Protein AF-A0A1V6EPK6-F1 (afdb_monomer_lite)

Structure (mmCIF, N/CA/C/O backbone):
data_AF-A0A1V6EPK6-F1
#
_entry.id   AF-A0A1V6EPK6-F1
#
loop_
_atom_site.group_PDB
_atom_site.id
_atom_site.type_symbol
_atom_site.label_atom_id
_atom_site.label_alt_id
_atom_site.label_comp_id
_atom_site.label_asym_id
_atom_site.label_entity_id
_atom_site.label_seq_id
_atom_site.pdbx_PDB_ins_code
_atom_site.Cartn_x
_atom_site.Cartn_y
_atom_site.Cartn_z
_atom_site.occupancy
_atom_site.B_iso_or_equiv
_atom_site.auth_seq_id
_atom_site.auth_comp_id
_atom_site.auth_asym_id
_atom_site.auth_atom_id
_atom_site.pdbx_PDB_model_num
ATOM 1 N N . MET A 1 1 ? 20.905 14.435 -0.246 1.00 41.44 1 MET A N 1
ATOM 2 C CA . MET A 1 1 ? 20.632 13.188 -0.998 1.00 41.44 1 MET A CA 1
ATOM 3 C C . MET A 1 1 ? 21.875 12.334 -1.264 1.00 41.44 1 MET A C 1
ATOM 5 O O . MET A 1 1 ? 21.742 11.126 -1.199 1.00 41.44 1 MET A O 1
ATOM 9 N N . LEU A 1 2 ? 23.079 12.894 -1.474 1.00 34.06 2 LEU A N 1
ATOM 10 C CA . LEU A 1 2 ? 24.316 12.102 -1.676 1.00 34.06 2 LEU A CA 1
ATOM 11 C C . LEU A 1 2 ? 24.739 11.212 -0.480 1.00 34.06 2 LEU A C 1
ATOM 13 O O . LEU A 1 2 ? 25.478 10.257 -0.677 1.00 34.06 2 LEU A O 1
ATOM 17 N N . PHE A 1 3 ? 24.244 11.469 0.737 1.00 42.31 3 PHE A N 1
ATOM 18 C CA . PHE A 1 3 ? 24.510 10.643 1.930 1.00 42.31 3 PHE A CA 1
ATOM 19 C C . PHE A 1 3 ? 23.628 9.381 2.045 1.00 42.31 3 PHE A C 1
ATOM 21 O O . PHE A 1 3 ? 23.760 8.640 3.014 1.00 42.31 3 PHE A O 1
ATOM 28 N N . LEU A 1 4 ? 22.720 9.135 1.090 1.00 53.50 4 LEU A N 1
ATOM 29 C CA . LEU A 1 4 ? 21.774 8.006 1.126 1.00 53.50 4 LEU A CA 1
ATOM 30 C C . LEU A 1 4 ? 22.208 6.815 0.254 1.00 53.50 4 LEU A C 1
ATOM 32 O O . LEU A 1 4 ? 21.667 5.719 0.398 1.00 53.50 4 LEU A O 1
ATOM 36 N N . THR A 1 5 ? 23.199 6.988 -0.624 1.00 58.72 5 THR A N 1
ATOM 37 C CA . THR A 1 5 ? 23.664 5.909 -1.502 1.00 58.72 5 THR A CA 1
ATOM 38 C C . THR A 1 5 ? 24.725 5.084 -0.783 1.00 58.72 5 THR A C 1
ATOM 40 O O . THR A 1 5 ? 25.890 5.470 -0.692 1.00 58.72 5 THR A O 1
ATOM 43 N N . ARG A 1 6 ? 24.325 3.930 -0.241 1.00 66.94 6 ARG A N 1
ATOM 44 C CA . ARG A 1 6 ? 25.267 2.977 0.361 1.00 66.94 6 ARG A CA 1
ATOM 45 C C . ARG A 1 6 ? 26.220 2.465 -0.718 1.00 66.94 6 ARG A C 1
ATOM 47 O O . ARG A 1 6 ? 25.767 2.031 -1.775 1.00 66.94 6 ARG A O 1
ATOM 54 N N . ARG A 1 7 ? 27.528 2.473 -0.445 1.00 73.94 7 ARG A N 1
ATOM 55 C CA . ARG A 1 7 ? 28.513 1.829 -1.324 1.00 73.94 7 ARG A CA 1
ATOM 56 C C . ARG A 1 7 ? 28.173 0.340 -1.415 1.00 73.94 7 ARG A C 1
ATOM 58 O O . ARG A 1 7 ? 28.125 -0.337 -0.390 1.00 73.94 7 ARG A O 1
ATOM 65 N N . GLN A 1 8 ? 27.916 -0.146 -2.623 1.00 75.94 8 GLN A N 1
ATOM 66 C CA . GLN A 1 8 ? 27.664 -1.560 -2.884 1.00 75.94 8 GLN A CA 1
ATOM 67 C C . GLN A 1 8 ? 28.931 -2.210 -3.434 1.00 75.94 8 GLN A C 1
ATOM 69 O O . GLN A 1 8 ? 29.672 -1.591 -4.194 1.00 75.94 8 GLN A O 1
ATOM 74 N N . ASP A 1 9 ? 29.177 -3.451 -3.026 1.00 89.50 9 ASP A N 1
ATOM 75 C CA . ASP A 1 9 ? 30.214 -4.299 -3.605 1.00 89.50 9 ASP A CA 1
ATOM 76 C C . ASP A 1 9 ? 29.632 -5.018 -4.838 1.00 89.50 9 ASP A C 1
ATOM 78 O O . ASP A 1 9 ? 28.696 -5.810 -4.669 1.00 89.50 9 ASP A O 1
ATOM 82 N N . PRO A 1 10 ? 30.150 -4.771 -6.059 1.00 91.69 10 PRO A N 1
ATOM 83 C CA . PRO A 1 10 ? 29.677 -5.424 -7.279 1.00 91.69 10 PRO A CA 1
ATOM 84 C C . PRO A 1 10 ? 29.661 -6.957 -7.197 1.00 91.69 10 PRO A C 1
ATOM 86 O O . PRO A 1 10 ? 28.789 -7.592 -7.795 1.00 91.69 10 PRO A O 1
ATOM 89 N N . ALA A 1 11 ? 30.558 -7.560 -6.405 1.00 94.56 11 ALA A N 1
ATOM 90 C CA . ALA A 1 11 ? 30.606 -9.008 -6.217 1.00 94.56 11 ALA A CA 1
ATOM 91 C C . ALA A 1 11 ? 29.299 -9.573 -5.631 1.00 94.56 11 ALA A C 1
ATOM 93 O O . ALA A 1 11 ? 28.925 -10.705 -5.932 1.00 94.56 11 ALA A O 1
ATOM 94 N N . ARG A 1 12 ? 28.555 -8.778 -4.848 1.00 93.94 12 ARG A N 1
ATOM 95 C CA . ARG A 1 12 ? 27.263 -9.196 -4.280 1.00 93.94 12 ARG A CA 1
ATOM 96 C C . ARG A 1 12 ? 26.178 -9.331 -5.342 1.00 93.94 12 ARG A C 1
ATOM 98 O O . ARG A 1 12 ? 25.413 -10.289 -5.303 1.00 93.94 12 ARG A O 1
ATOM 105 N N . LEU A 1 13 ? 26.105 -8.394 -6.290 1.00 93.12 13 LEU A N 1
ATOM 106 C CA . LEU A 1 13 ? 25.147 -8.490 -7.396 1.00 93.12 13 LEU A CA 1
ATOM 107 C C . LEU A 1 13 ? 25.543 -9.616 -8.358 1.00 93.12 13 LEU A C 1
ATOM 109 O O . LEU A 1 13 ? 24.674 -10.343 -8.834 1.00 93.12 13 LEU A O 1
ATOM 113 N N . ARG A 1 14 ? 26.849 -9.815 -8.576 1.00 96.31 14 ARG A N 1
ATOM 114 C CA . ARG A 1 14 ? 27.366 -10.941 -9.360 1.00 96.31 14 ARG A CA 1
ATOM 115 C C . ARG A 1 14 ? 26.931 -12.283 -8.772 1.00 96.31 14 ARG A C 1
ATOM 117 O O . ARG A 1 14 ? 26.320 -13.075 -9.480 1.00 96.31 14 ARG A O 1
ATOM 124 N N . ASP A 1 15 ? 27.128 -12.489 -7.470 1.00 96.25 15 ASP A N 1
ATOM 125 C CA . ASP A 1 15 ? 26.654 -13.694 -6.776 1.00 96.25 15 ASP A CA 1
ATOM 126 C C . ASP A 1 15 ? 25.138 -13.920 -6.946 1.00 96.25 15 ASP A C 1
ATOM 128 O O . ASP A 1 15 ? 24.698 -15.052 -7.161 1.00 96.25 15 ASP A O 1
ATOM 132 N N . VAL A 1 16 ? 24.324 -12.857 -6.894 1.00 95.50 16 VAL A N 1
ATOM 133 C CA . VAL A 1 16 ? 22.871 -12.954 -7.125 1.00 95.50 16 VAL A CA 1
ATOM 134 C C . VAL A 1 16 ? 22.562 -13.428 -8.545 1.00 95.50 16 VAL A C 1
ATOM 136 O O . VAL A 1 16 ? 21.734 -14.327 -8.698 1.00 95.50 16 VAL A O 1
ATOM 139 N N . ILE A 1 17 ? 23.225 -12.875 -9.566 1.00 96.31 17 ILE A N 1
ATOM 140 C CA . ILE A 1 17 ? 23.050 -13.287 -10.969 1.00 96.31 17 ILE A CA 1
ATOM 141 C C . ILE A 1 17 ? 23.427 -14.762 -11.144 1.00 96.31 17 ILE A C 1
ATOM 143 O O . ILE A 1 17 ? 22.629 -15.545 -11.662 1.00 96.31 17 ILE A O 1
ATOM 147 N N . ASP A 1 18 ? 24.580 -15.171 -10.618 1.00 96.38 18 ASP A N 1
ATOM 148 C CA . ASP A 1 18 ? 25.084 -16.540 -10.755 1.00 96.38 18 ASP A CA 1
ATOM 149 C C . ASP A 1 18 ? 24.219 -17.556 -9.981 1.00 96.38 18 ASP A C 1
ATOM 151 O O . ASP A 1 18 ? 24.060 -18.715 -10.384 1.00 96.38 18 ASP A O 1
ATOM 155 N N . ARG A 1 19 ? 23.629 -17.156 -8.845 1.00 97.50 19 ARG A N 1
ATOM 156 C CA . ARG A 1 19 ? 22.636 -17.974 -8.127 1.00 97.50 19 ARG A CA 1
ATOM 157 C C . ARG A 1 19 ? 21.319 -18.069 -8.879 1.00 97.50 19 ARG A C 1
ATOM 159 O O . ARG A 1 19 ? 20.786 -19.170 -8.974 1.00 97.50 19 ARG A O 1
ATOM 166 N N . ALA A 1 20 ? 20.806 -16.963 -9.407 1.00 97.19 20 ALA A N 1
ATOM 167 C CA . ALA A 1 20 ? 19.544 -16.932 -10.140 1.00 97.19 20 ALA A CA 1
ATOM 168 C C . ALA A 1 20 ? 19.608 -17.795 -11.412 1.00 97.19 20 ALA A C 1
ATOM 170 O O . ALA A 1 20 ? 18.713 -18.611 -11.654 1.00 97.19 20 ALA A O 1
ATOM 171 N N . ALA A 1 21 ? 20.712 -17.707 -12.159 1.00 95.88 21 ALA A N 1
ATOM 172 C CA . ALA A 1 21 ? 20.912 -18.444 -13.403 1.00 95.88 21 ALA A CA 1
ATOM 173 C C . ALA A 1 21 ? 20.804 -19.971 -13.232 1.00 95.88 21 ALA A C 1
ATOM 175 O O . ALA A 1 21 ? 20.264 -20.649 -14.105 1.00 95.88 21 ALA A O 1
ATOM 176 N N . ARG A 1 22 ? 21.223 -20.519 -12.079 1.00 97.00 22 ARG A N 1
ATOM 177 C CA . ARG A 1 22 ? 21.096 -21.958 -11.753 1.00 97.00 22 ARG A CA 1
ATOM 178 C C . ARG A 1 22 ? 19.653 -22.463 -11.732 1.00 97.00 22 ARG A C 1
ATOM 180 O O . ARG A 1 22 ? 19.431 -23.660 -11.878 1.00 97.00 22 ARG A O 1
ATOM 187 N N . TYR A 1 23 ? 18.693 -21.560 -11.562 1.00 96.69 23 TYR A N 1
ATOM 188 C CA . TYR A 1 23 ? 17.262 -21.855 -11.549 1.00 96.69 23 TYR A CA 1
ATOM 189 C C . TYR A 1 23 ? 16.546 -21.327 -12.800 1.00 96.69 23 TYR A C 1
ATOM 191 O O . TYR A 1 23 ? 15.321 -21.273 -12.827 1.00 96.69 23 TYR A O 1
ATOM 199 N N . GLY A 1 24 ? 17.292 -20.889 -13.824 1.00 95.62 24 GLY A N 1
ATOM 200 C CA . GLY A 1 24 ? 16.723 -20.230 -15.003 1.00 95.62 24 GLY A CA 1
ATOM 201 C C . GLY A 1 24 ? 16.110 -18.857 -14.704 1.00 95.62 24 GLY A C 1
ATOM 202 O O . GLY A 1 24 ? 15.385 -18.314 -15.537 1.00 95.62 24 GLY A O 1
ATOM 203 N N . LEU A 1 25 ? 16.389 -18.289 -13.526 1.00 95.62 25 LEU A N 1
ATOM 204 C CA . LEU A 1 25 ? 15.896 -16.980 -13.121 1.00 95.62 25 LEU A CA 1
ATOM 205 C C . LEU A 1 25 ? 16.811 -15.888 -13.665 1.00 95.62 25 LEU A C 1
ATOM 207 O O . LEU A 1 25 ? 18.038 -15.989 -13.639 1.00 95.62 25 LEU A O 1
ATOM 211 N N . LYS A 1 26 ? 16.183 -14.821 -14.142 1.00 96.06 26 LYS A N 1
ATOM 212 C CA . LYS A 1 26 ? 16.843 -13.662 -14.728 1.00 96.06 26 LYS A CA 1
ATOM 213 C C . LYS A 1 26 ? 16.776 -12.491 -13.759 1.00 96.06 26 LYS A C 1
ATOM 215 O O . LYS A 1 26 ? 15.759 -12.294 -13.100 1.00 96.06 26 LYS A O 1
ATOM 220 N N . VAL A 1 27 ? 17.854 -11.718 -13.679 1.00 96.81 27 VAL A N 1
ATOM 221 C CA . VAL A 1 27 ? 17.966 -10.605 -12.728 1.00 96.81 27 VAL A CA 1
ATOM 222 C C . VAL A 1 27 ? 17.726 -9.278 -13.433 1.00 96.81 27 VAL A C 1
ATOM 224 O O . VAL A 1 27 ? 18.277 -9.039 -14.508 1.00 96.81 27 VAL A O 1
ATOM 227 N N . TYR A 1 28 ? 16.933 -8.425 -12.790 1.00 96.44 28 TYR A N 1
ATOM 228 C CA . TYR A 1 28 ? 16.754 -7.018 -13.131 1.00 96.44 28 TYR A CA 1
ATOM 229 C C . TYR A 1 28 ? 17.250 -6.160 -11.963 1.00 96.44 28 TYR A C 1
ATOM 231 O O . TYR A 1 28 ? 17.168 -6.593 -10.811 1.00 96.44 28 TYR A O 1
ATOM 239 N N . ALA A 1 29 ? 17.744 -4.953 -12.237 1.00 94.94 29 ALA A N 1
ATOM 240 C CA . ALA A 1 29 ? 18.195 -4.023 -11.200 1.00 94.94 29 ALA A CA 1
ATOM 241 C C . ALA A 1 29 ? 17.756 -2.576 -11.488 1.00 94.94 29 ALA A C 1
ATOM 243 O O . ALA A 1 29 ? 17.666 -2.187 -12.652 1.00 94.94 29 ALA A O 1
ATOM 244 N N . PRO A 1 30 ? 17.488 -1.746 -10.466 1.00 94.38 30 PRO A N 1
ATOM 245 C CA . PRO A 1 30 ? 17.247 -0.327 -10.682 1.00 94.38 30 PRO A CA 1
ATOM 246 C C . PRO A 1 30 ? 18.537 0.404 -11.071 1.00 94.38 30 PRO A C 1
ATOM 248 O O . PRO A 1 30 ? 19.613 0.091 -10.561 1.00 94.38 30 PRO A O 1
ATOM 251 N N . VAL A 1 31 ? 18.415 1.434 -11.908 1.00 94.69 31 VAL A N 1
ATOM 252 C CA . VAL A 1 31 ? 19.479 2.430 -12.117 1.00 94.69 31 VAL A CA 1
ATOM 253 C C . VAL A 1 31 ? 19.066 3.721 -11.428 1.00 94.69 31 VAL A C 1
ATOM 255 O O . VAL A 1 31 ? 17.944 4.190 -11.600 1.00 94.69 31 VAL A O 1
ATOM 258 N N . ILE A 1 32 ? 19.981 4.297 -10.649 1.00 92.81 32 ILE A N 1
ATOM 259 C CA . ILE A 1 32 ? 19.758 5.557 -9.939 1.00 92.81 32 ILE A CA 1
ATOM 260 C C . ILE A 1 32 ? 20.629 6.631 -10.581 1.00 92.81 32 ILE A C 1
ATOM 262 O O . ILE A 1 32 ? 21.855 6.511 -10.581 1.00 92.81 32 ILE A O 1
ATOM 266 N N . TYR A 1 33 ? 20.013 7.680 -11.122 1.00 94.56 33 TYR A N 1
ATOM 267 C CA . TYR A 1 33 ? 20.737 8.789 -11.733 1.00 94.56 33 TYR A CA 1
ATOM 268 C C . TYR A 1 33 ? 19.884 10.059 -11.825 1.00 94.56 33 TYR A C 1
ATOM 270 O O . TYR A 1 33 ? 18.719 10.019 -12.215 1.00 94.56 33 TYR A O 1
ATOM 278 N N . ARG A 1 34 ? 20.490 11.216 -11.538 1.00 95.44 34 ARG A N 1
ATOM 279 C CA . ARG A 1 34 ? 19.873 12.524 -11.789 1.00 95.44 34 ARG A CA 1
ATOM 280 C C . ARG A 1 34 ? 20.407 13.100 -13.092 1.00 95.44 34 ARG A C 1
ATOM 282 O O . ARG A 1 34 ? 21.526 13.609 -13.127 1.00 95.44 34 ARG A O 1
ATOM 289 N N . TYR A 1 35 ? 19.588 13.078 -14.133 1.00 97.00 35 TYR A N 1
ATOM 290 C CA . TYR A 1 35 ? 19.932 13.644 -15.431 1.00 97.00 35 TYR A CA 1
ATOM 291 C C . TYR A 1 35 ? 19.653 15.150 -15.471 1.00 97.00 35 TYR A C 1
ATOM 293 O O . TYR A 1 35 ? 18.575 15.600 -15.091 1.00 97.00 35 TYR A O 1
ATOM 301 N N . MET A 1 36 ? 20.607 15.953 -15.939 1.00 97.44 36 MET A N 1
ATOM 302 C CA . MET A 1 36 ? 20.472 17.418 -15.997 1.00 97.44 36 MET A CA 1
ATOM 303 C C . MET A 1 36 ? 20.135 17.954 -17.391 1.00 97.44 36 MET A C 1
ATOM 305 O O . MET A 1 36 ? 19.820 19.137 -17.512 1.00 97.44 36 MET A O 1
ATOM 309 N N . GLY A 1 37 ? 20.183 17.113 -18.432 1.00 96.25 37 GLY A N 1
ATOM 310 C CA . GLY A 1 37 ? 20.032 17.548 -19.828 1.00 96.25 37 GLY A CA 1
ATOM 311 C C . GLY A 1 37 ? 21.224 18.344 -20.365 1.00 96.25 37 GLY A C 1
ATOM 312 O O . GLY A 1 37 ? 21.079 19.053 -21.355 1.00 96.25 37 GLY A O 1
ATOM 313 N N . THR A 1 38 ? 22.385 18.267 -19.705 1.00 97.94 38 THR A N 1
ATOM 314 C CA . THR A 1 38 ? 23.641 18.868 -20.179 1.00 97.94 38 THR A CA 1
ATOM 315 C C . THR A 1 38 ? 24.563 17.789 -20.755 1.00 97.94 38 THR A C 1
ATOM 317 O O . THR A 1 38 ? 24.445 16.627 -20.345 1.00 97.94 38 THR A O 1
ATOM 320 N N . PRO A 1 39 ? 25.508 18.141 -21.649 1.00 98.12 39 PRO A N 1
ATOM 321 C CA . PRO A 1 39 ? 26.485 17.188 -22.180 1.00 98.12 39 PRO A CA 1
ATOM 322 C C . PRO A 1 39 ? 27.259 16.437 -21.087 1.00 98.12 39 PRO A C 1
ATOM 324 O O . PRO A 1 39 ? 27.467 15.232 -21.189 1.00 98.12 39 PRO A O 1
ATOM 327 N N . GLU A 1 40 ? 27.623 17.117 -19.999 1.00 98.12 40 GLU A N 1
ATOM 328 C CA . GLU A 1 40 ? 28.378 16.529 -18.886 1.00 98.12 40 GLU A CA 1
ATOM 329 C C . GLU A 1 40 ? 27.541 15.510 -18.108 1.00 98.12 40 GLU A C 1
ATOM 331 O O . GLU A 1 40 ? 28.045 14.465 -17.698 1.00 98.12 40 GLU A O 1
ATOM 336 N N . SER A 1 41 ? 26.251 15.795 -17.900 1.00 97.69 41 SER A N 1
ATOM 337 C CA . SER A 1 41 ? 25.344 14.859 -17.234 1.00 97.69 41 SER A CA 1
ATOM 338 C C . SER A 1 41 ? 25.009 13.660 -18.118 1.00 97.69 41 SER A C 1
ATOM 340 O O . SER A 1 41 ? 24.802 12.565 -17.602 1.00 97.69 41 SER A O 1
ATOM 342 N N . GLU A 1 42 ? 24.961 13.838 -19.436 1.00 98.69 42 GLU A N 1
ATOM 343 C CA . GLU A 1 42 ? 24.814 12.716 -20.358 1.00 98.69 42 GLU A CA 1
ATOM 344 C C . GLU A 1 42 ? 26.048 11.817 -20.359 1.00 98.69 42 GLU A C 1
ATOM 346 O O . GLU A 1 42 ? 25.910 10.607 -20.187 1.00 98.69 42 GLU A O 1
ATOM 351 N N . GLU A 1 43 ? 27.247 12.391 -20.467 1.00 98.56 43 GLU A N 1
ATOM 352 C CA . GLU A 1 43 ? 28.480 11.604 -20.410 1.00 98.56 43 GLU A CA 1
ATOM 353 C C . GLU A 1 43 ? 28.631 10.904 -19.054 1.00 98.56 43 GLU A C 1
ATOM 355 O O . GLU A 1 43 ? 29.007 9.737 -18.995 1.00 98.56 43 GLU A O 1
ATOM 360 N N . GLY A 1 44 ? 28.243 11.559 -17.956 1.00 98.38 44 GLY A N 1
ATOM 361 C CA . GLY A 1 44 ? 28.207 10.930 -16.637 1.00 98.38 44 GLY A CA 1
ATOM 362 C C . GLY A 1 44 ? 27.283 9.707 -16.570 1.00 98.38 44 GLY A C 1
ATOM 363 O O . GLY A 1 44 ? 27.650 8.701 -15.960 1.00 98.38 44 GLY A O 1
ATOM 364 N N . LEU A 1 45 ? 26.110 9.760 -17.210 1.00 98.56 45 LEU A N 1
ATOM 365 C CA . LEU A 1 45 ? 25.200 8.614 -17.304 1.00 98.56 45 LEU A CA 1
ATOM 366 C C . LEU A 1 45 ? 25.790 7.492 -18.170 1.00 98.56 45 LEU A C 1
ATOM 368 O O . LEU A 1 45 ? 25.724 6.326 -17.782 1.00 98.56 45 LEU A O 1
ATOM 372 N N . ARG A 1 46 ? 26.411 7.830 -19.306 1.00 98.75 46 ARG A N 1
ATOM 373 C CA . ARG A 1 46 ? 27.095 6.848 -20.164 1.00 98.75 46 ARG A CA 1
ATOM 374 C C . ARG A 1 46 ? 28.213 6.135 -19.419 1.00 98.75 46 ARG A C 1
ATOM 376 O O . ARG A 1 46 ? 28.274 4.910 -19.437 1.00 98.75 46 ARG A O 1
ATOM 383 N N . LEU A 1 47 ? 29.067 6.885 -18.724 1.00 98.31 47 LEU A N 1
ATOM 384 C CA . LEU A 1 47 ? 30.153 6.330 -17.915 1.00 98.31 47 LEU A CA 1
ATOM 385 C C . LEU A 1 47 ? 29.627 5.395 -16.824 1.00 98.31 47 LEU A C 1
ATOM 387 O O . LEU A 1 47 ? 30.163 4.299 -16.667 1.00 98.31 47 LEU A O 1
ATOM 391 N N . LEU A 1 48 ? 28.557 5.788 -16.121 1.00 96.69 48 LEU A N 1
ATOM 392 C CA . LEU A 1 48 ? 27.899 4.926 -15.137 1.00 96.69 48 LEU A CA 1
ATOM 393 C C . LEU A 1 48 ? 27.431 3.614 -15.777 1.00 96.69 48 LEU A C 1
ATOM 395 O O . LEU A 1 48 ? 27.753 2.540 -15.276 1.00 96.69 48 LEU A O 1
ATOM 399 N N . MET A 1 49 ? 26.701 3.685 -16.892 1.00 98.19 49 MET A N 1
ATOM 400 C CA . MET A 1 49 ? 26.181 2.487 -17.554 1.00 98.19 49 MET A CA 1
ATOM 401 C C . MET A 1 49 ? 27.296 1.580 -18.072 1.00 98.19 49 MET A C 1
ATOM 403 O O . MET A 1 49 ? 27.221 0.370 -17.875 1.00 98.19 49 MET A O 1
ATOM 407 N N . ARG A 1 50 ? 28.358 2.136 -18.663 1.00 98.31 50 ARG A N 1
ATOM 408 C CA . ARG A 1 50 ? 29.527 1.362 -19.111 1.00 98.31 50 ARG A CA 1
ATOM 409 C C . ARG A 1 50 ? 30.210 0.636 -17.956 1.00 98.31 50 ARG A C 1
ATOM 411 O O . ARG A 1 50 ? 30.588 -0.523 -18.114 1.00 98.31 50 ARG A O 1
ATOM 418 N N . ASP A 1 51 ? 30.350 1.283 -16.799 1.00 95.56 51 ASP A N 1
ATOM 419 C CA . ASP A 1 51 ? 30.935 0.653 -15.611 1.00 95.56 51 ASP A CA 1
ATOM 420 C C . ASP A 1 51 ? 30.049 -0.481 -15.073 1.00 95.56 51 ASP A C 1
ATOM 422 O O . ASP A 1 51 ? 30.531 -1.586 -14.814 1.00 95.56 51 ASP A O 1
ATOM 426 N N . ILE A 1 52 ? 28.732 -0.264 -14.996 1.00 95.50 52 ILE A N 1
ATOM 427 C CA . ILE A 1 52 ? 27.781 -1.312 -14.608 1.00 95.50 52 ILE A CA 1
ATOM 428 C C . ILE A 1 52 ? 27.860 -2.489 -15.597 1.00 95.50 52 ILE A C 1
ATOM 430 O O . ILE A 1 52 ? 28.060 -3.629 -15.182 1.00 95.50 52 ILE A O 1
ATOM 434 N N . LEU A 1 53 ? 27.764 -2.236 -16.904 1.00 97.31 53 LEU A N 1
ATOM 435 C CA . LEU A 1 53 ? 27.740 -3.272 -17.944 1.00 97.31 53 LEU A CA 1
ATOM 436 C C . LEU A 1 53 ? 29.060 -4.037 -18.064 1.00 97.31 53 LEU A C 1
ATOM 438 O O . LEU A 1 53 ? 29.048 -5.215 -18.409 1.00 97.31 53 LEU A O 1
ATOM 442 N N . LYS A 1 54 ? 30.196 -3.420 -17.717 1.00 96.44 54 LYS A N 1
ATOM 443 C CA . LYS A 1 54 ? 31.480 -4.124 -17.602 1.00 96.44 54 LYS A CA 1
ATOM 444 C C . LYS A 1 54 ? 31.437 -5.222 -16.535 1.00 96.44 54 LYS A C 1
ATOM 446 O O . LYS A 1 54 ? 32.050 -6.271 -16.713 1.00 96.44 54 LYS A O 1
ATOM 451 N N . ASN A 1 55 ? 30.733 -4.980 -15.431 1.00 95.31 55 ASN A N 1
ATOM 452 C CA . ASN A 1 55 ? 30.578 -5.941 -14.338 1.00 95.31 55 ASN A CA 1
ATOM 453 C C . ASN A 1 55 ? 29.399 -6.906 -14.572 1.00 95.31 55 ASN A C 1
ATOM 455 O O . ASN A 1 55 ? 29.416 -8.046 -14.091 1.00 95.31 55 ASN A O 1
ATOM 459 N N . PHE A 1 56 ? 28.372 -6.460 -15.303 1.00 96.81 56 PHE A N 1
ATOM 460 C CA . PHE A 1 56 ? 27.110 -7.180 -15.488 1.00 96.81 56 PHE A CA 1
ATOM 461 C C . PHE A 1 56 ? 26.612 -7.209 -16.946 1.00 96.81 56 PHE A C 1
ATOM 463 O O . PHE A 1 56 ? 25.510 -6.735 -17.217 1.00 96.81 56 PHE A O 1
ATOM 470 N N . PRO A 1 57 ? 27.378 -7.781 -17.898 1.00 96.12 57 PRO A N 1
ATOM 471 C CA . PRO A 1 57 ? 26.985 -7.820 -19.316 1.00 96.12 57 PRO A CA 1
ATOM 472 C C . PRO A 1 57 ? 25.847 -8.818 -19.623 1.00 96.12 57 PRO A C 1
ATOM 474 O O . PRO A 1 57 ? 25.216 -8.767 -20.679 1.00 96.12 57 PRO A O 1
ATOM 477 N N . ASP A 1 58 ? 25.599 -9.747 -18.703 1.00 95.00 58 ASP A N 1
ATOM 478 C CA . ASP A 1 58 ? 24.654 -10.866 -18.780 1.00 95.00 58 ASP A CA 1
ATOM 479 C C . ASP A 1 58 ? 23.375 -10.652 -17.950 1.00 95.00 58 ASP A C 1
ATOM 481 O O . ASP A 1 58 ? 22.495 -11.517 -17.931 1.00 95.00 58 ASP A O 1
ATOM 485 N N . ILE A 1 59 ? 23.246 -9.509 -17.267 1.00 97.19 59 ILE A N 1
ATOM 486 C CA . ILE A 1 59 ? 22.008 -9.139 -16.573 1.00 97.19 59 ILE A CA 1
ATOM 487 C C . ILE A 1 59 ? 20.853 -9.039 -17.573 1.00 97.19 59 ILE A C 1
ATOM 489 O O . ILE A 1 59 ? 21.044 -8.693 -18.738 1.00 97.19 59 ILE A O 1
ATOM 493 N N . ARG A 1 60 ? 19.627 -9.336 -17.135 1.00 97.50 60 ARG A N 1
ATOM 494 C CA . ARG A 1 60 ? 18.487 -9.328 -18.053 1.00 97.50 60 ARG A CA 1
ATOM 495 C C . ARG A 1 60 ? 17.945 -7.936 -18.314 1.00 97.50 60 ARG A C 1
ATOM 497 O O . ARG A 1 60 ? 17.456 -7.705 -19.413 1.00 97.50 60 ARG A O 1
ATOM 504 N N . GLY A 1 61 ? 17.996 -7.027 -17.352 1.00 97.69 61 GLY A N 1
ATOM 505 C CA . GLY A 1 61 ? 17.437 -5.708 -17.587 1.00 97.69 61 GLY A CA 1
ATOM 506 C C . GLY A 1 61 ? 17.608 -4.719 -16.456 1.00 97.69 61 GLY A C 1
ATOM 507 O O . GLY A 1 61 ? 18.046 -5.057 -15.355 1.00 97.69 61 GLY A O 1
ATOM 508 N N . TYR A 1 62 ? 17.211 -3.488 -16.750 1.00 98.06 62 TYR A N 1
ATOM 509 C CA . TYR A 1 62 ? 17.270 -2.371 -15.824 1.00 98.06 62 TYR A CA 1
ATOM 510 C C . TYR A 1 62 ? 15.924 -1.670 -15.709 1.00 98.06 62 TYR A C 1
ATOM 512 O O . TYR A 1 62 ? 15.241 -1.460 -16.709 1.00 98.06 62 TYR A O 1
ATOM 520 N N . ILE A 1 63 ? 15.560 -1.283 -14.486 1.00 98.19 63 ILE A N 1
ATOM 521 C CA . ILE A 1 63 ? 14.342 -0.520 -14.192 1.00 98.19 63 ILE A CA 1
ATOM 522 C C . ILE A 1 63 ? 14.721 0.938 -13.942 1.00 98.19 63 ILE A C 1
ATOM 524 O O . ILE A 1 63 ? 15.564 1.234 -13.093 1.00 98.19 63 ILE A O 1
ATOM 528 N N . LEU A 1 64 ? 14.083 1.851 -14.672 1.00 97.75 64 LEU A N 1
ATOM 529 C CA . LEU A 1 64 ? 14.312 3.291 -14.567 1.00 97.75 64 LEU A CA 1
ATOM 530 C C . LEU A 1 64 ? 13.102 3.933 -13.886 1.00 97.75 64 LEU A C 1
ATOM 532 O O . LEU A 1 64 ? 12.254 4.544 -14.537 1.00 97.75 64 LEU A O 1
ATOM 536 N N . LEU A 1 65 ? 13.001 3.718 -12.571 1.00 95.50 65 LEU A N 1
ATOM 537 C CA . LEU A 1 65 ? 11.948 4.289 -11.733 1.00 95.50 65 LEU A CA 1
ATOM 538 C C . LEU A 1 65 ? 12.180 5.787 -11.549 1.00 95.50 65 LEU A C 1
ATOM 540 O O . LEU A 1 65 ? 13.228 6.198 -11.068 1.00 95.50 65 LEU A O 1
ATOM 544 N N . THR A 1 66 ? 11.157 6.573 -11.849 1.00 93.06 66 THR A N 1
ATOM 545 C CA . THR A 1 66 ? 11.094 8.032 -11.723 1.00 93.06 66 THR A CA 1
ATOM 546 C C . THR A 1 66 ? 11.638 8.601 -10.391 1.00 93.06 66 THR A C 1
ATOM 548 O O . THR A 1 66 ? 12.324 9.618 -10.402 1.00 93.06 66 THR A O 1
ATOM 551 N N . GLU A 1 67 ? 11.448 7.917 -9.258 1.00 86.94 67 GLU A N 1
ATOM 552 C CA . GLU A 1 67 ? 11.963 8.321 -7.931 1.00 86.94 67 GLU A CA 1
ATOM 553 C C . GLU A 1 67 ? 13.481 8.120 -7.750 1.00 86.94 67 GLU A C 1
ATOM 555 O O . GLU A 1 67 ? 14.104 8.757 -6.901 1.00 86.94 67 GLU A O 1
ATOM 560 N N . GLY A 1 68 ? 14.090 7.238 -8.548 1.00 89.31 68 GLY A N 1
ATOM 561 C CA . GLY A 1 68 ? 15.533 6.968 -8.574 1.00 89.31 68 GLY A CA 1
ATOM 562 C C . GLY A 1 68 ? 16.241 7.508 -9.823 1.00 89.31 68 GLY A C 1
ATOM 563 O O . GLY A 1 68 ? 17.445 7.751 -9.798 1.00 89.31 68 GLY A O 1
ATOM 564 N N . PHE A 1 69 ? 15.499 7.726 -10.908 1.00 95.31 69 PHE A N 1
ATOM 565 C CA . PHE A 1 69 ? 15.986 8.096 -12.230 1.00 95.31 69 PHE A CA 1
ATOM 566 C C . PHE A 1 69 ? 15.130 9.230 -12.813 1.00 95.31 69 PHE A C 1
ATOM 568 O O . PHE A 1 69 ? 14.069 8.989 -13.394 1.00 95.31 69 PHE A O 1
ATOM 575 N N . TRP A 1 70 ? 15.579 10.479 -12.656 1.00 94.94 70 TRP A N 1
ATOM 576 C CA . TRP A 1 70 ? 14.778 11.668 -12.983 1.00 94.94 70 TRP A CA 1
ATOM 577 C C . TRP A 1 70 ? 15.557 12.754 -13.724 1.00 94.94 70 TRP A C 1
ATOM 579 O O . TRP A 1 70 ? 16.783 12.852 -13.629 1.00 94.94 70 TRP A O 1
ATOM 589 N N . TYR A 1 71 ? 14.819 13.617 -14.430 1.00 95.19 71 TYR A N 1
ATOM 590 C CA . TYR A 1 71 ? 15.350 14.834 -15.040 1.00 95.19 71 TYR A CA 1
ATOM 591 C C . TYR A 1 71 ? 15.234 16.029 -14.084 1.00 95.19 71 TYR A C 1
ATOM 593 O O . TYR A 1 71 ? 14.161 16.295 -13.547 1.00 95.19 71 TYR A O 1
ATOM 601 N N . LYS A 1 72 ? 16.338 16.762 -13.881 1.00 93.56 72 LYS A N 1
ATOM 602 C CA . LYS A 1 72 ? 16.478 17.930 -12.991 1.00 93.56 72 LYS A CA 1
ATOM 603 C C . LYS A 1 72 ? 15.957 17.662 -11.576 1.00 93.56 72 LYS A C 1
ATOM 605 O O . LYS A 1 72 ? 16.694 17.180 -10.715 1.00 93.56 72 LYS A O 1
ATOM 610 N N . GLN A 1 73 ? 14.697 17.990 -11.338 1.00 87.25 73 GLN A N 1
ATOM 611 C CA . GLN A 1 73 ? 14.005 17.803 -10.079 1.00 87.25 73 GLN A CA 1
ATOM 612 C C . GLN A 1 73 ? 12.873 16.810 -10.302 1.00 87.25 73 GLN A C 1
ATOM 614 O O . GLN A 1 73 ? 12.094 16.959 -11.237 1.00 87.25 73 GLN A O 1
ATOM 619 N N . TRP A 1 74 ? 12.796 15.808 -9.435 1.00 81.75 74 TRP A N 1
ATOM 620 C CA . TRP A 1 74 ? 11.656 14.911 -9.394 1.00 81.75 74 TRP A CA 1
ATOM 621 C C . TRP A 1 74 ? 10.444 15.613 -8.766 1.00 81.75 74 TRP A C 1
ATOM 623 O O . TRP A 1 74 ? 10.582 16.354 -7.788 1.00 81.75 74 TRP A O 1
ATOM 633 N N . GLY A 1 75 ? 9.264 15.365 -9.326 1.00 77.31 75 GLY A N 1
ATOM 634 C CA . GLY A 1 75 ? 7.980 15.775 -8.773 1.00 77.31 75 GLY A CA 1
ATOM 635 C C . GLY A 1 75 ? 6.839 15.037 -9.471 1.00 77.31 75 GLY A C 1
ATOM 636 O O . GLY A 1 75 ? 6.990 14.608 -10.608 1.00 77.31 75 GLY A O 1
ATOM 637 N N . GLY A 1 76 ? 5.688 14.900 -8.808 1.00 79.00 76 GLY A N 1
ATOM 638 C CA . GLY A 1 76 ? 4.512 14.243 -9.404 1.00 79.00 76 GLY A CA 1
ATOM 639 C C . GLY A 1 76 ? 3.793 15.075 -10.479 1.00 79.00 76 GLY A C 1
ATOM 640 O O . GLY A 1 76 ? 2.884 14.589 -11.144 1.00 79.00 76 GLY A O 1
ATOM 641 N N . TYR A 1 77 ? 4.187 16.343 -10.660 1.00 83.50 77 TYR A N 1
ATOM 642 C CA . TYR A 1 77 ? 3.635 17.291 -11.645 1.00 83.50 77 TYR A CA 1
ATOM 643 C C . TYR A 1 77 ? 2.107 17.469 -11.618 1.00 83.50 77 TYR A C 1
ATOM 645 O O . TYR A 1 77 ? 1.514 17.932 -12.593 1.00 83.50 77 TYR A O 1
ATOM 653 N N . HIS A 1 78 ? 1.454 17.173 -10.491 1.00 81.69 78 HIS A N 1
ATOM 654 C CA . HIS A 1 78 ? 0.021 17.406 -10.329 1.00 81.69 78 HIS A CA 1
ATOM 655 C C . HIS A 1 78 ? -0.304 18.899 -10.479 1.00 81.69 78 HIS A C 1
ATOM 657 O O . HIS A 1 78 ? 0.064 19.716 -9.638 1.00 81.69 78 HIS A O 1
ATOM 663 N N . GLY A 1 79 ? -1.006 19.252 -11.559 1.00 82.62 79 GLY A N 1
ATOM 664 C CA . GLY A 1 79 ? -1.406 20.634 -11.846 1.00 82.62 79 GLY A CA 1
ATOM 665 C C . GLY A 1 79 ? -0.324 21.490 -12.513 1.00 82.62 79 GLY A C 1
ATOM 666 O O . GLY A 1 79 ? -0.527 22.693 -12.663 1.00 82.62 79 GLY A O 1
ATOM 667 N N . ALA A 1 80 ? 0.801 20.900 -12.931 1.00 88.69 80 ALA A N 1
ATOM 668 C CA . ALA A 1 80 ? 1.782 21.591 -13.763 1.00 88.69 80 ALA A CA 1
ATOM 669 C C . ALA A 1 80 ? 1.220 21.879 -15.169 1.00 88.69 80 ALA A C 1
ATOM 671 O O . ALA A 1 80 ? 0.330 21.176 -15.652 1.00 88.69 80 ALA A O 1
ATOM 672 N N . SER A 1 81 ? 1.750 22.904 -15.846 1.00 92.12 81 SER A N 1
ATOM 673 C CA . SER A 1 81 ? 1.357 23.192 -17.228 1.00 92.12 81 SER A CA 1
ATOM 674 C C . SER A 1 81 ? 1.821 22.083 -18.173 1.00 92.12 81 SER A C 1
ATOM 676 O O . SER A 1 81 ? 2.856 21.446 -17.964 1.00 92.12 81 SER A O 1
ATOM 678 N N . ARG A 1 82 ? 1.071 21.891 -19.261 1.00 93.44 82 ARG A N 1
ATOM 679 C CA . ARG A 1 82 ? 1.389 20.908 -20.303 1.00 93.44 82 ARG A CA 1
ATOM 680 C C . ARG A 1 82 ? 2.823 21.052 -20.823 1.00 93.44 82 ARG A C 1
ATOM 682 O O . ARG A 1 82 ? 3.527 20.058 -20.927 1.00 93.44 82 ARG A O 1
ATOM 689 N N . GLU A 1 83 ? 3.264 22.280 -21.080 1.00 95.12 83 GLU A N 1
ATOM 690 C CA . GLU A 1 83 ? 4.605 22.592 -21.594 1.00 95.12 83 GLU A CA 1
ATOM 691 C C . GLU A 1 83 ? 5.725 22.096 -20.667 1.00 95.12 83 GLU A C 1
ATOM 693 O O . GLU A 1 83 ? 6.702 21.515 -21.139 1.00 95.12 83 GLU A O 1
ATOM 698 N N . ILE A 1 84 ? 5.564 22.277 -19.350 1.00 93.62 84 ILE A N 1
ATOM 699 C CA . ILE A 1 84 ? 6.535 21.824 -18.344 1.00 93.62 84 ILE A CA 1
ATOM 700 C C . ILE A 1 84 ? 6.631 20.297 -18.348 1.00 93.62 84 ILE A C 1
ATOM 702 O O . ILE A 1 84 ? 7.731 19.745 -18.334 1.00 93.62 84 ILE A O 1
ATOM 706 N N . VAL A 1 85 ? 5.486 19.610 -18.376 1.00 94.31 85 VAL A N 1
ATOM 707 C CA . VAL A 1 85 ? 5.451 18.141 -18.342 1.00 94.31 85 VAL A CA 1
ATOM 708 C C . VAL A 1 85 ? 5.988 17.551 -19.646 1.00 94.31 85 VAL A C 1
ATOM 710 O O . VAL A 1 85 ? 6.749 16.587 -19.611 1.00 94.31 85 VAL A O 1
ATOM 713 N N . GLU A 1 86 ? 5.669 18.151 -20.796 1.00 96.19 86 GLU A N 1
ATOM 714 C CA . GLU A 1 86 ? 6.196 17.714 -22.090 1.00 96.19 86 GLU A CA 1
ATOM 715 C C . GLU A 1 86 ? 7.714 17.924 -22.203 1.00 96.19 86 GLU A C 1
ATOM 717 O O . GLU A 1 86 ? 8.404 17.067 -22.760 1.00 96.19 86 GLU A O 1
ATOM 722 N N . ASP A 1 87 ? 8.252 19.027 -21.666 1.00 95.69 87 ASP A N 1
ATOM 723 C CA . ASP A 1 87 ? 9.701 19.243 -21.573 1.00 95.69 87 ASP A CA 1
ATOM 724 C C . ASP A 1 87 ? 10.375 18.196 -20.694 1.00 95.69 87 ASP A C 1
ATOM 726 O O . ASP A 1 87 ? 11.370 17.583 -21.098 1.00 95.69 87 ASP A O 1
ATOM 730 N N . TRP A 1 88 ? 9.794 17.931 -19.526 1.00 95.88 88 TRP A N 1
ATOM 731 C CA . TRP A 1 88 ? 10.309 16.911 -18.630 1.00 95.88 88 TRP A CA 1
ATOM 732 C C . TRP A 1 88 ? 10.307 15.529 -19.288 1.00 95.88 88 TRP A C 1
ATOM 734 O O . TRP A 1 88 ? 11.332 14.849 -19.286 1.00 95.88 88 TRP A O 1
ATOM 744 N N . ALA A 1 89 ? 9.198 15.145 -19.925 1.00 96.56 89 ALA A N 1
ATOM 745 C CA . ALA A 1 89 ? 9.046 13.864 -20.607 1.00 96.56 89 ALA A CA 1
ATOM 746 C C . ALA A 1 89 ? 10.073 13.669 -21.732 1.00 96.56 89 ALA A C 1
ATOM 748 O O . ALA A 1 89 ? 10.648 12.584 -21.841 1.00 96.56 89 ALA A O 1
ATOM 749 N N . ARG A 1 90 ? 10.356 14.706 -22.538 1.00 97.88 90 ARG A N 1
ATOM 750 C CA . ARG A 1 90 ? 11.392 14.646 -23.590 1.00 97.88 90 ARG A CA 1
ATOM 751 C C . ARG A 1 90 ? 12.777 14.401 -23.004 1.00 97.88 90 ARG A C 1
ATOM 753 O O . ARG A 1 90 ? 13.488 13.506 -23.452 1.00 97.88 90 ARG A O 1
ATOM 760 N N . ASN A 1 91 ? 13.158 15.175 -21.991 1.00 97.81 91 ASN A N 1
ATOM 761 C CA . ASN A 1 91 ? 14.494 15.092 -21.404 1.00 97.81 91 ASN A CA 1
ATOM 762 C C . ASN A 1 91 ? 14.697 13.815 -20.576 1.00 97.81 91 ASN A C 1
ATOM 764 O O . ASN A 1 91 ? 15.771 13.217 -20.616 1.00 97.81 91 ASN A O 1
ATOM 768 N N . TRP A 1 92 ? 13.672 13.359 -19.856 1.00 97.75 92 TRP A N 1
ATOM 769 C CA . TRP A 1 92 ? 13.712 12.071 -19.168 1.00 97.75 92 TRP A CA 1
ATOM 770 C C . TRP A 1 92 ? 13.819 10.914 -20.166 1.00 97.75 92 TRP A C 1
ATOM 772 O O . TRP A 1 92 ? 14.683 10.054 -20.013 1.00 97.75 92 TRP A O 1
ATOM 782 N N . SER A 1 93 ? 13.036 10.938 -21.249 1.00 98.19 93 SER A N 1
ATOM 783 C CA . SER A 1 93 ? 13.114 9.909 -22.296 1.00 98.19 93 SER A CA 1
ATOM 784 C C . SER A 1 93 ? 14.446 9.935 -23.049 1.00 98.19 93 SER A C 1
ATOM 786 O O . SER A 1 93 ? 14.939 8.880 -23.445 1.00 98.19 93 SER A O 1
ATOM 788 N N . ARG A 1 94 ? 15.095 11.103 -23.179 1.00 98.50 94 ARG A N 1
ATOM 789 C CA . ARG A 1 94 ? 16.480 11.186 -23.666 1.00 98.50 94 ARG A CA 1
ATOM 790 C C . ARG A 1 94 ? 17.434 10.402 -22.765 1.00 98.50 94 ARG A C 1
ATOM 792 O O . ARG A 1 94 ? 18.248 9.645 -23.283 1.00 98.50 94 ARG A O 1
ATOM 799 N N . ALA A 1 95 ? 17.316 10.535 -21.445 1.00 98.56 95 ALA A N 1
ATOM 800 C CA . ALA A 1 95 ? 18.121 9.757 -20.503 1.00 98.56 95 ALA A CA 1
ATOM 801 C C . ALA A 1 95 ? 17.828 8.248 -20.597 1.00 98.56 95 ALA A C 1
ATOM 803 O O . ALA A 1 95 ? 18.758 7.444 -20.558 1.00 98.56 95 ALA A O 1
ATOM 804 N N . VAL A 1 96 ? 16.563 7.854 -20.790 1.00 98.75 96 VAL A N 1
ATOM 805 C CA . VAL A 1 96 ? 16.186 6.452 -21.065 1.00 98.75 96 VAL A CA 1
ATOM 806 C C . VAL A 1 96 ? 16.870 5.943 -22.339 1.00 98.75 96 VAL A C 1
ATOM 808 O O . VAL A 1 96 ? 17.420 4.844 -22.334 1.00 98.75 96 VAL A O 1
ATOM 811 N N . ALA A 1 97 ? 16.891 6.746 -23.408 1.00 98.75 97 ALA A N 1
ATOM 812 C CA . ALA A 1 97 ? 17.566 6.394 -24.657 1.00 98.75 97 ALA A CA 1
ATOM 813 C C . ALA A 1 97 ? 19.075 6.192 -24.463 1.00 98.75 97 ALA A C 1
ATOM 815 O O . ALA A 1 97 ? 19.615 5.220 -24.972 1.00 98.75 97 ALA A O 1
ATOM 816 N N . VAL A 1 98 ? 19.743 7.028 -23.661 1.00 98.75 98 VAL A N 1
ATOM 817 C CA . VAL A 1 98 ? 21.165 6.833 -23.317 1.00 98.75 98 VAL A CA 1
ATOM 818 C C . VAL A 1 98 ? 21.392 5.476 -22.645 1.00 98.75 98 VAL A C 1
ATOM 820 O O . VAL A 1 98 ? 22.334 4.770 -22.992 1.00 98.75 98 VAL A O 1
ATOM 823 N N . VAL A 1 99 ? 20.523 5.080 -21.709 1.00 98.75 99 VAL A N 1
ATOM 824 C CA . VAL A 1 99 ? 20.618 3.762 -21.061 1.00 98.75 99 VAL A CA 1
ATOM 825 C C . VAL A 1 99 ? 20.423 2.633 -22.076 1.00 98.75 99 VAL A C 1
ATOM 827 O O . VAL A 1 99 ? 21.212 1.690 -22.075 1.00 98.75 99 VAL A O 1
ATOM 830 N N . ALA A 1 100 ? 19.411 2.729 -22.944 1.00 98.69 100 ALA A N 1
ATOM 831 C CA . ALA A 1 100 ? 19.140 1.733 -23.983 1.00 98.69 100 ALA A CA 1
ATOM 832 C C . ALA A 1 100 ? 20.305 1.592 -24.974 1.00 98.69 100 ALA A C 1
ATOM 834 O O . ALA A 1 100 ? 20.754 0.477 -25.225 1.00 98.69 100 ALA A O 1
ATOM 835 N N . GLU A 1 101 ? 20.856 2.711 -25.453 1.00 98.62 101 GLU A N 1
ATOM 836 C CA . GLU A 1 101 ? 22.025 2.749 -26.337 1.00 98.62 101 GLU A CA 1
ATOM 837 C C . GLU A 1 101 ? 23.218 1.990 -25.731 1.00 98.62 101 GLU A C 1
ATOM 839 O O . GLU A 1 101 ? 23.781 1.106 -26.377 1.00 98.62 101 GLU A O 1
ATOM 844 N N . GLU A 1 102 ? 23.592 2.293 -24.481 1.00 98.62 102 GLU A N 1
ATOM 845 C CA . GLU A 1 102 ? 24.738 1.646 -23.829 1.00 98.62 102 GLU A CA 1
ATOM 846 C C . GLU A 1 102 ? 24.461 0.159 -23.532 1.00 98.62 102 GLU A C 1
ATOM 848 O O . GLU A 1 102 ? 25.338 -0.680 -23.739 1.00 98.62 102 GLU A O 1
ATOM 853 N N . CYS A 1 103 ? 23.239 -0.197 -23.109 1.00 98.56 103 CYS A N 1
ATOM 854 C CA . CYS A 1 103 ? 22.851 -1.594 -22.886 1.00 98.56 103 CYS A CA 1
ATOM 855 C C . CYS A 1 103 ? 22.932 -2.417 -24.176 1.00 98.56 103 CYS A C 1
ATOM 857 O O . CYS A 1 103 ? 23.577 -3.465 -24.201 1.00 98.56 103 CYS A O 1
ATOM 859 N N . HIS A 1 104 ? 22.307 -1.942 -25.254 1.00 98.38 104 HIS A N 1
ATOM 860 C CA . HIS A 1 104 ? 22.188 -2.692 -26.503 1.00 98.38 104 HIS A CA 1
ATOM 861 C C . HIS A 1 104 ? 23.495 -2.741 -27.300 1.00 98.38 104 HIS A C 1
ATOM 863 O O . HIS A 1 104 ? 23.702 -3.694 -28.052 1.00 98.38 104 HIS A O 1
ATOM 869 N N . ALA A 1 105 ? 24.409 -1.786 -27.088 1.00 98.00 105 ALA A N 1
ATOM 870 C CA . ALA A 1 105 ? 25.772 -1.864 -27.611 1.00 98.00 105 ALA A CA 1
ATOM 871 C C . ALA A 1 105 ? 26.561 -3.054 -27.032 1.00 98.00 105 ALA A C 1
ATOM 873 O O . ALA A 1 105 ? 27.410 -3.620 -27.720 1.00 98.00 105 ALA A O 1
ATOM 874 N N . VAL A 1 106 ? 26.281 -3.445 -25.783 1.00 98.00 106 VAL A N 1
ATOM 875 C CA . VAL A 1 106 ? 26.906 -4.606 -25.126 1.00 98.00 106 VAL A CA 1
ATOM 876 C C . VAL A 1 106 ? 26.120 -5.884 -25.406 1.00 98.00 106 VAL A C 1
ATOM 878 O O . VAL A 1 106 ? 26.701 -6.912 -25.750 1.00 98.00 106 VAL A O 1
ATOM 881 N N . ASN A 1 107 ? 24.800 -5.833 -25.240 1.00 97.62 107 ASN A N 1
ATOM 882 C CA . ASN A 1 107 ? 23.922 -6.979 -25.401 1.00 97.62 107 ASN A CA 1
ATOM 883 C C . ASN A 1 107 ? 22.500 -6.514 -25.783 1.00 97.62 107 ASN A C 1
ATOM 885 O O . ASN A 1 107 ? 21.770 -6.006 -24.928 1.00 97.62 107 ASN A O 1
ATOM 889 N N . PRO A 1 108 ? 22.055 -6.736 -27.036 1.00 96.56 108 PRO A N 1
ATOM 890 C CA . PRO A 1 108 ? 20.740 -6.293 -27.511 1.00 96.56 108 PRO A CA 1
ATOM 891 C C . PRO A 1 108 ? 19.559 -7.026 -26.851 1.00 96.56 108 PRO A C 1
ATOM 893 O O . PRO A 1 108 ? 18.408 -6.705 -27.124 1.00 96.56 108 PRO A O 1
ATOM 896 N N . ALA A 1 109 ? 19.812 -8.034 -26.008 1.00 97.12 109 ALA A N 1
ATOM 897 C CA . ALA A 1 109 ? 18.780 -8.746 -25.259 1.00 97.12 109 ALA A CA 1
ATOM 898 C C . ALA A 1 109 ? 18.533 -8.186 -23.845 1.00 97.12 109 ALA A C 1
ATOM 900 O O . ALA A 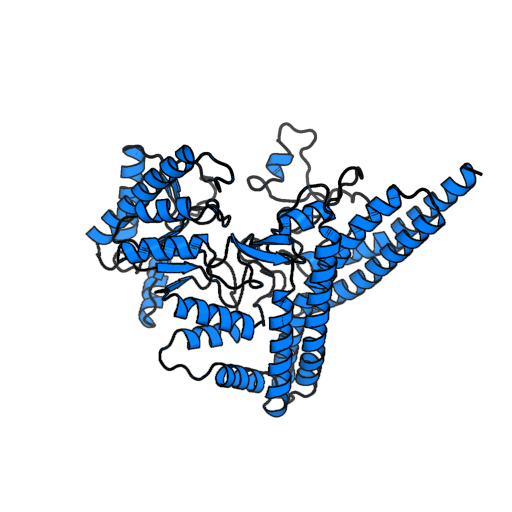1 109 ? 17.682 -8.740 -23.135 1.00 97.12 109 ALA A O 1
ATOM 901 N N . ILE A 1 110 ? 19.282 -7.161 -23.418 1.00 98.50 110 ILE A N 1
ATOM 902 C CA . ILE A 1 110 ? 19.039 -6.452 -22.156 1.00 98.50 110 ILE A CA 1
ATOM 903 C C . ILE A 1 110 ? 17.749 -5.643 -22.297 1.00 98.50 110 ILE A C 1
ATOM 905 O O . ILE A 1 110 ? 17.595 -4.872 -23.229 1.00 98.50 110 ILE A O 1
ATOM 909 N N . GLU A 1 111 ? 16.813 -5.810 -21.372 1.00 98.62 111 GLU A N 1
ATOM 910 C CA . GLU A 1 111 ? 15.548 -5.078 -21.363 1.00 98.62 111 GLU A CA 1
ATOM 911 C C . GLU A 1 111 ? 15.677 -3.786 -20.547 1.00 98.62 111 GLU A C 1
ATOM 913 O O . GLU A 1 111 ? 16.073 -3.814 -19.381 1.00 98.62 111 GLU A O 1
ATOM 918 N N . VAL A 1 112 ? 15.297 -2.649 -21.132 1.00 98.69 112 VAL A N 1
ATOM 919 C CA . VAL A 1 112 ? 15.231 -1.359 -20.427 1.00 98.69 112 VAL A CA 1
ATOM 920 C C . VAL A 1 112 ? 13.778 -1.026 -20.122 1.00 98.69 112 VAL A C 1
ATOM 922 O O . VAL A 1 112 ? 12.967 -0.887 -21.039 1.00 98.69 112 VAL A O 1
ATOM 925 N N . LEU A 1 113 ? 13.463 -0.911 -18.830 1.00 98.69 113 LEU A N 1
ATOM 926 C CA . LEU A 1 113 ? 12.111 -0.756 -18.298 1.00 98.69 113 LEU A CA 1
ATOM 927 C C . LEU A 1 113 ? 11.903 0.658 -17.722 1.00 98.69 113 LEU A C 1
ATOM 929 O O . LEU A 1 113 ? 12.055 0.853 -16.509 1.00 98.69 113 LEU A O 1
ATOM 933 N N . PRO A 1 114 ? 11.603 1.675 -18.554 1.00 98.44 114 PRO A N 1
ATOM 934 C CA . PRO A 1 114 ? 11.248 3.001 -18.064 1.00 98.44 114 PRO A CA 1
ATOM 935 C C . PRO A 1 114 ? 9.916 2.968 -17.310 1.00 98.44 114 PRO A C 1
ATOM 937 O O . PRO A 1 114 ? 8.908 2.498 -17.840 1.00 98.44 114 PRO A O 1
ATOM 940 N N . TRP A 1 115 ? 9.919 3.492 -16.082 1.00 97.25 115 TRP A N 1
ATOM 941 C CA . TRP A 1 115 ? 8.750 3.537 -15.207 1.00 97.25 115 TRP A CA 1
ATOM 942 C C . TRP A 1 115 ? 8.508 4.968 -14.724 1.00 97.25 115 TRP A C 1
ATOM 944 O O . TRP A 1 115 ? 9.147 5.464 -13.794 1.00 97.25 115 TRP A O 1
ATOM 954 N N . GLU A 1 116 ? 7.558 5.634 -15.374 1.00 93.00 116 GLU A N 1
ATOM 955 C CA . GLU A 1 116 ? 7.155 7.034 -15.158 1.00 93.00 116 GLU A CA 1
ATOM 956 C C . GLU A 1 116 ? 6.331 7.268 -13.876 1.00 93.00 116 GLU A C 1
ATOM 958 O O . GLU A 1 116 ? 5.467 8.148 -13.833 1.00 93.00 116 GLU A O 1
ATOM 963 N N . TYR A 1 117 ? 6.568 6.448 -12.851 1.00 90.44 117 TYR A N 1
ATOM 964 C CA . TYR A 1 117 ? 5.748 6.367 -11.651 1.00 90.44 117 TYR A CA 1
ATOM 965 C C . TYR A 1 117 ? 5.443 7.742 -11.046 1.00 90.44 117 TYR A C 1
ATOM 967 O O . TYR A 1 117 ? 6.316 8.610 -10.968 1.00 90.44 117 TYR A O 1
ATOM 975 N N . ASN A 1 118 ? 4.206 7.901 -10.571 1.00 84.50 118 ASN A N 1
ATOM 976 C CA . ASN A 1 118 ? 3.713 9.068 -9.838 1.00 84.50 118 ASN A CA 1
ATOM 977 C C . ASN A 1 118 ? 3.660 10.387 -10.636 1.00 84.50 118 ASN A C 1
ATOM 979 O O . ASN A 1 118 ? 3.286 11.421 -10.090 1.00 84.50 118 ASN A O 1
ATOM 983 N N . ILE A 1 119 ? 3.964 10.369 -11.939 1.00 89.00 119 ILE A N 1
ATOM 984 C CA . ILE A 1 119 ? 3.626 11.481 -12.834 1.00 89.00 119 ILE A CA 1
ATOM 985 C C . ILE A 1 119 ? 2.111 11.493 -13.025 1.00 89.00 119 ILE A C 1
ATOM 987 O O . ILE A 1 119 ? 1.536 10.464 -13.381 1.00 89.00 119 ILE A O 1
ATOM 991 N N . ASP A 1 120 ? 1.489 12.648 -12.793 1.00 89.38 120 ASP A N 1
ATOM 992 C CA . ASP A 1 120 ? 0.047 12.896 -12.754 1.00 89.38 120 ASP A CA 1
ATOM 993 C C . ASP A 1 120 ? -0.849 11.812 -13.387 1.00 89.38 120 ASP A C 1
ATOM 995 O O . ASP A 1 120 ? -1.123 11.791 -14.588 1.00 89.38 120 ASP A O 1
ATOM 999 N N . PHE A 1 121 ? -1.307 10.896 -12.538 1.00 91.00 121 PHE A N 1
ATOM 1000 C CA . PHE A 1 121 ? -2.041 9.692 -12.920 1.00 91.00 121 PHE A CA 1
ATOM 1001 C C . PHE A 1 121 ? -3.562 9.886 -12.952 1.00 91.00 121 PHE A C 1
ATOM 1003 O O . PHE A 1 121 ? -4.292 8.921 -13.133 1.00 91.00 121 PHE A O 1
ATOM 1010 N N . ARG A 1 122 ? -4.069 11.112 -12.774 1.00 93.19 122 ARG A N 1
ATOM 1011 C CA . ARG A 1 122 ? -5.518 11.376 -12.791 1.00 93.19 122 ARG A CA 1
ATOM 1012 C C . ARG A 1 122 ? -6.151 10.966 -14.135 1.00 93.19 122 ARG A C 1
ATOM 1014 O O . ARG A 1 122 ? -5.527 11.233 -15.166 1.00 93.19 122 ARG A O 1
ATOM 1021 N N . PRO A 1 123 ? -7.382 10.411 -14.153 1.00 93.94 123 PRO A N 1
ATOM 1022 C CA . PRO A 1 123 ? -8.011 9.861 -15.363 1.00 93.94 123 PRO A CA 1
ATOM 1023 C C . PRO A 1 123 ? -7.978 10.794 -16.581 1.00 93.94 123 PRO A C 1
ATOM 1025 O O . PRO A 1 123 ? -7.694 10.370 -17.700 1.00 93.94 123 PRO A O 1
ATOM 1028 N N . GLN A 1 124 ? -8.196 12.094 -16.365 1.00 93.44 124 GLN A N 1
ATOM 1029 C CA . GLN A 1 124 ? -8.221 13.108 -17.422 1.00 93.44 124 GLN A CA 1
ATOM 1030 C C . GLN A 1 124 ? -6.870 13.347 -18.123 1.00 93.44 124 GLN A C 1
ATOM 1032 O O . GLN A 1 124 ? -6.828 14.038 -19.137 1.00 93.44 124 GLN A O 1
ATOM 1037 N N . ASN A 1 125 ? -5.761 12.798 -17.615 1.00 94.38 125 ASN A N 1
ATOM 1038 C CA . ASN A 1 125 ? -4.419 13.000 -18.171 1.00 94.38 125 ASN A CA 1
ATOM 1039 C C . ASN A 1 125 ? -3.980 11.922 -19.171 1.00 94.38 125 ASN A C 1
ATOM 1041 O O . ASN A 1 125 ? -2.793 11.832 -19.496 1.00 94.38 125 ASN A O 1
ATOM 1045 N N . ALA A 1 126 ? -4.914 11.124 -19.691 1.00 95.81 126 ALA A N 1
ATOM 1046 C CA . ALA A 1 126 ? -4.637 10.069 -20.667 1.00 95.81 126 ALA A CA 1
ATOM 1047 C C . ALA A 1 126 ? -3.761 10.546 -21.847 1.00 95.81 126 ALA A C 1
ATOM 1049 O O . ALA A 1 126 ? -2.791 9.877 -22.208 1.00 95.81 126 ALA A O 1
ATOM 1050 N N . ASP A 1 127 ? -4.026 11.736 -22.395 1.00 95.88 127 ASP A N 1
ATOM 1051 C CA . ASP A 1 127 ? -3.254 12.301 -23.512 1.00 95.88 127 ASP A CA 1
ATOM 1052 C C . ASP A 1 127 ? -1.794 12.600 -23.155 1.00 95.88 127 ASP A C 1
ATOM 1054 O O . ASP A 1 127 ? -0.887 12.342 -23.950 1.00 95.88 127 ASP A O 1
ATOM 1058 N N . MET A 1 128 ? -1.546 13.121 -21.951 1.00 95.69 128 MET A N 1
ATOM 1059 C CA . MET A 1 128 ? -0.184 13.357 -21.471 1.00 95.69 128 MET A CA 1
ATOM 1060 C C . MET A 1 128 ? 0.554 12.030 -21.283 1.00 95.69 128 MET A C 1
ATOM 1062 O O . MET A 1 128 ? 1.719 11.892 -21.649 1.00 95.69 128 MET A O 1
ATOM 1066 N N . LYS A 1 129 ? -0.136 11.013 -20.769 1.00 95.88 129 LYS A N 1
ATOM 1067 C CA . LYS A 1 129 ? 0.446 9.689 -20.533 1.00 95.88 129 LYS A CA 1
ATOM 1068 C C . LYS A 1 129 ? 0.766 8.984 -21.861 1.00 95.88 129 LYS A C 1
ATOM 1070 O O . LYS A 1 129 ? 1.842 8.399 -21.979 1.00 95.88 129 LYS A O 1
ATOM 1075 N N . ARG A 1 130 ? -0.052 9.162 -22.911 1.00 97.50 130 ARG A N 1
ATOM 1076 C CA . ARG A 1 130 ? 0.307 8.798 -24.303 1.00 97.50 130 ARG A CA 1
ATOM 1077 C C . ARG A 1 130 ? 1.557 9.532 -24.779 1.00 97.50 130 ARG A C 1
ATOM 1079 O O . ARG A 1 130 ? 2.440 8.918 -25.373 1.00 97.50 130 ARG A O 1
ATOM 1086 N N . TYR A 1 131 ? 1.658 10.835 -24.510 1.00 97.88 131 TYR A N 1
ATOM 1087 C CA . TYR A 1 131 ? 2.822 11.623 -24.917 1.00 97.88 131 TYR A CA 1
ATOM 1088 C C . TYR A 1 131 ? 4.131 11.069 -24.339 1.00 97.88 131 TYR A C 1
ATOM 1090 O O . TYR A 1 131 ? 5.100 10.963 -25.087 1.00 97.88 131 TYR A O 1
ATOM 1098 N N . PHE A 1 132 ? 4.151 10.633 -23.074 1.00 97.19 132 PHE A N 1
ATOM 1099 C CA . PHE A 1 132 ? 5.307 9.934 -22.496 1.00 97.19 132 PHE A CA 1
ATOM 1100 C C . PHE A 1 132 ? 5.726 8.730 -23.334 1.00 97.19 132 PHE A C 1
ATOM 1102 O O . PHE A 1 132 ? 6.892 8.625 -23.708 1.00 97.19 132 PHE A O 1
ATOM 1109 N N . ILE A 1 133 ? 4.772 7.866 -23.692 1.00 98.31 133 ILE A N 1
ATOM 1110 C CA . ILE A 1 133 ? 5.066 6.693 -24.514 1.00 98.31 133 ILE A CA 1
ATOM 1111 C C . ILE A 1 133 ? 5.629 7.106 -25.866 1.00 98.31 133 ILE A C 1
ATOM 1113 O O . ILE A 1 133 ? 6.604 6.504 -26.278 1.00 98.31 133 ILE A O 1
ATOM 1117 N N . ARG A 1 134 ? 5.124 8.159 -26.519 1.00 98.38 134 ARG A N 1
ATOM 1118 C CA . ARG A 1 134 ? 5.680 8.659 -27.796 1.00 98.38 134 ARG A CA 1
ATOM 1119 C C . ARG A 1 134 ? 7.148 9.071 -27.709 1.00 98.38 134 ARG A C 1
ATOM 1121 O O . ARG A 1 134 ? 7.856 8.944 -28.704 1.00 98.38 134 ARG A O 1
ATOM 1128 N N . GLN A 1 135 ? 7.590 9.566 -26.553 1.00 98.38 135 GLN A N 1
ATOM 1129 C CA . GLN A 1 135 ? 8.971 10.014 -26.359 1.00 98.38 135 GLN A CA 1
ATOM 1130 C C . GLN A 1 135 ? 9.940 8.862 -26.054 1.00 98.38 135 GLN A C 1
ATOM 1132 O O . GLN A 1 135 ? 11.142 9.020 -26.259 1.00 98.38 135 GLN A O 1
ATOM 1137 N N . LEU A 1 136 ? 9.449 7.713 -25.574 1.00 98.50 136 LEU A N 1
ATOM 1138 C CA . LEU A 1 136 ? 10.304 6.581 -25.214 1.00 98.50 136 LEU A CA 1
ATOM 1139 C C . LEU A 1 136 ? 11.011 5.978 -26.439 1.00 98.50 136 LEU A C 1
ATOM 1141 O O . LEU A 1 136 ? 10.397 5.873 -27.509 1.00 98.50 136 LEU A O 1
ATOM 1145 N N . PRO A 1 137 ? 12.263 5.508 -26.297 1.00 97.75 137 PRO A N 1
ATOM 1146 C CA . PRO A 1 137 ? 12.963 4.815 -27.375 1.00 97.75 137 PRO A CA 1
ATOM 1147 C C . PRO A 1 137 ? 12.236 3.510 -27.740 1.00 97.75 137 PRO A C 1
ATOM 1149 O O . PRO A 1 137 ? 11.686 2.827 -26.872 1.00 97.75 137 PRO A O 1
ATOM 1152 N N . ALA A 1 138 ? 12.184 3.188 -29.037 1.00 95.81 138 ALA A N 1
ATOM 1153 C CA . ALA A 1 138 ? 11.344 2.109 -29.576 1.00 95.81 138 ALA A CA 1
ATOM 1154 C C . ALA A 1 138 ? 11.752 0.701 -29.101 1.00 95.81 138 ALA A C 1
ATOM 1156 O O . ALA A 1 138 ? 10.938 -0.217 -29.115 1.00 95.81 138 ALA A O 1
ATOM 1157 N N . ASP A 1 139 ? 13.001 0.541 -28.677 1.00 94.56 139 ASP A N 1
ATOM 1158 C CA . ASP A 1 139 ? 13.603 -0.690 -28.166 1.00 94.56 139 ASP A CA 1
ATOM 1159 C C . ASP A 1 139 ? 13.532 -0.815 -26.630 1.00 94.56 139 ASP A C 1
ATOM 1161 O O . ASP A 1 139 ? 14.057 -1.771 -26.064 1.00 94.56 139 ASP A O 1
ATOM 1165 N N . SER A 1 140 ? 12.849 0.109 -25.944 1.00 98.06 140 SER A N 1
ATOM 1166 C CA . SER A 1 140 ? 12.502 -0.029 -24.522 1.00 98.06 140 SER A CA 1
ATOM 1167 C C . SER A 1 140 ? 11.151 -0.721 -24.310 1.00 98.06 140 SER A C 1
ATOM 1169 O O . SER A 1 140 ? 10.339 -0.847 -25.228 1.00 98.06 140 SER A O 1
ATOM 1171 N N . ILE A 1 141 ? 10.890 -1.167 -23.079 1.00 98.69 141 ILE A N 1
ATOM 1172 C CA . ILE A 1 141 ? 9.622 -1.791 -22.680 1.00 98.69 141 ILE A CA 1
ATOM 1173 C C . ILE A 1 141 ? 9.029 -0.961 -21.534 1.00 98.69 141 ILE A C 1
ATOM 1175 O O . ILE A 1 141 ? 9.500 -1.088 -20.404 1.00 98.69 141 ILE A O 1
ATOM 1179 N N . PRO A 1 142 ? 8.026 -0.095 -21.771 1.00 98.31 142 PRO A N 1
ATOM 1180 C CA . PRO A 1 142 ? 7.410 0.680 -20.701 1.00 98.31 142 PRO A CA 1
ATOM 1181 C C . PRO A 1 142 ? 6.883 -0.231 -19.589 1.00 98.31 142 PRO A C 1
ATOM 1183 O O . PRO A 1 142 ? 6.157 -1.192 -19.856 1.00 98.31 142 PRO A O 1
ATOM 1186 N N . LEU A 1 143 ? 7.248 0.095 -18.347 1.00 98.12 143 LEU A N 1
ATOM 1187 C CA . LEU A 1 143 ? 6.715 -0.524 -17.139 1.00 98.12 143 LEU A CA 1
ATOM 1188 C C . LEU A 1 143 ? 5.621 0.389 -16.581 1.00 98.12 143 LEU A C 1
ATOM 1190 O O . LEU A 1 143 ? 5.905 1.420 -15.978 1.00 98.12 143 LEU A O 1
ATOM 1194 N N . LEU A 1 144 ? 4.364 0.030 -16.834 1.00 96.56 144 LEU A N 1
ATOM 1195 C CA . LEU A 1 144 ? 3.206 0.870 -16.533 1.00 96.56 144 LEU A CA 1
ATOM 1196 C C . LEU A 1 144 ? 2.599 0.538 -15.173 1.00 96.56 144 LEU A C 1
ATOM 1198 O O . LEU A 1 144 ? 2.477 -0.631 -14.807 1.00 96.56 144 LEU A O 1
ATOM 1202 N N . THR A 1 145 ? 2.137 1.546 -14.444 1.00 94.62 145 THR A N 1
ATOM 1203 C CA . THR A 1 145 ? 1.435 1.329 -13.173 1.00 94.62 145 THR A CA 1
ATOM 1204 C C . THR A 1 145 ? -0.002 0.883 -13.437 1.00 94.62 145 THR A C 1
ATOM 1206 O O . THR A 1 145 ? -0.752 1.623 -14.060 1.00 94.62 145 THR A O 1
ATOM 1209 N N . TRP A 1 146 ? -0.400 -0.313 -12.995 1.00 94.94 146 TRP A N 1
ATOM 1210 C CA . TRP A 1 146 ? -1.656 -0.936 -13.440 1.00 94.94 146 TRP A CA 1
ATOM 1211 C C . TRP A 1 146 ? -2.913 -0.120 -13.093 1.00 94.94 146 TRP A C 1
ATOM 1213 O O . TRP A 1 146 ? -3.750 0.102 -13.964 1.00 94.94 146 TRP A O 1
ATOM 1223 N N . GLU A 1 147 ? -3.045 0.358 -11.851 1.00 92.00 147 GLU A N 1
ATOM 1224 C CA . GLU A 1 147 ? -4.337 0.855 -11.333 1.00 92.00 147 GLU A CA 1
ATOM 1225 C C . GLU A 1 147 ? -4.308 2.267 -10.755 1.00 92.00 147 GLU A C 1
ATOM 1227 O O . GLU A 1 147 ? -5.372 2.808 -10.457 1.00 92.00 147 GLU A O 1
ATOM 1232 N N . ASN A 1 148 ? -3.134 2.884 -10.583 1.00 91.06 148 ASN A N 1
ATOM 1233 C CA . ASN A 1 148 ? -3.075 4.245 -10.048 1.00 91.06 148 ASN A CA 1
ATOM 1234 C C . ASN A 1 148 ? -3.855 5.177 -10.975 1.00 91.06 148 ASN A C 1
ATOM 1236 O O . ASN A 1 148 ? -3.584 5.244 -12.175 1.00 91.06 148 ASN A O 1
ATOM 1240 N N . GLY A 1 149 ? -4.833 5.881 -10.405 1.00 92.69 149 GLY A N 1
ATOM 1241 C CA . GLY A 1 149 ? -5.739 6.725 -11.168 1.00 92.69 149 GLY A CA 1
ATOM 1242 C C . GLY A 1 149 ? -6.958 6.037 -11.759 1.00 92.69 149 GLY A C 1
ATOM 1243 O O . GLY A 1 149 ? -7.702 6.717 -12.451 1.00 92.69 149 GLY A O 1
ATOM 1244 N N . LYS A 1 150 ? -7.204 4.747 -11.498 1.00 95.75 150 LYS A N 1
ATOM 1245 C CA . LYS A 1 150 ? -8.424 4.071 -11.955 1.00 95.75 150 LYS A CA 1
ATOM 1246 C C . LYS A 1 150 ? -9.659 4.785 -11.413 1.00 95.75 150 LYS A C 1
ATOM 1248 O O . LYS A 1 150 ? -9.788 4.905 -10.190 1.00 95.75 150 LYS A O 1
ATOM 1253 N N . SER A 1 151 ? -10.551 5.231 -12.298 1.00 96.12 151 SER A N 1
ATOM 1254 C CA . SER A 1 151 ? -11.805 5.863 -11.875 1.00 96.12 151 SER A CA 1
ATOM 1255 C C . SER A 1 151 ? -12.736 4.867 -11.192 1.00 96.12 151 SER A C 1
ATOM 1257 O O . SER A 1 151 ? -12.800 3.692 -11.560 1.00 96.12 151 SER A O 1
ATOM 1259 N N . PHE A 1 152 ? -13.503 5.360 -10.228 1.00 95.44 152 PHE A N 1
ATOM 1260 C CA . PHE A 1 152 ? -14.589 4.632 -9.585 1.00 95.44 152 PHE A CA 1
ATOM 1261 C C . PHE A 1 152 ? -15.712 5.595 -9.185 1.00 95.44 152 PHE A C 1
ATOM 1263 O O . PHE A 1 152 ? -15.524 6.812 -9.132 1.00 95.44 152 PHE A O 1
ATOM 1270 N N . GLU A 1 153 ? -16.871 5.036 -8.848 1.00 95.25 153 GLU A N 1
ATOM 1271 C CA . GLU A 1 153 ? -18.000 5.780 -8.294 1.00 95.25 153 GLU A CA 1
ATOM 1272 C C . GLU A 1 153 ? -18.338 5.271 -6.889 1.00 95.25 153 GLU A C 1
ATOM 1274 O O . GLU A 1 153 ? -18.383 4.063 -6.648 1.00 95.25 153 GLU A O 1
ATOM 1279 N N . LEU A 1 154 ? -18.587 6.196 -5.959 1.00 94.00 154 LEU A N 1
ATOM 1280 C CA . LEU A 1 154 ? -18.974 5.905 -4.581 1.00 94.00 154 LEU A CA 1
ATOM 1281 C C . LEU A 1 154 ? -20.152 6.798 -4.173 1.00 94.00 154 LEU A C 1
ATOM 1283 O O . LEU A 1 154 ? -19.999 8.010 -4.072 1.00 94.00 154 LEU A O 1
ATOM 1287 N N . ASP A 1 155 ? -21.330 6.207 -3.945 1.00 94.62 155 ASP A N 1
ATOM 1288 C CA . ASP A 1 155 ? -22.581 6.937 -3.648 1.00 94.62 155 ASP A CA 1
ATOM 1289 C C . ASP A 1 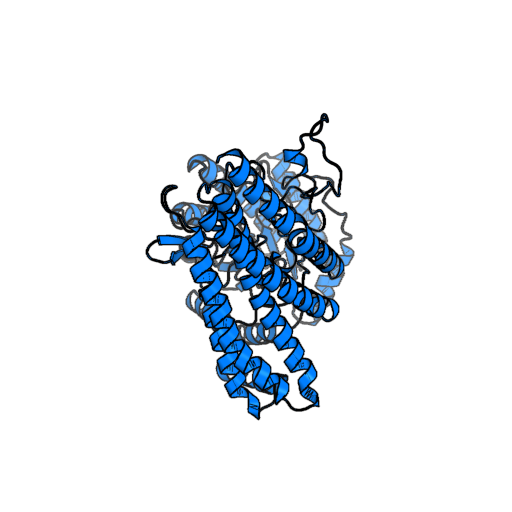155 ? -22.869 8.086 -4.649 1.00 94.62 155 ASP A C 1
ATOM 1291 O O . ASP A 1 155 ? -23.241 9.192 -4.260 1.00 94.62 155 ASP A O 1
ATOM 1295 N N . GLY A 1 156 ? -22.678 7.843 -5.953 1.00 94.56 156 GLY A N 1
ATOM 1296 C CA . GLY A 1 156 ? -22.881 8.850 -7.006 1.00 94.56 156 GLY A CA 1
ATOM 1297 C C . GLY A 1 156 ? -21.741 9.865 -7.154 1.00 94.56 156 GLY A C 1
ATOM 1298 O O . GLY A 1 156 ? -21.778 10.705 -8.052 1.00 94.56 156 GLY A O 1
ATOM 1299 N N . MET A 1 157 ? -20.718 9.803 -6.297 1.00 95.88 157 MET A N 1
ATOM 1300 C CA . MET A 1 157 ? -19.554 10.684 -6.351 1.00 95.88 157 MET A CA 1
ATOM 1301 C C . MET A 1 157 ? -18.418 10.023 -7.127 1.00 95.88 157 MET A C 1
ATOM 1303 O O . MET A 1 157 ? -18.081 8.864 -6.890 1.00 95.88 157 MET A O 1
ATOM 1307 N N . GLN A 1 158 ? -17.798 10.779 -8.028 1.00 96.19 158 GLN A N 1
ATOM 1308 C CA . GLN A 1 158 ? -16.677 10.296 -8.830 1.00 96.19 158 GLN A CA 1
ATOM 1309 C C . GLN A 1 158 ? -15.372 10.369 -8.033 1.00 96.19 158 GLN A C 1
ATOM 1311 O O . GLN A 1 158 ? -15.112 11.341 -7.317 1.00 96.19 158 GLN A O 1
ATOM 1316 N N . GLY A 1 159 ? -14.530 9.352 -8.176 1.00 95.00 159 GLY A N 1
ATOM 1317 C CA . GLY A 1 159 ? -13.213 9.292 -7.558 1.00 95.00 159 GLY A CA 1
ATOM 1318 C C . GLY A 1 159 ? -12.210 8.538 -8.413 1.00 95.00 159 GLY A C 1
ATOM 1319 O O . GLY A 1 159 ? -12.548 7.992 -9.461 1.00 95.00 159 GLY A O 1
ATOM 1320 N N . TYR A 1 160 ? -10.957 8.531 -7.970 1.00 94.88 160 TYR A N 1
ATOM 1321 C CA . TYR A 1 160 ? -9.897 7.753 -8.599 1.00 94.88 160 TYR A CA 1
ATOM 1322 C C . TYR A 1 160 ? -8.925 7.199 -7.561 1.00 94.88 160 TYR A C 1
ATOM 1324 O O . TYR A 1 160 ? -8.654 7.851 -6.549 1.00 94.88 160 TYR A O 1
ATOM 1332 N N . LEU A 1 161 ? -8.391 6.001 -7.810 1.00 93.25 161 LEU A N 1
ATOM 1333 C CA . LEU A 1 161 ? -7.441 5.355 -6.902 1.00 93.25 161 LEU A CA 1
ATOM 1334 C C . LEU A 1 161 ? -6.196 6.217 -6.663 1.00 93.25 161 LEU A C 1
ATOM 1336 O O . LEU A 1 161 ? -5.594 6.715 -7.621 1.00 93.25 161 LEU A O 1
ATOM 1340 N N . ARG A 1 162 ? -5.787 6.351 -5.393 1.00 90.00 162 ARG A N 1
ATOM 1341 C CA . ARG A 1 162 ? -4.583 7.102 -5.011 1.00 90.00 162 ARG A CA 1
ATOM 1342 C C . ARG A 1 162 ? -3.308 6.323 -5.291 1.00 90.00 162 ARG A C 1
ATOM 1344 O O . ARG A 1 162 ? -2.520 6.770 -6.118 1.00 90.00 162 ARG A O 1
ATOM 1351 N N . ASP A 1 163 ? -3.097 5.199 -4.615 1.00 86.31 163 ASP A N 1
ATOM 1352 C CA . ASP A 1 163 ? -1.848 4.458 -4.755 1.00 86.31 163 ASP A CA 1
ATOM 1353 C C . ASP A 1 163 ? -2.043 2.971 -4.469 1.00 86.31 163 ASP A C 1
ATOM 1355 O O . ASP A 1 163 ? -2.475 2.611 -3.376 1.00 86.31 163 ASP A O 1
ATOM 1359 N N . TYR A 1 164 ? -1.743 2.125 -5.458 1.00 84.19 164 TYR A N 1
ATOM 1360 C CA . TYR A 1 164 ? -1.658 0.668 -5.341 1.00 84.19 164 TYR A CA 1
ATOM 1361 C C . TYR A 1 164 ? -2.719 0.066 -4.404 1.00 84.19 164 TYR A C 1
ATOM 1363 O O . TYR A 1 164 ? -2.445 -0.312 -3.263 1.00 84.19 164 TYR A O 1
ATOM 1371 N N . SER A 1 165 ? -3.967 0.049 -4.866 1.00 89.75 165 SER A N 1
ATOM 1372 C CA . SER A 1 165 ? -5.103 -0.376 -4.052 1.00 89.75 165 SER A CA 1
ATOM 1373 C C . SER A 1 165 ? -5.867 -1.497 -4.726 1.00 89.75 165 SER A C 1
ATOM 1375 O O . SER A 1 165 ? -6.253 -1.391 -5.881 1.00 89.75 165 SER A O 1
ATOM 1377 N N . LEU A 1 166 ? -6.098 -2.578 -3.982 1.00 92.94 166 LEU A N 1
ATOM 1378 C CA . LEU A 1 166 ? -6.724 -3.796 -4.483 1.00 92.94 166 LEU A CA 1
ATOM 1379 C C . LEU A 1 166 ? -8.237 -3.687 -4.676 1.00 92.94 166 LEU A C 1
ATOM 1381 O O . LEU A 1 166 ? -8.835 -4.484 -5.398 1.00 92.94 166 LEU A O 1
ATOM 1385 N N . ASN A 1 167 ? -8.866 -2.711 -4.031 1.00 92.88 167 ASN A N 1
ATOM 1386 C CA . ASN A 1 167 ? -10.312 -2.523 -4.058 1.00 92.88 167 ASN A CA 1
ATOM 1387 C C . ASN A 1 167 ? -10.889 -2.218 -5.456 1.00 92.88 167 ASN A C 1
ATOM 1389 O O . ASN A 1 167 ? -12.059 -2.524 -5.679 1.00 92.88 167 ASN A O 1
ATOM 1393 N N . GLN A 1 168 ? -10.100 -1.686 -6.398 1.00 93.12 168 GLN A N 1
ATOM 1394 C CA . GLN A 1 168 ? -10.487 -1.546 -7.810 1.00 93.12 168 GLN A CA 1
ATOM 1395 C C . GLN A 1 168 ? -9.557 -2.367 -8.702 1.00 93.12 168 GLN A C 1
ATOM 1397 O O . GLN A 1 168 ? -8.388 -2.552 -8.382 1.00 93.12 168 GLN A O 1
ATOM 1402 N N . ILE A 1 169 ? -10.080 -2.851 -9.830 1.00 93.56 169 ILE A N 1
ATOM 1403 C CA . ILE A 1 169 ? -9.303 -3.611 -10.813 1.00 93.56 169 ILE A CA 1
ATOM 1404 C C . ILE A 1 169 ? -9.011 -2.729 -12.022 1.00 93.56 169 ILE A C 1
ATOM 1406 O O . ILE A 1 169 ? -9.908 -2.096 -12.587 1.00 93.56 169 ILE A O 1
ATOM 1410 N N . GLY A 1 170 ? -7.737 -2.683 -12.403 1.00 93.06 170 GLY A N 1
ATOM 1411 C CA . GLY A 1 170 ? -7.265 -1.952 -13.574 1.00 93.06 170 GLY A CA 1
ATOM 1412 C C . GLY A 1 170 ? -7.630 -2.572 -14.936 1.00 93.06 170 GLY A C 1
ATOM 1413 O O . GLY A 1 170 ? -8.378 -3.547 -15.014 1.00 93.06 170 GLY A O 1
ATOM 1414 N N . PRO A 1 171 ? -7.070 -2.020 -16.027 1.00 96.00 171 PRO A N 1
ATOM 1415 C CA . PRO A 1 171 ? -6.140 -0.895 -16.018 1.00 96.00 171 PRO A CA 1
ATOM 1416 C C . PRO A 1 171 ? -6.844 0.427 -15.687 1.00 96.00 171 PRO A C 1
ATOM 1418 O O . PRO A 1 171 ? -8.041 0.599 -15.950 1.00 96.00 171 PRO A O 1
ATOM 1421 N N . ALA A 1 172 ? -6.092 1.364 -15.110 1.00 96.69 172 ALA A N 1
ATOM 1422 C CA . ALA A 1 172 ? -6.477 2.770 -15.090 1.00 96.69 172 ALA A CA 1
ATOM 1423 C C . ALA A 1 172 ? -6.580 3.318 -16.520 1.00 96.69 172 ALA A C 1
ATOM 1425 O O . ALA A 1 172 ? -5.889 2.857 -17.427 1.00 96.69 172 ALA A O 1
ATOM 1426 N N . GLU A 1 173 ? -7.406 4.337 -16.716 1.00 97.12 173 GLU A N 1
ATOM 1427 C CA . GLU A 1 173 ? -7.663 4.974 -18.011 1.00 97.12 173 GLU A CA 1
ATOM 1428 C C . GLU A 1 173 ? -6.367 5.522 -18.625 1.00 97.12 173 GLU A C 1
ATOM 1430 O O . GLU A 1 173 ? -6.101 5.373 -19.818 1.00 97.12 173 GLU A O 1
ATOM 1435 N N . VAL A 1 174 ? -5.510 6.105 -17.783 1.00 96.44 174 VAL A N 1
ATOM 1436 C CA . VAL A 1 174 ? -4.173 6.564 -18.174 1.00 96.44 174 VAL A CA 1
ATOM 1437 C C . VAL A 1 174 ? -3.265 5.417 -18.621 1.00 96.44 174 VAL A C 1
ATOM 1439 O O . VAL A 1 174 ? -2.499 5.578 -19.570 1.00 96.44 174 VAL A O 1
ATOM 1442 N N . THR A 1 175 ? -3.375 4.258 -17.976 1.00 96.94 175 THR A N 1
ATOM 1443 C CA . THR A 1 175 ? -2.574 3.065 -18.265 1.00 96.94 175 THR A CA 1
ATOM 1444 C C . THR A 1 175 ? -3.030 2.414 -19.560 1.00 96.94 175 THR A C 1
ATOM 1446 O O . THR A 1 175 ? -2.201 2.106 -20.411 1.00 96.94 175 THR A O 1
ATOM 1449 N N . GLU A 1 176 ? -4.339 2.283 -19.768 1.00 97.44 176 GLU A N 1
ATOM 1450 C CA . GLU A 1 176 ? -4.909 1.827 -21.038 1.00 97.44 176 GLU A CA 1
ATOM 1451 C C . GLU A 1 176 ? -4.455 2.725 -22.198 1.00 97.44 176 GLU A C 1
ATOM 1453 O O . GLU A 1 176 ? -3.971 2.237 -23.222 1.00 97.44 176 GLU A O 1
ATOM 1458 N N . ALA A 1 177 ? -4.475 4.045 -21.998 1.00 97.62 177 ALA A N 1
ATOM 1459 C CA . ALA A 1 177 ? -4.001 4.995 -22.994 1.00 97.62 177 ALA A CA 1
ATOM 1460 C C . ALA A 1 177 ? -2.513 4.803 -23.347 1.00 97.62 177 ALA A C 1
ATOM 1462 O O . ALA A 1 177 ? -2.134 4.865 -24.520 1.00 97.62 177 ALA A O 1
ATOM 1463 N N . GLN A 1 178 ? -1.667 4.527 -22.353 1.00 97.88 178 GLN A N 1
ATOM 1464 C CA . GLN A 1 178 ? -0.257 4.197 -22.573 1.00 97.88 178 GLN A CA 1
ATOM 1465 C C . GLN A 1 178 ? -0.081 2.878 -23.329 1.00 97.88 178 GLN A C 1
ATOM 1467 O O . GLN A 1 178 ? 0.734 2.807 -24.251 1.00 97.88 178 GLN A O 1
ATOM 1472 N N . MET A 1 179 ? -0.854 1.849 -22.972 1.00 97.75 179 MET A N 1
ATOM 1473 C CA . MET A 1 179 ? -0.819 0.540 -23.628 1.00 97.75 179 MET A CA 1
ATOM 1474 C C . MET A 1 179 ? -1.178 0.639 -25.108 1.00 97.75 179 MET A C 1
ATOM 1476 O O . MET A 1 179 ? -0.491 0.062 -25.950 1.00 97.75 179 MET A O 1
ATOM 1480 N N . ASP A 1 180 ? -2.223 1.391 -25.436 1.00 98.00 180 ASP A N 1
ATOM 1481 C CA . ASP A 1 180 ? -2.643 1.622 -26.816 1.00 98.00 180 ASP A CA 1
ATOM 1482 C C . ASP A 1 180 ? -1.547 2.284 -27.653 1.00 98.00 180 ASP A C 1
ATOM 1484 O O . ASP A 1 180 ? -1.255 1.836 -28.760 1.00 98.00 180 ASP A O 1
ATOM 1488 N N . GLU A 1 181 ? -0.920 3.338 -27.124 1.00 98.38 181 GLU A N 1
ATOM 1489 C CA . GLU A 1 181 ? 0.172 4.028 -27.814 1.00 98.38 181 GLU A CA 1
ATOM 1490 C C . GLU A 1 181 ? 1.392 3.107 -27.981 1.00 98.38 181 GLU A C 1
ATOM 1492 O O . GLU A 1 181 ? 1.978 3.040 -29.059 1.00 98.38 181 GLU A O 1
ATOM 1497 N N . ALA A 1 182 ? 1.746 2.332 -26.951 1.00 98.06 182 ALA A N 1
ATOM 1498 C CA . ALA A 1 182 ? 2.849 1.375 -27.018 1.00 98.06 182 ALA A CA 1
ATOM 1499 C C . ALA A 1 182 ? 2.606 0.317 -28.109 1.00 98.06 182 ALA A C 1
ATOM 1501 O O . ALA A 1 182 ? 3.498 0.031 -28.909 1.00 98.06 182 ALA A O 1
ATOM 1502 N N . ARG A 1 183 ? 1.378 -0.207 -28.210 1.00 96.50 183 ARG A N 1
ATOM 1503 C CA . ARG A 1 183 ? 0.985 -1.176 -29.245 1.00 96.50 183 ARG A CA 1
ATOM 1504 C C . ARG A 1 183 ? 1.025 -0.589 -30.650 1.00 96.50 183 ARG A C 1
ATOM 1506 O O . ARG A 1 183 ? 1.511 -1.258 -31.557 1.00 96.50 183 ARG A O 1
ATOM 1513 N N . GLN A 1 184 ? 0.566 0.651 -30.842 1.00 97.56 184 GLN A N 1
ATOM 1514 C CA . GLN A 1 184 ? 0.672 1.344 -32.137 1.00 97.56 184 GLN A CA 1
ATOM 1515 C C . GLN A 1 184 ? 2.12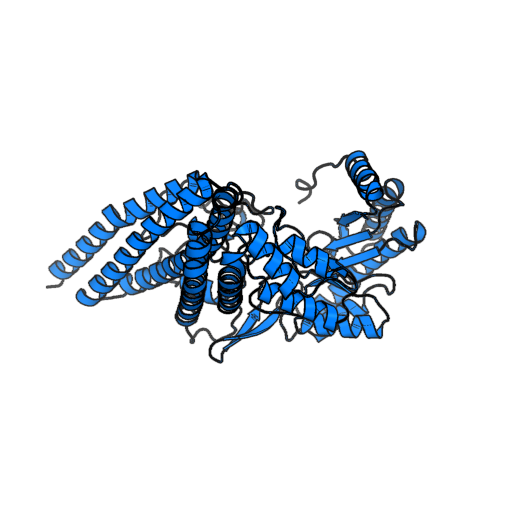8 1.470 -32.600 1.00 97.56 184 GLN A C 1
ATOM 1517 O O . GLN A 1 184 ? 2.408 1.435 -33.796 1.00 97.56 184 GLN A O 1
ATOM 1522 N N . ARG A 1 185 ? 3.060 1.559 -31.646 1.00 97.56 185 ARG A N 1
ATOM 1523 C CA . ARG A 1 185 ? 4.506 1.602 -31.885 1.00 97.56 185 ARG A CA 1
ATOM 1524 C C . ARG A 1 185 ? 5.168 0.218 -31.933 1.00 97.56 185 ARG A C 1
ATOM 1526 O O . ARG A 1 185 ? 6.386 0.144 -32.051 1.00 97.56 185 ARG A O 1
ATOM 1533 N N . GLY A 1 186 ? 4.399 -0.870 -31.836 1.00 97.31 186 GLY A N 1
ATOM 1534 C CA . GLY A 1 186 ? 4.915 -2.244 -31.841 1.00 97.31 186 GLY A CA 1
ATOM 1535 C C . GLY A 1 186 ? 5.732 -2.618 -30.599 1.00 97.31 186 GLY A C 1
ATOM 1536 O O . GLY A 1 186 ? 6.500 -3.578 -30.638 1.00 97.31 186 GLY A O 1
ATOM 1537 N N . MET A 1 187 ? 5.595 -1.866 -29.507 1.00 97.94 187 MET A N 1
ATOM 1538 C CA . MET A 1 187 ? 6.333 -2.094 -28.268 1.00 97.94 187 MET A CA 1
ATOM 1539 C C . MET A 1 187 ? 5.655 -3.172 -27.420 1.00 97.94 187 MET A C 1
ATOM 1541 O O . MET A 1 187 ? 4.429 -3.303 -27.402 1.00 97.94 187 MET A O 1
ATOM 1545 N N . LYS A 1 188 ? 6.462 -3.908 -26.652 1.00 97.94 188 LYS A N 1
ATOM 1546 C CA . LYS A 1 188 ? 5.945 -4.687 -25.521 1.00 97.94 188 LYS A CA 1
ATOM 1547 C C . LYS A 1 188 ? 5.524 -3.743 -24.399 1.00 97.94 188 LYS A C 1
ATOM 1549 O O . LYS A 1 188 ? 6.047 -2.639 -24.284 1.00 97.94 188 LYS A O 1
ATOM 1554 N N . VAL A 1 189 ? 4.650 -4.219 -23.524 1.00 97.38 189 VAL A N 1
ATOM 1555 C CA . VAL A 1 189 ? 4.269 -3.525 -22.296 1.00 97.38 189 VAL A CA 1
ATOM 1556 C C . VAL A 1 189 ? 4.448 -4.454 -21.114 1.00 97.38 189 VAL A C 1
ATOM 1558 O O . VAL A 1 189 ? 3.872 -5.544 -21.095 1.00 97.38 189 VAL A O 1
ATOM 1561 N N . TYR A 1 190 ? 5.189 -3.997 -20.108 1.00 98.00 190 TYR A N 1
ATOM 1562 C CA . TYR A 1 190 ? 5.154 -4.596 -18.780 1.00 98.00 190 TYR A CA 1
ATOM 1563 C C . TYR A 1 190 ? 4.307 -3.738 -17.843 1.00 98.00 190 TYR A C 1
ATOM 1565 O O . TYR A 1 190 ? 4.132 -2.541 -18.069 1.00 98.00 190 TYR A O 1
ATOM 1573 N N . SER A 1 191 ? 3.778 -4.332 -16.776 1.00 96.12 191 SER A N 1
ATOM 1574 C CA . SER A 1 191 ? 3.016 -3.579 -15.782 1.00 96.12 191 SER A CA 1
ATOM 1575 C C . SER A 1 191 ? 3.421 -3.898 -14.350 1.00 96.12 191 SER A C 1
ATOM 1577 O O . SER A 1 191 ? 3.552 -5.057 -13.967 1.00 96.12 191 SER A O 1
ATOM 1579 N N . LYS A 1 192 ? 3.589 -2.861 -13.529 1.00 94.25 192 LYS A N 1
ATOM 1580 C CA . LYS A 1 192 ? 3.591 -3.003 -12.077 1.00 94.25 192 LYS A CA 1
ATOM 1581 C C . LYS A 1 192 ? 2.145 -3.137 -11.626 1.00 94.25 192 LYS A C 1
ATOM 1583 O O . LYS A 1 192 ? 1.415 -2.147 -11.595 1.00 94.25 192 LYS A O 1
ATOM 1588 N N . ALA A 1 193 ? 1.750 -4.362 -11.295 1.00 89.81 193 ALA A N 1
ATOM 1589 C CA . ALA A 1 193 ? 0.362 -4.700 -10.989 1.00 89.81 193 ALA A CA 1
ATOM 1590 C C . ALA A 1 193 ? 0.118 -5.068 -9.523 1.00 89.81 193 ALA A C 1
ATOM 1592 O O . ALA A 1 193 ? -1.041 -5.169 -9.129 1.00 89.81 193 ALA A O 1
ATOM 1593 N N . ASP A 1 194 ? 1.188 -5.229 -8.734 1.00 86.94 194 ASP A N 1
ATOM 1594 C CA . ASP A 1 194 ? 1.174 -5.936 -7.452 1.00 86.94 194 ASP A CA 1
ATOM 1595 C C . ASP A 1 194 ? 0.550 -7.343 -7.542 1.00 86.94 194 ASP A C 1
ATOM 1597 O O . ASP A 1 194 ? -0.383 -7.628 -8.292 1.00 86.94 194 ASP A O 1
ATOM 1601 N N . ALA A 1 195 ? 1.033 -8.249 -6.715 1.00 84.38 195 ALA A N 1
ATOM 1602 C CA . ALA A 1 195 ? 0.364 -9.500 -6.426 1.00 84.38 195 ALA A CA 1
ATOM 1603 C C . ALA A 1 195 ? 0.494 -9.773 -4.943 1.00 84.38 195 ALA A C 1
ATOM 1605 O O . ALA A 1 195 ? 1.481 -9.362 -4.342 1.00 84.38 195 ALA A O 1
ATOM 1606 N N . PHE A 1 196 ? -0.492 -10.478 -4.374 1.00 84.12 196 PHE A N 1
ATOM 1607 C CA . PHE A 1 196 ? -0.532 -11.004 -2.999 1.00 84.12 196 PHE A CA 1
ATOM 1608 C C . PHE A 1 196 ? -0.351 -9.992 -1.850 1.00 84.12 196 PHE A C 1
ATOM 1610 O O . PHE A 1 196 ? -0.718 -10.315 -0.727 1.00 84.12 196 PHE A O 1
ATOM 1617 N N . ALA A 1 197 ? 0.163 -8.793 -2.089 1.00 87.00 197 ALA A N 1
ATOM 1618 C CA . ALA A 1 197 ? 0.355 -7.691 -1.163 1.00 87.00 197 ALA A CA 1
ATOM 1619 C C . ALA A 1 197 ? 0.244 -6.377 -1.940 1.00 87.00 197 ALA A C 1
ATOM 1621 O O . ALA A 1 197 ? 0.454 -6.346 -3.149 1.00 87.00 197 ALA A O 1
ATOM 1622 N N . SER A 1 198 ? -0.087 -5.294 -1.252 1.00 88.12 198 SER A N 1
ATOM 1623 C CA . SER A 1 198 ? -0.116 -3.958 -1.836 1.00 88.12 198 SER A CA 1
ATOM 1624 C C . SER A 1 198 ? 0.098 -2.919 -0.740 1.00 88.12 198 SER A C 1
ATOM 1626 O O . SER A 1 198 ? 0.158 -3.275 0.436 1.00 88.12 198 SER A O 1
ATOM 1628 N N . TRP A 1 199 ? 0.217 -1.644 -1.102 1.00 88.56 199 TRP A N 1
ATOM 1629 C CA . TRP A 1 199 ? 0.316 -0.573 -0.108 1.00 88.56 199 TRP A CA 1
ATOM 1630 C C . TRP A 1 199 ? -0.997 -0.363 0.659 1.00 88.56 199 TRP A C 1
ATOM 1632 O O . TRP A 1 199 ? -0.975 0.062 1.818 1.00 88.56 199 TRP A O 1
ATOM 1642 N N . GLN A 1 200 ? -2.133 -0.721 0.053 1.00 91.38 200 GLN A N 1
ATOM 1643 C CA . GLN A 1 200 ? -3.389 -0.895 0.773 1.00 91.38 200 GLN A CA 1
ATOM 1644 C C . GLN A 1 200 ? -3.260 -2.104 1.715 1.00 91.38 200 GLN A C 1
ATOM 1646 O O . GLN A 1 200 ? -3.240 -3.249 1.265 1.00 91.38 200 GLN A O 1
ATOM 1651 N N . TYR A 1 201 ? -3.159 -1.838 3.021 1.00 93.94 201 TYR A N 1
ATOM 1652 C CA . TYR A 1 201 ? -2.821 -2.826 4.059 1.00 93.94 201 TYR A CA 1
ATOM 1653 C C . TYR A 1 201 ? -1.403 -3.418 3.955 1.00 93.94 201 TYR A C 1
ATOM 1655 O O . TYR A 1 201 ? -1.186 -4.600 4.227 1.00 93.94 201 TYR A O 1
ATOM 1663 N N . GLY A 1 202 ? -0.411 -2.586 3.629 1.00 92.06 202 GLY A N 1
ATOM 1664 C CA . GLY A 1 202 ? 0.995 -2.976 3.462 1.00 92.06 202 GLY A CA 1
ATOM 1665 C C . GLY A 1 202 ? 1.723 -3.464 4.721 1.00 92.06 202 GLY A C 1
ATOM 1666 O O . GLY A 1 202 ? 2.833 -3.976 4.611 1.00 92.06 202 GLY A O 1
ATOM 1667 N N . THR A 1 203 ? 1.119 -3.347 5.908 1.00 93.75 203 THR A N 1
ATOM 1668 C CA . THR A 1 203 ? 1.645 -3.902 7.175 1.00 93.75 203 THR A CA 1
ATOM 1669 C C . THR A 1 203 ? 1.108 -5.296 7.505 1.00 93.75 203 THR A C 1
ATOM 1671 O O . THR A 1 203 ? 1.354 -5.827 8.593 1.00 93.75 203 THR A O 1
ATOM 1674 N N . ILE A 1 204 ? 0.353 -5.895 6.583 1.00 93.75 204 ILE A N 1
ATOM 1675 C CA . ILE A 1 204 ? -0.128 -7.273 6.654 1.00 93.75 204 ILE A CA 1
ATOM 1676 C C . ILE A 1 204 ? 0.743 -8.138 5.725 1.00 93.75 204 ILE A C 1
ATOM 1678 O O . ILE A 1 204 ? 1.050 -7.715 4.610 1.00 93.75 204 ILE A O 1
ATOM 1682 N N . PRO A 1 205 ? 1.147 -9.362 6.128 1.00 91.69 205 PRO A N 1
ATOM 1683 C CA . PRO A 1 205 ? 2.090 -10.187 5.363 1.00 91.69 205 PRO A CA 1
ATOM 1684 C C . PRO A 1 205 ? 1.657 -10.484 3.925 1.00 91.69 205 PRO A C 1
ATOM 1686 O O . PRO A 1 205 ? 2.509 -10.648 3.049 1.00 91.69 205 PRO A O 1
ATOM 1689 N N . TYR A 1 206 ? 0.349 -10.629 3.712 1.00 93.81 206 TYR A N 1
ATOM 1690 C CA . TYR A 1 206 ? -0.285 -10.830 2.417 1.00 93.81 206 TYR A CA 1
ATOM 1691 C C . TYR A 1 206 ? -1.795 -10.542 2.533 1.00 93.81 206 TYR A C 1
ATOM 1693 O O . TYR A 1 206 ? -2.352 -10.556 3.630 1.00 93.81 206 TYR A O 1
ATOM 1701 N N . LEU A 1 207 ? -2.467 -10.309 1.407 1.00 94.62 207 LEU A N 1
ATOM 1702 C CA . LEU A 1 207 ? -3.880 -9.949 1.331 1.00 94.62 207 LEU A CA 1
ATOM 1703 C C . LEU A 1 207 ? -4.733 -11.153 0.867 1.00 94.62 207 LEU A C 1
ATOM 1705 O O . LEU A 1 207 ? -4.672 -11.506 -0.317 1.00 94.62 207 LEU A O 1
ATOM 1709 N N . PRO A 1 208 ? -5.530 -11.794 1.751 1.00 95.75 208 PRO A N 1
ATOM 1710 C CA . PRO A 1 208 ? -6.264 -13.037 1.487 1.00 95.75 208 PRO A CA 1
ATOM 1711 C C . PRO A 1 208 ? -7.579 -12.800 0.717 1.00 95.75 208 PRO A C 1
ATOM 1713 O O . PRO A 1 208 ? -8.657 -13.206 1.155 1.00 95.75 208 PRO A O 1
ATOM 1716 N N . PHE A 1 209 ? -7.491 -12.151 -0.446 1.00 97.56 209 PHE A N 1
ATOM 1717 C CA . PHE A 1 209 ? -8.633 -11.782 -1.295 1.00 97.56 209 PHE A CA 1
ATOM 1718 C C . PHE A 1 209 ? -8.575 -12.490 -2.661 1.00 97.56 209 PHE A C 1
ATOM 1720 O O . PHE A 1 209 ? -8.428 -11.835 -3.695 1.00 97.56 209 PHE A O 1
ATOM 1727 N N . PRO A 1 210 ? -8.613 -13.836 -2.696 1.00 97.31 210 PRO A N 1
ATOM 1728 C CA . PRO A 1 210 ? -8.222 -14.603 -3.875 1.00 97.31 210 PRO A CA 1
ATOM 1729 C C . PRO A 1 210 ? -9.053 -14.302 -5.120 1.00 97.31 210 PRO A C 1
ATOM 1731 O O . PRO A 1 210 ? -8.481 -14.213 -6.201 1.00 97.31 210 PRO A O 1
ATOM 1734 N N . TYR A 1 211 ? -10.363 -14.092 -4.987 1.00 98.00 211 TYR A N 1
ATOM 1735 C CA . TYR A 1 211 ? -11.217 -13.806 -6.143 1.00 98.00 211 TYR A CA 1
ATOM 1736 C C . TYR A 1 211 ? -10.954 -12.407 -6.712 1.00 98.00 211 TYR A C 1
ATOM 1738 O O . TYR A 1 211 ? -10.938 -12.232 -7.924 1.00 98.00 211 TYR A O 1
ATOM 1746 N N . GLN A 1 212 ? -10.657 -11.423 -5.855 1.00 97.38 212 GLN A N 1
ATOM 1747 C CA . GLN A 1 212 ? -10.287 -10.079 -6.309 1.00 97.38 212 GLN A CA 1
ATOM 1748 C C . GLN A 1 212 ? -8.937 -10.079 -7.041 1.00 97.38 212 GLN A C 1
ATOM 1750 O O . GLN A 1 212 ? -8.780 -9.427 -8.071 1.00 97.38 212 GLN A O 1
ATOM 1755 N N . TRP A 1 213 ? -7.967 -10.846 -6.536 1.00 95.75 213 TRP A N 1
ATOM 1756 C CA . TRP A 1 213 ? -6.686 -11.046 -7.212 1.00 95.75 213 TRP A CA 1
ATOM 1757 C C . TRP A 1 213 ? -6.837 -11.768 -8.553 1.00 95.75 213 TRP A C 1
ATOM 1759 O O . TRP A 1 213 ? -6.203 -11.371 -9.527 1.00 95.75 213 TRP A O 1
ATOM 1769 N N . GLN A 1 214 ? -7.687 -12.794 -8.616 1.00 95.56 214 GLN A N 1
ATOM 1770 C CA . GLN A 1 214 ? -7.940 -13.537 -9.847 1.00 95.56 214 GLN A CA 1
ATOM 1771 C C . GLN A 1 214 ? -8.508 -12.637 -10.945 1.00 95.56 214 GLN A C 1
ATOM 1773 O O . GLN A 1 214 ? -7.982 -12.640 -12.055 1.00 95.56 214 GLN A O 1
ATOM 1778 N N . GLU A 1 215 ? -9.504 -11.807 -10.630 1.00 95.81 215 GLU A N 1
ATOM 1779 C CA . GLU A 1 215 ? -10.068 -10.870 -11.608 1.00 95.81 215 GLU A CA 1
ATOM 1780 C C . GLU A 1 215 ? -9.016 -9.860 -12.113 1.00 95.81 215 GLU A C 1
ATOM 1782 O O . GLU A 1 215 ? -9.007 -9.512 -13.295 1.00 95.81 215 GLU A O 1
ATOM 1787 N N . ARG A 1 216 ? -8.060 -9.436 -11.267 1.00 95.19 216 ARG A N 1
ATOM 1788 C CA . ARG A 1 216 ? -6.901 -8.645 -11.723 1.00 95.19 216 ARG A CA 1
ATOM 1789 C C . ARG A 1 216 ? -6.026 -9.426 -12.701 1.00 95.19 216 ARG A C 1
ATOM 1791 O O . ARG A 1 216 ? -5.595 -8.863 -13.706 1.00 95.19 216 ARG A O 1
ATOM 1798 N N . TYR A 1 217 ? -5.726 -10.690 -12.413 1.00 93.62 217 TYR A N 1
ATOM 1799 C CA . TYR A 1 217 ? -4.879 -11.517 -13.277 1.00 93.62 217 TYR A CA 1
ATOM 1800 C C . TYR A 1 217 ? -5.529 -11.766 -14.640 1.00 93.62 217 TYR A C 1
ATOM 1802 O O . TYR A 1 217 ? -4.865 -11.616 -15.665 1.00 93.62 217 TYR A O 1
ATOM 1810 N N . GLU A 1 218 ? -6.834 -12.025 -14.661 1.00 94.25 218 GLU A N 1
ATOM 1811 C CA . GLU A 1 218 ? -7.625 -12.131 -15.890 1.00 94.25 218 GLU A CA 1
ATOM 1812 C C . GLU A 1 218 ? -7.648 -10.807 -16.664 1.00 94.25 218 GLU A C 1
ATOM 1814 O O . GLU A 1 218 ? -7.526 -10.797 -17.890 1.00 94.25 218 GLU A O 1
ATOM 1819 N N . ALA A 1 219 ? -7.744 -9.667 -15.969 1.00 95.88 219 ALA A N 1
ATOM 1820 C CA . ALA A 1 219 ? -7.669 -8.358 -16.606 1.00 95.88 219 ALA A CA 1
ATOM 1821 C C . ALA A 1 219 ? -6.290 -8.108 -17.247 1.00 95.88 219 ALA A C 1
ATOM 1823 O O . ALA A 1 219 ? -6.233 -7.613 -18.374 1.00 95.88 219 ALA A O 1
ATOM 1824 N N . LEU A 1 220 ? -5.189 -8.478 -16.586 1.00 95.31 220 LEU A N 1
ATOM 1825 C CA . LEU A 1 220 ? -3.834 -8.373 -17.148 1.00 95.31 220 LEU A CA 1
ATOM 1826 C C . LEU A 1 220 ? -3.684 -9.206 -18.430 1.00 95.31 220 LEU A C 1
ATOM 1828 O O . LEU A 1 220 ? -3.163 -8.708 -19.432 1.00 95.31 220 LEU A O 1
ATOM 1832 N N . GLU A 1 221 ? -4.177 -10.448 -18.415 1.00 93.31 221 GLU A N 1
ATOM 1833 C CA . GLU A 1 221 ? -4.151 -11.348 -19.573 1.00 93.31 221 GLU A CA 1
ATOM 1834 C C . GLU A 1 221 ? -5.016 -10.815 -20.720 1.00 93.31 221 GLU A C 1
ATOM 1836 O O . GLU A 1 221 ? -4.550 -10.715 -21.856 1.00 93.31 221 GLU A O 1
ATOM 1841 N N . LYS A 1 222 ? -6.247 -10.377 -20.424 1.00 95.06 222 LYS A N 1
ATOM 1842 C CA . LYS A 1 222 ? -7.169 -9.791 -21.408 1.00 95.06 222 LYS A CA 1
ATOM 1843 C C . LYS A 1 222 ? -6.568 -8.576 -22.114 1.00 95.06 222 LYS A C 1
ATOM 1845 O O . LYS A 1 222 ? -6.795 -8.386 -23.308 1.00 95.06 222 LYS A O 1
ATOM 1850 N N . HIS A 1 223 ? -5.798 -7.757 -21.398 1.00 96.00 223 HIS A N 1
ATOM 1851 C CA . HIS A 1 223 ? -5.098 -6.613 -21.980 1.00 96.00 223 HIS A CA 1
ATOM 1852 C C . HIS A 1 223 ? -3.705 -6.980 -22.521 1.00 96.00 223 HIS A C 1
ATOM 1854 O O . HIS A 1 223 ? -2.928 -6.090 -22.859 1.00 96.00 223 HIS A O 1
ATOM 1860 N N . GLY A 1 224 ? -3.359 -8.260 -22.653 1.00 93.75 224 GLY A N 1
ATOM 1861 C CA . GLY A 1 224 ? -2.135 -8.700 -23.324 1.00 93.75 224 GLY A CA 1
ATOM 1862 C C . GLY A 1 224 ? -0.852 -8.111 -22.732 1.00 93.75 224 GLY A C 1
ATOM 1863 O O . GLY A 1 224 ? 0.074 -7.799 -23.483 1.00 93.75 224 GLY A O 1
ATOM 1864 N N . VAL A 1 225 ? -0.805 -7.908 -21.411 1.00 96.12 225 VAL A N 1
ATOM 1865 C CA . VAL A 1 225 ? 0.408 -7.458 -20.714 1.00 96.12 225 VAL A CA 1
ATOM 1866 C C . VAL A 1 225 ? 1.502 -8.516 -20.884 1.00 96.12 225 VAL A C 1
ATOM 1868 O O . VAL A 1 225 ? 1.285 -9.695 -20.620 1.00 96.12 225 VAL A O 1
ATOM 1871 N N . ASN A 1 226 ? 2.690 -8.110 -21.340 1.00 96.12 226 ASN A N 1
ATOM 1872 C CA . ASN A 1 226 ? 3.765 -9.041 -21.705 1.00 96.12 226 ASN A CA 1
ATOM 1873 C C . ASN A 1 226 ? 4.620 -9.500 -20.517 1.00 96.12 226 ASN A C 1
ATOM 1875 O O . ASN A 1 226 ? 5.398 -10.441 -20.657 1.00 96.12 226 ASN A O 1
ATOM 1879 N N . GLY A 1 227 ? 4.519 -8.820 -19.380 1.00 95.31 227 GLY A N 1
ATOM 1880 C CA . GLY A 1 227 ? 5.283 -9.114 -18.176 1.00 95.31 227 GLY A CA 1
ATOM 1881 C C . GLY A 1 227 ? 4.853 -8.218 -17.026 1.00 95.31 227 GLY A C 1
ATOM 1882 O O . GLY A 1 227 ? 4.287 -7.144 -17.230 1.00 95.31 227 GLY A O 1
ATOM 1883 N N . THR A 1 228 ? 5.095 -8.665 -15.804 1.00 94.75 228 THR A N 1
ATOM 1884 C CA . THR A 1 228 ? 4.586 -8.003 -14.605 1.00 94.75 228 THR A CA 1
ATOM 1885 C C . THR A 1 228 ? 5.679 -7.816 -13.568 1.00 94.75 228 THR A C 1
ATOM 1887 O O . THR A 1 228 ? 6.463 -8.722 -13.290 1.00 94.75 228 THR A O 1
ATOM 1890 N N . LEU A 1 229 ? 5.710 -6.630 -12.964 1.00 93.56 229 LEU A N 1
ATOM 1891 C CA . LEU A 1 229 ? 6.389 -6.409 -11.696 1.00 93.56 229 LEU A CA 1
ATOM 1892 C C . LEU A 1 229 ? 5.374 -6.697 -10.581 1.00 93.56 229 LEU A C 1
ATOM 1894 O O . LEU A 1 229 ? 4.493 -5.885 -10.296 1.00 93.56 229 LEU A O 1
ATOM 1898 N N . GLU A 1 230 ? 5.487 -7.894 -10.004 1.00 89.19 230 GLU A N 1
ATOM 1899 C CA . GLU A 1 230 ? 4.565 -8.438 -8.990 1.00 89.19 230 GLU A CA 1
ATOM 1900 C C . GLU A 1 230 ? 4.708 -7.762 -7.623 1.00 89.19 230 GLU A C 1
ATOM 1902 O O . GLU A 1 230 ? 3.790 -7.779 -6.816 1.00 89.19 230 GLU A O 1
ATOM 1907 N N . SER A 1 231 ? 5.876 -7.195 -7.335 1.00 86.06 231 SER A N 1
ATOM 1908 C CA . SER A 1 231 ? 6.123 -6.407 -6.134 1.00 86.06 231 SER A CA 1
ATOM 1909 C C . SER A 1 231 ? 7.369 -5.551 -6.326 1.00 86.06 231 SER A C 1
ATOM 1911 O O . SER A 1 231 ? 8.342 -5.991 -6.940 1.00 86.06 231 SER A O 1
ATOM 1913 N N . TRP A 1 232 ? 7.336 -4.334 -5.788 1.00 86.06 232 TRP A N 1
ATOM 1914 C CA . TRP A 1 232 ? 8.514 -3.474 -5.668 1.00 86.06 232 TRP A CA 1
ATOM 1915 C C . TRP A 1 232 ? 9.116 -3.546 -4.263 1.00 86.06 232 TRP A C 1
ATOM 1917 O O . TRP A 1 232 ? 10.318 -3.739 -4.090 1.00 86.06 232 TRP A O 1
ATOM 1927 N N . SER A 1 233 ? 8.251 -3.417 -3.259 1.00 79.50 233 SER A N 1
ATOM 1928 C CA . SER A 1 233 ? 8.626 -3.198 -1.865 1.00 79.50 233 SER A CA 1
ATOM 1929 C C . SER A 1 233 ? 7.612 -3.797 -0.876 1.00 79.50 233 SER A C 1
ATOM 1931 O O . SER A 1 233 ? 7.472 -3.330 0.255 1.00 79.50 233 SER A O 1
ATOM 1933 N N . SER A 1 234 ? 6.877 -4.844 -1.263 1.00 75.62 234 SER A N 1
ATOM 1934 C CA . SER A 1 234 ? 5.906 -5.511 -0.376 1.00 75.62 234 SER A CA 1
ATOM 1935 C C . SER A 1 234 ? 5.838 -7.035 -0.573 1.00 75.62 234 SER A C 1
ATOM 1937 O O . SER A 1 234 ? 6.341 -7.576 -1.552 1.00 75.62 234 SER A O 1
ATOM 1939 N N . GLY A 1 235 ? 5.220 -7.756 0.368 1.00 69.62 235 GLY A N 1
ATOM 1940 C CA . GLY A 1 235 ? 4.897 -9.183 0.218 1.00 69.62 235 GLY A CA 1
ATOM 1941 C C . GLY A 1 235 ? 6.105 -10.136 0.221 1.00 69.62 235 GLY A C 1
ATOM 1942 O O . GLY A 1 235 ? 6.460 -10.761 -0.774 1.00 69.62 235 GLY A O 1
ATOM 1943 N N . TYR A 1 236 ? 6.712 -10.288 1.396 1.00 70.38 236 TYR A N 1
ATOM 1944 C CA . TYR A 1 236 ? 7.997 -10.978 1.589 1.00 70.38 236 TYR A CA 1
ATOM 1945 C C . TYR A 1 236 ? 7.896 -12.423 2.065 1.00 70.38 236 TYR A C 1
ATOM 1947 O O . TYR A 1 236 ? 8.910 -13.098 2.231 1.00 70.38 236 TYR A O 1
ATOM 1955 N N . THR A 1 237 ? 6.683 -12.894 2.345 1.00 78.88 237 THR A N 1
ATOM 1956 C CA . THR A 1 237 ? 6.467 -14.220 2.925 1.00 78.88 237 THR A CA 1
ATOM 1957 C C . THR A 1 237 ? 5.753 -15.116 1.921 1.00 78.88 237 THR A C 1
ATOM 1959 O O . THR A 1 237 ? 4.687 -14.722 1.440 1.00 78.88 237 THR A O 1
ATOM 1962 N N . PRO A 1 238 ? 6.273 -16.327 1.639 1.00 85.44 238 PRO A N 1
ATOM 1963 C CA . PRO A 1 238 ? 5.545 -17.323 0.864 1.00 85.44 238 PRO A CA 1
ATOM 1964 C C . PRO A 1 238 ? 4.153 -17.556 1.450 1.00 85.44 238 PRO A C 1
ATOM 1966 O O . PRO A 1 238 ? 4.001 -17.785 2.651 1.00 85.44 238 PRO A O 1
ATOM 1969 N N . ASN A 1 239 ? 3.133 -17.481 0.606 1.00 89.25 239 ASN A N 1
ATOM 1970 C CA . ASN A 1 239 ? 1.744 -17.635 1.012 1.00 89.25 239 ASN A CA 1
ATOM 1971 C C . ASN A 1 239 ? 0.938 -18.269 -0.128 1.00 89.25 239 ASN A C 1
ATOM 1973 O O . ASN A 1 239 ? 1.447 -18.528 -1.218 1.00 89.25 239 ASN A O 1
ATOM 1977 N N . PHE A 1 240 ? -0.333 -18.568 0.115 1.00 92.69 240 PHE A N 1
ATOM 1978 C CA . PHE A 1 240 ? -1.132 -19.242 -0.904 1.00 92.69 240 PHE A CA 1
ATOM 1979 C C . PHE A 1 240 ? -1.435 -18.339 -2.107 1.00 92.69 240 PHE A C 1
ATOM 1981 O O . PHE A 1 240 ? -1.524 -18.843 -3.222 1.00 92.69 240 PHE A O 1
ATOM 1988 N N . MET A 1 241 ? -1.508 -17.016 -1.924 1.00 92.94 241 MET A N 1
ATOM 1989 C CA . MET A 1 241 ? -1.694 -16.083 -3.036 1.00 92.94 241 MET A CA 1
ATOM 1990 C C . MET A 1 241 ? -0.473 -16.042 -3.959 1.00 92.94 241 MET A C 1
ATOM 1992 O O . MET A 1 241 ? -0.648 -16.008 -5.175 1.00 92.94 241 MET A O 1
ATOM 1996 N N . THR A 1 242 ? 0.755 -16.121 -3.425 1.00 90.69 242 THR A N 1
ATOM 1997 C CA . THR A 1 242 ? 1.963 -16.217 -4.269 1.00 90.69 242 THR A CA 1
ATOM 1998 C C . THR A 1 242 ? 1.963 -17.508 -5.088 1.00 90.69 242 THR A C 1
ATOM 2000 O O . THR A 1 242 ? 2.386 -17.499 -6.241 1.00 90.69 242 THR A O 1
ATOM 2003 N N . HIS A 1 243 ? 1.452 -18.613 -4.531 1.00 91.44 243 HIS A N 1
ATOM 2004 C CA . HIS A 1 243 ? 1.310 -19.880 -5.255 1.00 91.44 243 HIS A CA 1
ATOM 2005 C C . HIS A 1 243 ? 0.250 -19.795 -6.360 1.00 91.44 243 HIS A C 1
ATOM 2007 O O . HIS A 1 243 ? 0.509 -20.236 -7.478 1.00 91.44 243 HIS A O 1
ATOM 2013 N N . LEU A 1 244 ? -0.915 -19.203 -6.075 1.00 93.44 244 LEU A N 1
ATOM 2014 C CA . LEU A 1 244 ? -1.961 -18.977 -7.078 1.00 93.44 244 LEU A CA 1
ATOM 2015 C C . LEU A 1 244 ? -1.448 -18.094 -8.220 1.00 93.44 244 LEU A C 1
ATOM 2017 O O . LEU A 1 244 ? -1.621 -18.442 -9.386 1.00 93.44 244 LEU A O 1
ATOM 2021 N N . ARG A 1 245 ? -0.741 -17.002 -7.897 1.00 91.81 245 ARG A N 1
ATOM 2022 C CA . ARG A 1 245 ? -0.128 -16.137 -8.910 1.00 91.81 245 ARG A CA 1
ATOM 2023 C C . ARG A 1 245 ? 0.914 -16.880 -9.740 1.00 91.81 245 ARG A C 1
ATOM 2025 O O . ARG A 1 245 ? 0.914 -16.750 -10.957 1.00 91.81 245 ARG A O 1
ATOM 2032 N N . ALA A 1 246 ? 1.770 -17.684 -9.108 1.00 91.12 246 ALA A N 1
ATOM 2033 C CA . ALA A 1 246 ? 2.767 -18.466 -9.830 1.00 91.12 246 ALA A CA 1
ATOM 2034 C C . ALA A 1 246 ? 2.116 -19.394 -10.866 1.00 91.12 246 ALA A C 1
ATOM 2036 O O . ALA A 1 246 ? 2.603 -19.461 -11.990 1.00 91.12 246 ALA A O 1
ATOM 2037 N N . TRP A 1 247 ? 1.004 -20.054 -10.520 1.00 92.50 247 TRP A N 1
ATOM 2038 C CA . TRP A 1 247 ? 0.238 -20.868 -11.468 1.00 92.50 247 TRP A CA 1
ATOM 2039 C C . TRP A 1 247 ? -0.370 -20.042 -12.599 1.00 92.50 247 TRP A C 1
ATOM 2041 O O . TRP A 1 247 ? -0.249 -20.447 -13.749 1.00 92.50 247 TRP A O 1
ATOM 2051 N N . ALA A 1 248 ? -0.936 -18.870 -12.303 1.00 89.31 248 ALA A N 1
ATOM 2052 C CA . ALA A 1 248 ? -1.517 -17.981 -13.313 1.00 89.31 248 ALA A CA 1
ATOM 2053 C C . ALA A 1 248 ? -0.507 -17.498 -14.378 1.00 89.31 248 ALA A C 1
ATOM 2055 O O . ALA A 1 248 ? -0.911 -17.017 -15.431 1.00 89.31 248 ALA A O 1
ATOM 2056 N N . CYS A 1 249 ? 0.801 -17.634 -14.134 1.00 90.06 249 CYS A N 1
ATOM 2057 C CA . CYS A 1 249 ? 1.848 -17.302 -15.102 1.00 90.06 249 CYS A CA 1
ATOM 2058 C C . CYS A 1 249 ? 2.197 -18.449 -16.075 1.00 90.06 249 CYS A C 1
ATOM 2060 O O . CYS A 1 249 ? 3.001 -18.237 -16.984 1.00 90.06 249 CYS A O 1
ATOM 2062 N N . TRP A 1 250 ? 1.641 -19.655 -15.903 1.00 90.81 250 TRP A N 1
ATOM 2063 C CA . TRP A 1 250 ? 1.907 -20.808 -16.773 1.00 90.81 250 TRP A CA 1
ATOM 2064 C C . TRP A 1 250 ? 0.768 -21.060 -17.761 1.00 90.81 250 TRP A C 1
ATOM 2066 O O . TRP A 1 250 ? -0.406 -21.099 -17.400 1.00 90.81 250 TRP A O 1
ATOM 2076 N N . THR A 1 251 ? 1.121 -21.347 -19.014 1.00 88.69 251 THR A N 1
ATOM 2077 C CA . THR A 1 251 ? 0.161 -21.848 -20.005 1.00 88.69 251 THR A CA 1
ATOM 2078 C C . THR A 1 251 ? -0.388 -23.208 -19.577 1.00 88.69 251 THR A C 1
ATOM 2080 O O . THR A 1 251 ? 0.392 -24.116 -19.286 1.00 88.69 251 THR A O 1
ATOM 2083 N N . GLY A 1 252 ? -1.714 -23.370 -19.592 1.00 87.81 252 GLY A N 1
ATOM 2084 C CA . GLY A 1 252 ? -2.366 -24.630 -19.217 1.00 87.81 252 GLY A CA 1
ATOM 2085 C C . GLY A 1 252 ? -2.372 -24.910 -17.711 1.00 87.81 252 GLY A C 1
ATOM 2086 O O . GLY A 1 252 ? -2.448 -26.072 -17.314 1.00 87.81 252 GLY A O 1
ATOM 2087 N N . ALA A 1 253 ? -2.266 -23.873 -16.874 1.00 91.94 253 ALA A N 1
ATOM 2088 C CA . ALA A 1 253 ? -2.444 -24.005 -15.433 1.00 91.94 253 ALA A CA 1
ATOM 2089 C C . ALA A 1 253 ? -3.809 -24.636 -15.085 1.00 91.94 253 ALA A C 1
ATOM 2091 O O . ALA A 1 253 ? -4.783 -24.424 -15.817 1.00 91.94 253 ALA A O 1
ATOM 2092 N N . PRO A 1 254 ? -3.912 -25.397 -13.976 1.00 94.44 254 PRO A N 1
ATOM 2093 C CA . PRO A 1 254 ? -5.198 -25.923 -13.535 1.00 94.44 254 PRO A CA 1
ATOM 2094 C C . PRO A 1 254 ? -6.212 -24.796 -13.278 1.00 94.44 254 PRO A C 1
ATOM 2096 O O . PRO A 1 254 ? -5.806 -23.679 -12.937 1.00 94.44 254 PRO A O 1
ATOM 2099 N N . PRO A 1 255 ? -7.525 -25.068 -13.393 1.00 94.31 255 PRO A N 1
ATOM 2100 C CA . PRO A 1 255 ? -8.556 -24.072 -13.127 1.00 94.31 255 PRO A CA 1
ATOM 2101 C C . PRO A 1 255 ? -8.391 -23.423 -11.749 1.00 94.31 255 PRO A C 1
ATOM 2103 O O . PRO A 1 255 ? -8.118 -24.104 -10.756 1.00 94.31 255 PRO A O 1
ATOM 2106 N N . PHE A 1 256 ? -8.618 -22.111 -11.673 1.00 95.00 256 PHE A N 1
ATOM 2107 C CA . PHE A 1 256 ? -8.441 -21.334 -10.444 1.00 95.00 256 PHE A CA 1
ATOM 2108 C C . PHE A 1 256 ? -9.190 -21.929 -9.239 1.00 95.00 256 PHE A C 1
ATOM 2110 O O . PHE A 1 256 ? -8.604 -22.102 -8.174 1.00 95.00 256 PHE A O 1
ATOM 2117 N N . GLU A 1 257 ? -10.452 -22.330 -9.420 1.00 94.62 257 GLU A N 1
ATOM 2118 C CA . GLU A 1 257 ? -11.281 -22.944 -8.368 1.00 94.62 257 GLU A CA 1
ATOM 2119 C C . GLU A 1 257 ? -10.728 -24.280 -7.848 1.00 94.62 257 GLU A C 1
ATOM 2121 O O . GLU A 1 257 ? -10.903 -24.642 -6.678 1.00 94.62 257 GLU A O 1
ATOM 2126 N N . GLU A 1 258 ? -10.045 -25.036 -8.709 1.00 95.81 258 GLU A N 1
ATOM 2127 C CA . GLU A 1 258 ? -9.393 -26.283 -8.321 1.00 95.81 258 GLU A CA 1
ATOM 2128 C C . GLU A 1 258 ? -8.164 -25.992 -7.456 1.00 95.81 258 GLU A C 1
ATOM 2130 O O . GLU A 1 258 ? -8.034 -26.551 -6.362 1.00 95.81 258 GLU A O 1
ATOM 2135 N N . LEU A 1 259 ? -7.312 -25.058 -7.894 1.00 96.81 259 LEU A N 1
ATOM 2136 C CA . LEU A 1 259 ? -6.133 -24.620 -7.144 1.00 96.81 259 LEU A CA 1
ATOM 2137 C C . LEU A 1 259 ? -6.524 -24.014 -5.792 1.00 96.81 259 LEU A C 1
ATOM 2139 O O . LEU A 1 259 ? -5.982 -24.397 -4.751 1.00 96.81 259 LEU A O 1
ATOM 2143 N N . LEU A 1 260 ? -7.498 -23.103 -5.786 1.00 97.62 260 LEU A N 1
ATOM 2144 C CA . LEU A 1 260 ? -7.990 -22.453 -4.578 1.00 97.62 260 LEU A CA 1
ATOM 2145 C C . LEU A 1 260 ? -8.602 -23.480 -3.615 1.00 97.62 260 LEU A C 1
ATOM 2147 O O . LEU A 1 260 ? -8.284 -23.489 -2.423 1.00 97.62 260 LEU A O 1
ATOM 2151 N N . GLY A 1 261 ? -9.404 -24.414 -4.134 1.00 98.06 261 GLY A N 1
ATOM 2152 C CA . GLY A 1 261 ? -9.962 -25.523 -3.364 1.00 98.06 261 GLY A CA 1
ATOM 2153 C C . GLY A 1 261 ? -8.897 -26.438 -2.751 1.00 98.06 261 GLY A C 1
ATOM 2154 O O . GLY A 1 261 ? -9.027 -26.852 -1.595 1.00 98.06 261 GLY A O 1
ATOM 2155 N N . ALA A 1 262 ? -7.817 -26.718 -3.484 1.00 97.44 262 ALA A N 1
ATOM 2156 C CA . ALA A 1 262 ? -6.687 -27.491 -2.980 1.00 97.44 262 ALA A CA 1
ATOM 2157 C C . ALA A 1 262 ? -5.963 -26.763 -1.835 1.00 97.44 262 ALA A C 1
ATOM 2159 O O . ALA A 1 262 ? -5.614 -27.390 -0.831 1.00 97.44 262 ALA A O 1
ATOM 2160 N N . HIS A 1 263 ? -5.794 -25.441 -1.930 1.00 96.94 263 HIS A N 1
ATOM 2161 C CA . HIS A 1 263 ? -5.248 -24.632 -0.839 1.00 96.94 263 HIS A CA 1
ATOM 2162 C C . HIS A 1 263 ? -6.163 -24.634 0.391 1.00 96.94 263 HIS A C 1
ATOM 2164 O O . HIS A 1 263 ? -5.684 -24.891 1.498 1.00 96.94 263 HIS A O 1
ATOM 2170 N N . ALA A 1 264 ? -7.474 -24.453 0.215 1.00 98.12 264 ALA A N 1
ATOM 2171 C CA . ALA A 1 264 ? -8.441 -24.550 1.308 1.00 98.12 264 ALA A CA 1
ATOM 2172 C C . ALA A 1 264 ? -8.340 -25.906 2.032 1.00 98.12 264 ALA A C 1
ATOM 2174 O O . ALA A 1 264 ? -8.179 -25.959 3.252 1.00 98.12 264 ALA A O 1
ATOM 2175 N N . ALA A 1 265 ? -8.325 -27.014 1.282 1.00 97.69 265 ALA A N 1
ATOM 2176 C CA . ALA A 1 265 ? -8.183 -28.353 1.849 1.00 97.69 265 ALA A CA 1
ATOM 2177 C C . ALA A 1 265 ? -6.814 -28.579 2.519 1.00 97.69 265 ALA A C 1
ATOM 2179 O O . ALA A 1 265 ? -6.718 -29.278 3.538 1.00 97.69 265 ALA A O 1
ATOM 2180 N N . ARG A 1 266 ? -5.737 -27.992 1.980 1.00 96.06 266 ARG A N 1
ATOM 2181 C CA . ARG A 1 266 ? -4.390 -28.058 2.562 1.00 96.06 266 ARG A CA 1
ATOM 2182 C C . ARG A 1 266 ? -4.354 -27.411 3.943 1.00 96.06 266 ARG A C 1
ATOM 2184 O O . ARG A 1 266 ? -3.859 -28.055 4.866 1.00 96.06 266 ARG A O 1
ATOM 2191 N N . TYR A 1 267 ? -4.899 -26.204 4.078 1.00 95.88 267 TYR A N 1
ATOM 2192 C CA . TYR A 1 267 ? -4.830 -25.423 5.315 1.00 95.88 267 TYR A CA 1
ATOM 2193 C C . TYR A 1 267 ? -5.888 -25.814 6.349 1.00 95.88 267 TYR A C 1
ATOM 2195 O O . TYR A 1 267 ? -5.558 -25.908 7.523 1.00 95.88 267 TYR A O 1
ATOM 2203 N N . PHE A 1 268 ? -7.119 -26.115 5.925 1.00 98.06 268 PHE A N 1
ATOM 2204 C CA . PHE A 1 268 ? -8.264 -26.313 6.831 1.00 98.06 268 PHE A CA 1
ATOM 2205 C C . PHE A 1 268 ? -8.811 -27.751 6.847 1.00 98.06 268 PHE A C 1
ATOM 2207 O O . PHE A 1 268 ? -9.718 -28.088 7.607 1.00 98.06 268 PHE A O 1
ATOM 2214 N N . GLY A 1 269 ? -8.262 -28.636 6.011 1.00 97.69 269 GLY A N 1
ATOM 2215 C CA . GLY A 1 269 ? -8.784 -29.990 5.826 1.00 97.69 269 GLY A CA 1
ATOM 2216 C C . GLY A 1 269 ? -9.887 -30.063 4.770 1.00 97.69 269 GLY A C 1
ATOM 2217 O O . GLY A 1 269 ? -10.592 -29.095 4.497 1.00 97.69 269 GLY A O 1
ATOM 2218 N N . THR A 1 270 ? -10.028 -31.237 4.154 1.00 97.31 270 THR A N 1
ATOM 2219 C CA . THR A 1 270 ? -10.920 -31.454 3.004 1.00 97.31 270 THR A CA 1
ATOM 2220 C C . THR A 1 270 ? -12.387 -31.178 3.331 1.00 97.31 270 THR A C 1
ATOM 2222 O O . THR A 1 270 ? -13.099 -30.630 2.498 1.00 97.31 270 THR A O 1
ATOM 2225 N N . THR A 1 271 ? -12.828 -31.492 4.551 1.00 97.31 271 THR A N 1
ATOM 2226 C CA . THR A 1 271 ? -14.208 -31.269 5.015 1.00 97.31 271 THR A CA 1
ATOM 2227 C C . THR A 1 271 ? -14.576 -29.790 5.134 1.00 97.31 271 THR A C 1
ATOM 2229 O O . THR A 1 271 ? -15.750 -29.453 5.053 1.00 97.31 271 THR A O 1
ATOM 2232 N N . ASN A 1 272 ? -13.587 -28.903 5.288 1.00 98.00 272 ASN A N 1
ATOM 2233 C CA . ASN A 1 272 ? -13.794 -27.461 5.428 1.00 98.00 272 ASN A CA 1
ATOM 2234 C C . ASN A 1 272 ? -13.609 -26.686 4.115 1.00 98.00 272 ASN A C 1
ATOM 2236 O O . ASN A 1 272 ? -13.757 -25.464 4.121 1.00 98.00 272 ASN A O 1
ATOM 2240 N N . ARG A 1 273 ? -13.291 -27.366 3.001 1.00 98.12 273 ARG A N 1
ATOM 2241 C CA . ARG A 1 273 ? -12.978 -26.735 1.707 1.00 98.12 273 ARG A CA 1
ATOM 2242 C C . ARG A 1 273 ? -14.019 -25.685 1.317 1.00 98.12 273 ARG A C 1
ATOM 2244 O O . ARG A 1 273 ? -13.675 -24.516 1.179 1.00 98.12 273 ARG A O 1
ATOM 2251 N N . ASP A 1 274 ? -15.281 -26.081 1.186 1.00 98.31 274 ASP A N 1
ATOM 2252 C CA . ASP A 1 274 ? -16.330 -25.199 0.657 1.00 98.31 274 ASP A CA 1
ATOM 2253 C C . ASP A 1 274 ? -16.626 -24.027 1.597 1.00 98.31 274 ASP A C 1
ATOM 2255 O O . ASP A 1 274 ? -16.874 -22.906 1.152 1.00 98.31 274 ASP A O 1
ATOM 2259 N N . ARG A 1 275 ? -16.529 -24.260 2.912 1.00 98.44 275 ARG A N 1
ATOM 2260 C CA . ARG A 1 275 ? -16.693 -23.213 3.926 1.00 98.44 275 ARG A CA 1
ATOM 2261 C C . ARG A 1 275 ? -15.605 -22.144 3.806 1.00 98.44 275 ARG A C 1
ATOM 2263 O O . ARG A 1 275 ? -15.898 -20.955 3.900 1.00 98.44 275 ARG A O 1
ATOM 2270 N N . VAL A 1 276 ? -14.361 -22.556 3.571 1.00 98.62 276 VAL A N 1
ATOM 2271 C CA . VAL A 1 276 ? -13.231 -21.639 3.366 1.00 98.62 276 VAL A CA 1
ATOM 2272 C C . VAL A 1 276 ? -13.362 -20.877 2.050 1.00 98.62 276 VAL A C 1
ATOM 2274 O O . VAL A 1 276 ? -13.144 -19.668 2.030 1.00 98.62 276 VAL A O 1
ATOM 2277 N N . LEU A 1 277 ? -13.787 -21.540 0.971 1.00 98.69 277 LEU A N 1
ATOM 2278 C CA . LEU A 1 277 ? -14.043 -20.873 -0.311 1.00 98.69 277 LEU A CA 1
ATOM 2279 C C . LEU A 1 277 ? -15.109 -19.775 -0.179 1.00 98.69 277 LEU A C 1
ATOM 2281 O O . LEU A 1 277 ? -14.939 -18.689 -0.734 1.00 98.69 277 LEU A O 1
ATOM 2285 N N . GLN A 1 278 ? -16.165 -20.018 0.605 1.00 98.75 278 GLN A N 1
ATOM 2286 C CA . GLN A 1 278 ? -17.173 -19.004 0.933 1.00 98.75 278 GLN A CA 1
ATOM 2287 C C . GLN A 1 278 ? -16.605 -17.867 1.796 1.00 98.75 278 GLN A C 1
ATOM 2289 O O . GLN A 1 278 ? -16.904 -16.701 1.542 1.00 98.75 278 GLN A O 1
ATOM 2294 N N . ALA A 1 279 ? -15.751 -18.173 2.779 1.00 98.81 279 ALA A N 1
ATOM 2295 C CA . ALA A 1 279 ? -15.082 -17.151 3.587 1.00 98.81 279 ALA A CA 1
ATOM 2296 C C . ALA A 1 279 ? -14.230 -16.209 2.720 1.00 98.81 279 ALA A C 1
ATOM 2298 O O . ALA A 1 279 ? -14.356 -14.989 2.803 1.00 98.81 279 ALA A O 1
ATOM 2299 N N . TRP A 1 280 ? -13.420 -16.770 1.824 1.00 98.75 280 TRP A N 1
ATOM 2300 C CA . TRP A 1 280 ? -12.594 -16.001 0.895 1.00 98.75 280 TRP A CA 1
ATOM 2301 C C . TRP A 1 280 ? -13.402 -15.192 -0.122 1.00 98.75 280 TRP A C 1
ATOM 2303 O O . TRP A 1 280 ? -12.952 -14.122 -0.549 1.00 98.75 280 TRP A O 1
ATOM 2313 N N . LYS A 1 281 ? -14.606 -15.654 -0.482 1.00 98.81 281 LYS A N 1
ATOM 2314 C CA . LYS A 1 281 ? -15.543 -14.873 -1.294 1.00 98.81 281 LYS A CA 1
ATOM 2315 C C . LYS A 1 281 ? -15.988 -13.626 -0.536 1.00 98.81 281 LYS A C 1
ATOM 2317 O O . LYS A 1 281 ? -15.863 -12.525 -1.062 1.00 98.81 281 LYS A O 1
ATOM 2322 N N . HIS A 1 282 ? -16.394 -13.779 0.727 1.00 98.88 282 HIS A N 1
ATOM 2323 C CA . HIS A 1 282 ? -16.728 -12.642 1.584 1.00 98.88 282 HIS A CA 1
ATOM 2324 C C . HIS A 1 282 ? -15.561 -11.662 1.736 1.00 98.88 282 HIS A C 1
ATOM 2326 O O . HIS A 1 282 ? -15.775 -10.461 1.609 1.00 98.88 282 HIS A O 1
ATOM 2332 N N . PHE A 1 283 ? -14.332 -12.146 1.937 1.00 98.81 283 PHE A N 1
ATOM 2333 C CA . PHE A 1 283 ? -13.159 -11.270 2.032 1.00 98.81 283 PHE A CA 1
ATOM 2334 C C . PHE A 1 283 ? -12.924 -10.488 0.735 1.00 98.81 283 PHE A C 1
ATOM 2336 O O . PHE A 1 283 ? -12.683 -9.284 0.771 1.00 98.81 283 PHE A O 1
ATOM 2343 N N . SER A 1 284 ? -13.040 -11.150 -0.419 1.00 98.69 284 SER A N 1
ATOM 2344 C CA . SER A 1 284 ? -12.867 -10.503 -1.727 1.00 98.69 284 SER A CA 1
ATOM 2345 C C . SER A 1 284 ? -13.969 -9.473 -2.015 1.00 98.69 284 SER A C 1
ATOM 2347 O O . SER A 1 284 ? -13.708 -8.435 -2.611 1.00 98.69 284 SER A O 1
ATOM 2349 N N . GLU A 1 285 ? -15.193 -9.710 -1.539 1.00 98.69 285 GLU A N 1
ATOM 2350 C CA . GLU A 1 285 ? -16.274 -8.717 -1.569 1.00 98.69 285 GLU A CA 1
ATOM 2351 C C . GLU A 1 285 ? -16.023 -7.557 -0.589 1.00 98.69 285 GLU A C 1
ATOM 2353 O O . GLU A 1 285 ? -16.396 -6.422 -0.875 1.00 98.69 285 GLU A O 1
ATOM 2358 N N . ALA A 1 286 ? -15.382 -7.817 0.555 1.00 98.69 286 ALA A N 1
ATOM 2359 C CA . ALA A 1 286 ? -15.103 -6.806 1.569 1.00 98.69 286 ALA A CA 1
ATOM 2360 C C . ALA A 1 286 ? -14.062 -5.781 1.111 1.00 98.69 286 ALA A C 1
ATOM 2362 O O . ALA A 1 286 ? -14.281 -4.585 1.289 1.00 98.69 286 ALA A O 1
ATOM 2363 N N . ILE A 1 287 ? -12.959 -6.219 0.491 1.00 97.81 287 ILE A N 1
ATOM 2364 C CA . ILE A 1 287 ? -11.905 -5.295 0.040 1.00 97.81 287 ILE A CA 1
ATOM 2365 C C . ILE A 1 287 ? -12.435 -4.278 -0.980 1.00 97.81 287 ILE A C 1
ATOM 2367 O O . ILE A 1 287 ? -12.051 -3.118 -0.926 1.00 97.81 287 ILE A O 1
ATOM 2371 N N . ARG A 1 288 ? -13.406 -4.657 -1.824 1.00 97.19 288 ARG A N 1
ATOM 2372 C CA . ARG A 1 288 ? -14.085 -3.753 -2.780 1.00 97.19 288 ARG A CA 1
ATOM 2373 C C . ARG A 1 288 ? -14.845 -2.607 -2.113 1.00 97.19 288 ARG A C 1
ATOM 2375 O O . ARG A 1 288 ? -15.116 -1.598 -2.752 1.00 97.19 288 ARG A O 1
ATOM 2382 N N . LEU A 1 289 ? -15.229 -2.780 -0.849 1.00 97.88 289 LEU A N 1
ATOM 2383 C CA . LEU A 1 289 ? -15.961 -1.782 -0.073 1.00 97.88 289 LEU A CA 1
ATOM 2384 C C . LEU A 1 289 ? -15.030 -0.826 0.674 1.00 97.88 289 LEU A C 1
ATOM 2386 O O . LEU A 1 289 ? -15.520 0.173 1.190 1.00 97.88 289 LEU A O 1
ATOM 2390 N N . VAL A 1 290 ? -13.729 -1.118 0.767 1.00 97.75 290 VAL A N 1
ATOM 2391 C CA . VAL A 1 290 ? -12.781 -0.265 1.491 1.00 97.75 290 VAL A CA 1
ATOM 2392 C C . VAL A 1 290 ? -12.658 1.073 0.758 1.00 97.75 290 VAL A C 1
ATOM 2394 O O . VAL A 1 290 ? -12.261 1.082 -0.410 1.00 97.75 290 VAL A O 1
ATOM 2397 N N . PRO A 1 291 ? -12.997 2.201 1.410 1.00 96.25 291 PRO A N 1
ATOM 2398 C CA . PRO A 1 291 ? -12.956 3.510 0.773 1.00 96.25 291 PRO A CA 1
ATOM 2399 C C . PRO A 1 291 ? -11.549 4.114 0.783 1.00 96.25 291 PRO A C 1
ATOM 2401 O O . PRO A 1 291 ? -11.268 4.972 -0.039 1.00 96.25 291 PRO A O 1
ATOM 2404 N N . ASP A 1 292 ? -10.665 3.683 1.685 1.00 95.69 292 ASP A N 1
ATOM 2405 C CA . ASP A 1 292 ? -9.282 4.153 1.756 1.00 95.69 292 ASP A CA 1
ATOM 2406 C C . ASP A 1 292 ? -8.433 3.522 0.646 1.00 95.69 292 ASP A C 1
ATOM 2408 O O . ASP A 1 292 ? -8.256 2.302 0.598 1.00 95.69 292 ASP A O 1
ATOM 2412 N N . THR A 1 293 ? -7.900 4.359 -0.242 1.00 91.31 293 THR A N 1
ATOM 2413 C CA . THR A 1 293 ? -7.073 3.941 -1.384 1.00 91.31 293 THR A CA 1
ATOM 2414 C C . THR A 1 293 ? -5.621 4.408 -1.265 1.00 91.31 293 THR A C 1
ATOM 2416 O O . THR A 1 293 ? -4.872 4.389 -2.243 1.00 91.31 293 THR A O 1
ATOM 2419 N N . GLY A 1 294 ? -5.231 4.912 -0.088 1.00 84.19 294 GLY A N 1
ATOM 2420 C CA . GLY A 1 294 ? -3.936 5.537 0.146 1.00 84.19 294 GLY A CA 1
ATOM 2421 C C . GLY A 1 294 ? -2.983 4.708 1.020 1.00 84.19 294 GLY A C 1
ATOM 2422 O O . GLY A 1 294 ? -3.415 3.912 1.857 1.00 84.19 294 GLY A O 1
ATOM 2423 N N . PRO A 1 295 ? -1.663 4.952 0.915 1.00 88.44 295 PRO A N 1
ATOM 2424 C CA . PRO A 1 295 ? -0.630 4.290 1.708 1.00 88.44 295 PRO A CA 1
ATOM 2425 C C . PRO A 1 295 ? -0.412 5.024 3.046 1.00 88.44 295 PRO A C 1
ATOM 2427 O O . PRO A 1 295 ? 0.711 5.416 3.377 1.00 88.44 295 PRO A O 1
ATOM 2430 N N . ASN A 1 296 ? -1.495 5.299 3.777 1.00 93.12 296 ASN A N 1
ATOM 2431 C CA . ASN A 1 296 ? -1.480 6.092 5.012 1.00 93.12 296 ASN A CA 1
ATOM 2432 C C . ASN A 1 296 ? -1.924 5.260 6.218 1.00 93.12 296 ASN A C 1
ATOM 2434 O O . ASN A 1 296 ? -2.173 4.055 6.114 1.00 93.12 296 ASN A O 1
ATOM 2438 N N . PHE A 1 297 ? -2.015 5.915 7.375 1.00 95.50 297 PHE A N 1
ATOM 2439 C CA . PHE A 1 297 ? -2.294 5.251 8.638 1.00 95.50 297 PHE A CA 1
ATOM 2440 C C . PHE A 1 297 ? -3.577 4.406 8.659 1.00 95.50 297 PHE A C 1
ATOM 2442 O O . PHE A 1 297 ? -3.571 3.401 9.357 1.00 95.50 297 PHE A O 1
ATOM 2449 N N . GLY A 1 298 ? -4.648 4.768 7.945 1.00 96.38 298 GLY A N 1
ATOM 2450 C CA . GLY A 1 298 ? -5.945 4.083 8.045 1.00 96.38 298 GLY A CA 1
ATOM 2451 C C . GLY A 1 298 ? -5.835 2.604 7.692 1.00 96.38 298 GLY A C 1
ATOM 2452 O O . GLY A 1 298 ? -6.090 1.733 8.522 1.00 96.38 298 GLY A O 1
ATOM 2453 N N . THR A 1 299 ? -5.308 2.292 6.506 1.00 95.00 299 THR A N 1
ATOM 2454 C CA . THR A 1 299 ? -5.073 0.892 6.113 1.00 95.00 299 THR A CA 1
ATOM 2455 C C . THR A 1 299 ? -3.773 0.292 6.648 1.00 95.00 299 THR A C 1
ATOM 2457 O O . THR A 1 299 ? -3.642 -0.927 6.662 1.00 95.00 299 THR A O 1
ATOM 2460 N N . ASN A 1 300 ? -2.803 1.087 7.111 1.00 95.19 300 ASN A N 1
ATOM 2461 C CA . ASN A 1 300 ? -1.476 0.560 7.465 1.00 95.19 300 ASN A CA 1
ATOM 2462 C C . ASN A 1 300 ? -1.160 0.547 8.965 1.00 95.19 300 ASN A C 1
ATOM 2464 O O . ASN A 1 300 ? -0.384 -0.293 9.409 1.00 95.19 300 ASN A O 1
ATOM 2468 N N . ASN A 1 301 ? -1.734 1.437 9.766 1.00 96.50 301 ASN A N 1
ATOM 2469 C CA . ASN A 1 301 ? -1.377 1.592 11.175 1.00 96.50 301 ASN A CA 1
ATOM 2470 C C . ASN A 1 301 ? -2.558 1.819 12.122 1.00 96.50 301 ASN A C 1
ATOM 2472 O O . ASN A 1 301 ? -2.313 1.976 13.306 1.00 96.50 301 ASN A O 1
ATOM 2476 N N . ALA A 1 302 ? -3.818 1.846 11.692 1.00 97.69 302 ALA A N 1
ATOM 2477 C CA . ALA A 1 302 ? -4.939 2.146 12.584 1.00 97.69 302 ALA A CA 1
ATOM 2478 C C . ALA A 1 302 ? -4.943 1.304 13.879 1.00 97.69 302 ALA A C 1
ATOM 2480 O O . ALA A 1 302 ? -5.137 1.840 14.970 1.00 97.69 302 ALA A O 1
ATOM 2481 N N . VAL A 1 303 ? -4.586 0.015 13.805 1.00 97.25 303 VAL A N 1
ATOM 2482 C CA . VAL A 1 303 ? -4.416 -0.840 14.999 1.00 97.25 303 VAL A CA 1
ATOM 2483 C C . VAL A 1 303 ? -3.334 -0.344 15.971 1.00 97.25 303 VAL A C 1
ATOM 2485 O O . VAL A 1 303 ? -3.499 -0.496 17.177 1.00 97.25 303 VAL A O 1
ATOM 2488 N N . GLY A 1 304 ? -2.257 0.274 15.480 1.00 96.19 304 GLY A N 1
ATOM 2489 C CA . GLY A 1 304 ? -1.153 0.848 16.263 1.00 96.19 304 GLY A CA 1
ATOM 2490 C C . GLY A 1 304 ? -1.219 2.366 16.462 1.00 96.19 304 GLY A C 1
ATOM 2491 O O . GLY A 1 304 ? -0.347 2.935 17.121 1.00 96.19 304 GLY A O 1
ATOM 2492 N N . ASN A 1 305 ? -2.234 3.024 15.903 1.00 95.75 305 ASN A N 1
ATOM 2493 C CA . ASN A 1 305 ? -2.384 4.472 15.918 1.00 95.75 305 ASN A CA 1
ATOM 2494 C C . ASN A 1 305 ? -3.047 4.947 17.222 1.00 95.75 305 ASN A C 1
ATOM 2496 O O . ASN A 1 305 ? -4.001 4.302 17.670 1.00 95.75 305 ASN A O 1
ATOM 2500 N N . PRO A 1 306 ? -2.569 6.038 17.837 1.00 94.44 306 PRO A N 1
ATOM 2501 C CA . PRO A 1 306 ? -3.160 6.587 19.050 1.00 94.44 306 PRO A CA 1
ATOM 2502 C C . PRO A 1 306 ? -4.548 7.197 18.801 1.00 94.44 306 PRO A C 1
ATOM 2504 O O . PRO A 1 306 ? -4.871 7.620 17.694 1.00 94.44 306 PRO A O 1
ATOM 2507 N N . ILE A 1 307 ? -5.344 7.302 19.867 1.00 96.44 307 ILE A N 1
ATOM 2508 C CA . ILE A 1 307 ? -6.531 8.163 19.921 1.00 96.44 307 ILE A CA 1
ATOM 2509 C C . ILE A 1 307 ? -6.250 9.220 20.985 1.00 96.44 307 ILE A C 1
ATOM 2511 O O . ILE A 1 307 ? -6.032 8.877 22.144 1.00 96.44 307 ILE A O 1
ATOM 2515 N N . PHE A 1 308 ? -6.227 10.490 20.588 1.00 95.38 308 PHE A N 1
ATOM 2516 C CA . PHE A 1 308 ? -5.942 11.601 21.490 1.00 95.38 308 PHE A CA 1
ATOM 2517 C C . PHE A 1 308 ? -7.206 12.413 21.769 1.00 95.38 308 PHE A C 1
ATOM 2519 O O . PHE A 1 308 ? -7.846 12.903 20.841 1.00 95.38 308 PHE A O 1
ATOM 2526 N N . LEU A 1 309 ? -7.533 12.605 23.048 1.00 95.56 309 LEU A N 1
ATOM 2527 C CA . LEU A 1 309 ? -8.519 13.605 23.474 1.00 95.56 309 LEU A CA 1
ATOM 2528 C C . LEU A 1 309 ? -7.871 14.983 23.681 1.00 95.56 309 LEU A C 1
ATOM 2530 O O . LEU A 1 309 ? -8.459 16.004 23.330 1.00 95.56 309 LEU A O 1
ATOM 2534 N N . GLN A 1 310 ? -6.651 14.995 24.215 1.00 93.19 310 GLN A N 1
ATOM 2535 C CA . GLN A 1 310 ? -5.837 16.183 24.474 1.00 93.19 310 GLN A CA 1
ATOM 2536 C C . GLN A 1 310 ? -4.420 16.001 23.922 1.00 93.19 310 GLN A C 1
ATOM 2538 O O . GLN A 1 310 ? -4.004 14.875 23.637 1.00 93.19 310 GLN A O 1
ATOM 2543 N N . GLU A 1 311 ? -3.679 17.101 23.772 1.00 92.00 311 GLU A N 1
ATOM 2544 C CA . GLU A 1 311 ? -2.295 17.051 23.296 1.00 92.00 311 GLU A CA 1
ATOM 2545 C C . GLU A 1 311 ? -1.417 16.291 24.310 1.00 92.00 311 GLU A C 1
ATOM 2547 O O . GLU A 1 311 ? -1.353 16.683 25.479 1.00 92.00 311 GLU A O 1
ATOM 2552 N N . PRO A 1 312 ? -0.756 15.186 23.912 1.00 90.94 312 PRO A N 1
ATOM 2553 C CA . PRO A 1 312 ? 0.055 14.398 24.832 1.00 90.94 312 PRO A CA 1
ATOM 2554 C C . PRO A 1 312 ? 1.428 15.059 25.067 1.00 90.94 312 PRO A C 1
ATOM 2556 O O . PRO A 1 312 ? 1.903 15.834 24.230 1.00 90.94 312 PRO A O 1
ATOM 2559 N N . PRO A 1 313 ? 2.139 14.697 26.151 1.00 90.88 313 PRO A N 1
ATOM 2560 C CA . PRO A 1 313 ? 3.510 15.147 26.372 1.00 90.88 313 PRO A CA 1
ATOM 2561 C C . PRO A 1 313 ? 4.456 14.776 25.219 1.00 90.88 313 PRO A C 1
ATOM 2563 O O . PRO A 1 313 ? 4.328 13.720 24.593 1.00 90.88 313 PRO A O 1
ATOM 2566 N N . LEU A 1 314 ? 5.461 15.623 24.978 1.00 91.88 314 LEU A N 1
ATOM 2567 C CA . LEU A 1 314 ? 6.498 15.369 23.976 1.00 91.88 314 LEU A CA 1
ATOM 2568 C C . LEU A 1 314 ? 7.314 14.116 24.326 1.00 91.88 314 LEU A C 1
ATOM 2570 O O . LEU A 1 314 ? 7.798 13.967 25.447 1.00 91.88 314 LEU A O 1
ATOM 2574 N N . ARG A 1 315 ? 7.525 13.247 23.333 1.00 91.25 315 ARG A N 1
ATOM 2575 C CA . ARG A 1 315 ? 8.312 12.005 23.452 1.00 91.25 315 ARG A CA 1
ATOM 2576 C C . ARG A 1 315 ? 9.617 12.038 22.652 1.00 91.25 315 ARG A C 1
ATOM 2578 O O . ARG A 1 315 ? 10.426 11.119 22.744 1.00 91.25 315 ARG A O 1
ATOM 2585 N N . THR A 1 316 ? 9.839 13.087 21.863 1.00 90.62 316 THR A N 1
ATOM 2586 C CA . THR A 1 316 ? 11.107 13.349 21.171 1.00 90.62 316 THR A CA 1
ATOM 2587 C C . THR A 1 316 ? 11.358 14.853 21.045 1.00 90.62 316 THR A C 1
ATOM 2589 O O . THR A 1 316 ? 10.522 15.671 21.431 1.00 90.62 316 THR A O 1
ATOM 2592 N N . VAL A 1 317 ? 12.518 15.220 20.505 1.00 89.62 317 VAL A N 1
ATOM 2593 C CA . VAL A 1 317 ? 12.928 16.616 20.321 1.00 89.62 317 VAL A CA 1
ATOM 2594 C C . VAL A 1 317 ? 11.995 17.380 19.375 1.00 89.62 317 VAL A C 1
ATOM 2596 O O . VAL A 1 317 ? 11.512 16.855 18.371 1.00 89.62 317 VAL A O 1
ATOM 2599 N N . THR A 1 318 ? 11.803 18.664 19.671 1.00 90.12 318 THR A N 1
ATOM 2600 C CA . THR A 1 318 ? 11.120 19.629 18.805 1.00 90.12 318 THR A CA 1
ATOM 2601 C C . THR A 1 318 ? 12.032 20.802 18.483 1.00 90.12 318 THR A C 1
ATOM 2603 O O . THR A 1 318 ? 12.843 21.209 19.312 1.00 90.12 318 THR A O 1
ATOM 2606 N N . PHE A 1 319 ? 11.845 21.400 17.309 1.00 89.88 319 PHE A N 1
ATOM 2607 C CA . PHE A 1 319 ? 12.674 22.507 16.818 1.00 89.88 319 PHE A CA 1
ATOM 2608 C C . PHE A 1 319 ? 11.916 23.838 16.702 1.00 89.88 319 PHE A C 1
ATOM 2610 O O . PHE A 1 319 ? 12.417 24.760 16.066 1.00 89.88 319 PHE A O 1
ATOM 2617 N N . GLN A 1 320 ? 10.744 23.956 17.341 1.00 87.56 320 GLN A N 1
ATOM 2618 C CA . GLN A 1 320 ? 9.838 25.115 17.247 1.00 87.56 320 GLN A CA 1
ATOM 2619 C C . GLN A 1 320 ? 10.491 26.460 17.618 1.00 87.56 320 GLN A C 1
ATOM 2621 O O . GLN A 1 320 ? 10.122 27.489 17.065 1.00 87.56 320 GLN A O 1
ATOM 2626 N N . TYR A 1 321 ? 11.486 26.450 18.510 1.00 90.75 321 TYR A N 1
ATOM 2627 C CA . TYR A 1 321 ? 12.221 27.643 18.954 1.00 90.75 321 TYR A CA 1
ATOM 2628 C C . TYR A 1 321 ? 13.699 27.613 18.536 1.00 90.75 321 TYR A C 1
ATOM 2630 O O . TYR A 1 321 ? 14.566 28.131 19.238 1.00 90.75 321 TYR A O 1
ATOM 2638 N N . SER A 1 322 ? 14.015 26.954 17.420 1.00 89.75 322 SER A N 1
ATOM 2639 C CA . SER A 1 322 ? 15.384 26.823 16.912 1.00 89.75 322 SER A CA 1
ATOM 2640 C C . SER A 1 322 ? 15.529 27.413 15.507 1.00 89.75 322 SER A C 1
ATOM 2642 O O . SER A 1 322 ? 14.544 27.676 14.826 1.00 89.75 322 SER A O 1
ATOM 2644 N N . TRP A 1 323 ? 16.769 27.547 15.029 1.00 89.69 323 TRP A N 1
ATOM 2645 C CA . TRP A 1 323 ? 17.067 27.907 13.635 1.00 89.69 323 TRP A CA 1
ATOM 2646 C C . TRP A 1 323 ? 16.689 26.810 12.618 1.00 89.69 323 TRP A C 1
ATOM 2648 O O . TRP A 1 323 ? 16.754 27.045 11.413 1.00 89.69 323 TRP A O 1
ATOM 2658 N N . THR A 1 324 ? 16.340 25.604 13.084 1.00 87.62 324 THR A N 1
ATOM 2659 C CA . THR A 1 324 ? 15.896 24.494 12.231 1.00 87.62 324 THR A CA 1
ATOM 2660 C C . THR A 1 324 ? 14.414 24.643 11.923 1.00 87.62 324 THR A C 1
ATOM 2662 O O . THR A 1 324 ? 13.591 24.718 12.830 1.00 87.62 324 THR A O 1
ATOM 2665 N N . ASP A 1 325 ? 14.076 24.616 10.637 1.00 88.19 325 ASP A N 1
ATOM 2666 C CA . ASP A 1 325 ? 12.694 24.584 10.163 1.00 88.19 325 ASP A CA 1
ATOM 2667 C C . ASP A 1 325 ? 12.020 23.276 10.610 1.00 88.19 325 ASP A C 1
ATOM 2669 O O . ASP A 1 325 ? 12.297 22.193 10.083 1.00 88.19 325 ASP A O 1
ATOM 2673 N N . PHE A 1 326 ? 11.175 23.377 11.637 1.00 87.00 326 PHE A N 1
ATOM 2674 C CA . PHE A 1 326 ? 10.543 22.228 12.276 1.00 87.00 326 PHE A CA 1
ATOM 2675 C C . PHE A 1 326 ? 9.583 21.487 11.342 1.00 87.00 326 PHE A C 1
ATOM 2677 O O . PHE A 1 326 ? 9.538 20.256 11.367 1.00 87.00 326 PHE A O 1
ATOM 2684 N N . ASP A 1 327 ? 8.859 22.204 10.485 1.00 85.19 327 ASP A N 1
ATOM 2685 C CA . ASP A 1 327 ? 7.928 21.584 9.545 1.00 85.19 327 ASP A CA 1
ATOM 2686 C C . ASP A 1 327 ? 8.675 20.837 8.441 1.00 85.19 327 ASP A C 1
ATOM 2688 O O . ASP A 1 327 ? 8.304 19.711 8.099 1.00 85.19 327 ASP A O 1
ATOM 2692 N N . LYS A 1 328 ? 9.805 21.374 7.961 1.00 84.62 328 LYS A N 1
ATOM 2693 C CA . LYS A 1 328 ? 10.703 20.614 7.074 1.00 84.62 328 LYS A CA 1
ATOM 2694 C C . LYS A 1 328 ? 11.346 19.423 7.777 1.00 84.62 328 LYS A C 1
ATOM 2696 O O . LYS A 1 328 ? 11.476 18.372 7.154 1.00 84.62 328 LYS A O 1
ATOM 2701 N N . TRP A 1 329 ? 11.726 19.557 9.050 1.00 86.38 329 TRP A N 1
ATOM 2702 C CA . TRP A 1 329 ? 12.287 18.450 9.829 1.00 86.38 329 TRP A CA 1
ATOM 2703 C C . TRP A 1 329 ? 11.271 17.320 10.037 1.00 86.38 329 TRP A C 1
ATOM 2705 O O . TRP A 1 329 ? 11.633 16.157 9.896 1.00 86.38 329 TRP A O 1
ATOM 2715 N N . LYS A 1 330 ? 9.997 17.616 10.306 1.00 83.75 330 LYS A N 1
ATOM 2716 C CA . LYS A 1 330 ? 8.949 16.581 10.372 1.00 83.75 330 LYS A CA 1
ATOM 2717 C C . LYS A 1 330 ? 8.543 16.046 8.998 1.00 83.75 330 LYS A C 1
ATOM 2719 O O . LYS A 1 330 ? 7.950 14.976 8.919 1.00 83.75 330 LYS A O 1
ATOM 2724 N N . GLY A 1 331 ? 8.788 16.801 7.931 1.00 78.62 331 GLY A N 1
ATOM 2725 C CA . GLY A 1 331 ? 8.330 16.485 6.582 1.00 78.62 331 GLY A CA 1
ATOM 2726 C C . GLY A 1 331 ? 9.061 15.313 5.926 1.00 78.62 331 GLY A C 1
ATOM 2727 O O . GLY A 1 331 ? 10.045 14.786 6.441 1.00 78.62 331 GLY A O 1
ATOM 2728 N N . TYR A 1 332 ? 8.597 14.945 4.728 1.00 68.62 332 TYR A N 1
ATOM 2729 C CA . TYR A 1 332 ? 9.101 13.812 3.940 1.00 68.62 332 TYR A CA 1
ATOM 2730 C C . TYR A 1 332 ? 10.624 13.847 3.679 1.00 68.62 332 TYR A C 1
ATOM 2732 O O . TYR A 1 332 ? 11.267 12.808 3.584 1.00 68.62 332 TYR A O 1
ATOM 2740 N N . LEU A 1 333 ? 11.228 15.035 3.598 1.00 68.56 333 LEU A N 1
ATOM 2741 C CA . LEU A 1 333 ? 12.675 15.197 3.391 1.00 68.56 333 LEU A CA 1
ATOM 2742 C C . LEU A 1 333 ? 13.479 15.360 4.696 1.00 68.56 333 LEU A C 1
ATOM 2744 O O . LEU A 1 333 ? 14.697 15.529 4.634 1.00 68.56 333 LEU A O 1
ATOM 2748 N N . GLY A 1 334 ? 12.807 15.351 5.849 1.00 80.50 334 GLY A N 1
ATOM 2749 C CA . GLY A 1 334 ? 13.403 15.447 7.178 1.00 80.50 334 GLY A CA 1
ATOM 2750 C C . GLY A 1 334 ? 13.470 14.092 7.891 1.00 80.50 334 GLY A C 1
ATOM 2751 O O . GLY A 1 334 ? 13.758 13.069 7.279 1.00 80.50 334 GLY A O 1
ATOM 2752 N N . ALA A 1 335 ? 13.218 14.088 9.199 1.00 81.44 335 ALA A N 1
ATOM 2753 C CA . ALA A 1 335 ? 13.148 12.890 10.030 1.00 81.44 335 ALA A CA 1
ATOM 2754 C C . ALA A 1 335 ? 11.869 12.071 9.810 1.00 81.44 335 ALA A C 1
ATOM 2756 O O . ALA A 1 335 ? 11.871 10.884 10.109 1.00 81.44 335 ALA A O 1
ATOM 2757 N N . GLN A 1 336 ? 10.791 12.684 9.305 1.00 86.38 336 GLN A N 1
ATOM 2758 C CA . GLN A 1 336 ? 9.471 12.053 9.192 1.00 86.38 336 GLN A CA 1
ATOM 2759 C C . GLN A 1 336 ? 8.913 11.524 10.522 1.00 86.38 336 GLN A C 1
ATOM 2761 O O . GLN A 1 336 ? 8.206 10.532 10.511 1.00 86.38 336 GLN A O 1
ATOM 2766 N N . ILE A 1 337 ? 9.183 12.147 11.671 1.00 86.38 337 ILE A N 1
ATOM 2767 C CA . ILE A 1 337 ? 8.708 11.657 12.981 1.00 86.38 337 ILE A CA 1
ATOM 2768 C C . ILE A 1 337 ? 7.647 12.604 13.553 1.00 86.38 337 ILE A C 1
ATOM 2770 O O . ILE A 1 337 ? 7.789 13.825 13.465 1.00 86.38 337 ILE A O 1
ATOM 2774 N N . ASN A 1 338 ? 6.598 12.047 14.171 1.00 89.12 338 ASN A N 1
ATOM 2775 C CA . ASN A 1 338 ? 5.666 12.806 15.006 1.00 89.12 338 ASN A CA 1
ATOM 2776 C C . ASN A 1 338 ? 6.210 12.887 16.452 1.00 89.12 338 ASN A C 1
ATOM 2778 O O . ASN A 1 338 ? 6.429 11.840 17.063 1.00 89.12 338 ASN A O 1
ATOM 2782 N N . PRO A 1 339 ? 6.412 14.085 17.035 1.00 89.81 339 PRO A N 1
ATOM 2783 C CA . PRO A 1 339 ? 7.009 14.203 18.365 1.00 89.81 339 PRO A CA 1
ATOM 2784 C C . PRO A 1 339 ? 6.191 13.641 19.526 1.00 89.81 339 PRO A C 1
ATOM 2786 O O . PRO A 1 339 ? 6.753 13.291 20.563 1.00 89.81 339 PRO A O 1
ATOM 2789 N N . CYS A 1 340 ? 4.880 13.570 19.347 1.00 90.50 340 CYS A N 1
ATOM 2790 C CA . CYS A 1 340 ? 3.920 13.090 20.327 1.00 90.50 340 CYS A CA 1
ATOM 2791 C C . CYS A 1 340 ? 3.703 11.576 20.218 1.00 90.50 340 CYS A C 1
ATOM 2793 O O . CYS A 1 340 ? 3.316 10.934 21.190 1.00 90.50 340 CYS A O 1
ATOM 2795 N N . TRP A 1 341 ? 4.000 10.991 19.052 1.00 93.75 341 TRP A N 1
ATOM 2796 C CA . TRP A 1 341 ? 3.920 9.549 18.814 1.00 93.75 341 TRP A CA 1
ATOM 2797 C C . TRP A 1 341 ? 5.057 9.049 17.904 1.00 93.75 341 TRP A C 1
ATOM 2799 O O . TRP A 1 341 ? 4.829 8.713 16.739 1.00 93.75 341 TRP A O 1
ATOM 2809 N N . PRO A 1 342 ? 6.308 8.994 18.402 1.00 90.00 342 PRO A N 1
ATOM 2810 C CA . PRO A 1 342 ? 7.491 8.799 17.564 1.00 90.00 342 PRO A CA 1
ATOM 2811 C C . PRO A 1 342 ? 7.772 7.331 17.203 1.00 90.00 342 PRO A C 1
ATOM 2813 O O . PRO A 1 342 ? 8.884 7.001 16.799 1.00 90.00 342 PRO A O 1
ATOM 2816 N N . PHE A 1 343 ? 6.797 6.433 17.364 1.00 91.75 343 PHE A N 1
ATOM 2817 C CA . PHE A 1 343 ? 6.983 4.998 17.122 1.00 91.75 343 PHE A CA 1
ATOM 2818 C C . PHE A 1 343 ? 6.952 4.608 15.641 1.00 91.75 343 PHE A C 1
ATOM 2820 O O . PHE A 1 343 ? 7.290 3.476 15.312 1.00 91.75 343 PHE A O 1
ATOM 2827 N N . THR A 1 344 ? 6.552 5.520 14.753 1.00 92.06 344 THR A N 1
ATOM 2828 C CA . THR A 1 344 ? 6.569 5.313 13.302 1.00 92.06 344 THR A CA 1
ATOM 2829 C C . THR A 1 344 ? 6.652 6.646 12.556 1.00 92.06 344 THR A C 1
ATOM 2831 O O . THR A 1 344 ? 6.672 7.718 13.170 1.00 92.06 344 THR A O 1
ATOM 2834 N N . VAL A 1 345 ? 6.710 6.587 11.224 1.00 90.00 345 VAL A N 1
ATOM 2835 C CA . VAL A 1 345 ? 6.759 7.781 10.388 1.00 90.00 345 VAL A CA 1
ATOM 2836 C C . VAL A 1 345 ? 5.459 8.584 10.450 1.00 90.00 345 VAL A C 1
ATOM 2838 O O . VAL A 1 345 ? 4.364 8.040 10.561 1.00 90.00 345 VAL A O 1
ATOM 2841 N N . THR A 1 346 ? 5.568 9.900 10.303 1.00 89.44 346 THR A N 1
ATOM 2842 C CA . THR A 1 346 ? 4.491 10.870 10.533 1.00 89.44 346 THR A CA 1
ATOM 2843 C C . THR A 1 346 ? 3.239 10.595 9.694 1.00 89.44 346 THR A C 1
ATOM 2845 O O . THR A 1 346 ? 2.131 10.690 10.206 1.00 89.44 346 THR A O 1
ATOM 2848 N N . ARG A 1 347 ? 3.385 10.144 8.436 1.00 89.62 347 ARG A N 1
ATOM 2849 C CA . ARG A 1 347 ? 2.243 9.801 7.560 1.00 89.62 347 ARG A CA 1
ATOM 2850 C C . ARG A 1 347 ? 1.452 8.565 8.018 1.00 89.62 347 ARG A C 1
ATOM 2852 O O . ARG A 1 347 ? 0.334 8.342 7.562 1.00 89.62 347 ARG A O 1
ATOM 2859 N N . MET A 1 348 ? 2.045 7.755 8.895 1.00 93.75 348 MET A N 1
ATOM 2860 C CA . MET A 1 348 ? 1.431 6.574 9.503 1.00 93.75 348 MET A CA 1
ATOM 2861 C C . MET A 1 348 ? 0.835 6.878 10.883 1.00 93.75 348 MET A C 1
ATOM 2863 O O . MET A 1 348 ? 0.351 5.964 11.544 1.00 93.75 348 MET A O 1
ATOM 2867 N N . VAL A 1 349 ? 0.828 8.138 11.325 1.00 94.00 349 VAL A N 1
ATOM 2868 C CA . VAL A 1 349 ? 0.221 8.578 12.588 1.00 94.00 349 VAL A CA 1
ATOM 2869 C C . VAL A 1 349 ? -0.938 9.520 12.281 1.00 94.00 349 VAL A C 1
ATOM 2871 O O . VAL A 1 349 ? -0.795 10.442 11.483 1.00 94.00 349 VAL A O 1
ATOM 2874 N N . PHE A 1 350 ? -2.085 9.304 12.923 1.00 95.50 350 PHE A N 1
ATOM 2875 C CA . PHE A 1 350 ? -3.173 10.267 12.902 1.00 95.50 350 PHE A CA 1
ATOM 2876 C C . PHE A 1 350 ? -2.938 11.257 14.038 1.00 95.50 350 PHE A C 1
ATOM 2878 O O . PHE A 1 350 ? -2.729 10.861 15.184 1.00 95.50 350 PHE A O 1
ATOM 2885 N N . TYR A 1 351 ? -2.914 12.545 13.711 1.00 91.88 351 TYR A N 1
ATOM 2886 C CA . TYR A 1 351 ? -2.681 13.604 14.683 1.00 91.88 351 TYR A CA 1
ATOM 2887 C C . TYR A 1 351 ? -3.797 14.646 14.560 1.00 91.88 351 TYR A C 1
ATOM 2889 O O . TYR A 1 351 ? -3.868 15.309 13.521 1.00 91.88 351 TYR A O 1
ATOM 2897 N N . PRO A 1 352 ? -4.680 14.756 15.570 1.00 93.31 352 PRO A N 1
ATOM 2898 C CA . PRO A 1 352 ? -5.751 15.743 15.600 1.00 93.31 352 PRO A CA 1
ATOM 2899 C C . PRO A 1 352 ? -5.273 17.188 15.493 1.00 93.31 352 PRO A C 1
ATOM 2901 O O . PRO A 1 352 ? -4.129 17.520 15.811 1.00 93.31 352 PRO A O 1
ATOM 2904 N N . ASP A 1 353 ? -6.200 18.068 15.127 1.00 92.12 353 ASP A N 1
ATOM 2905 C CA . ASP A 1 353 ? -6.036 19.502 15.336 1.00 92.12 353 ASP A CA 1
ATOM 2906 C C . ASP A 1 353 ? -6.546 19.874 16.735 1.00 92.12 353 ASP A C 1
ATOM 2908 O O . ASP A 1 353 ? -7.748 20.033 16.965 1.00 92.12 353 ASP A O 1
ATOM 2912 N N . PHE A 1 354 ? -5.623 20.028 17.685 1.00 92.38 354 PHE A N 1
ATOM 2913 C CA . PHE A 1 354 ? -5.954 20.405 19.063 1.00 92.38 354 PHE A CA 1
ATOM 2914 C C . PHE A 1 354 ? -6.425 21.859 19.214 1.00 92.38 354 PHE A C 1
ATOM 2916 O O . PHE A 1 354 ? -6.931 22.217 20.274 1.00 92.38 354 PHE A O 1
ATOM 2923 N N . THR A 1 355 ? -6.319 22.695 18.172 1.00 92.19 355 THR A N 1
ATOM 2924 C CA . THR A 1 355 ? -6.935 24.036 18.173 1.00 92.19 355 THR A CA 1
ATOM 2925 C C . THR A 1 355 ? -8.435 23.993 17.886 1.00 92.19 355 THR A C 1
ATOM 2927 O O . THR A 1 355 ? -9.114 25.008 18.038 1.00 92.19 355 THR A O 1
ATOM 2930 N N . ASN A 1 356 ? -8.951 22.829 17.474 1.00 91.50 356 ASN A N 1
ATOM 2931 C CA . ASN A 1 356 ? -10.347 22.588 17.115 1.00 91.50 356 ASN A CA 1
ATOM 2932 C C . ASN A 1 356 ? -10.862 23.442 15.943 1.00 91.50 356 ASN A C 1
ATOM 2934 O O . ASN A 1 356 ? -12.068 23.626 15.789 1.00 91.50 356 ASN A O 1
ATOM 2938 N N . GLN A 1 357 ? -9.966 23.963 15.099 1.00 92.69 357 GLN A N 1
ATOM 2939 C CA . GLN A 1 357 ? -10.334 24.809 13.959 1.00 92.69 357 GLN A CA 1
ATOM 2940 C C . GLN A 1 357 ? -10.599 23.997 12.689 1.00 92.69 357 GLN A C 1
ATOM 2942 O O . GLN A 1 357 ? -11.344 24.434 11.810 1.00 92.69 357 GLN A O 1
ATOM 2947 N N . THR A 1 358 ? -9.994 22.815 12.577 1.00 94.00 358 THR A N 1
ATOM 2948 C CA . THR A 1 358 ? -10.104 21.948 11.408 1.00 94.00 358 THR A CA 1
ATOM 2949 C C . THR A 1 358 ? -10.457 20.520 11.796 1.00 94.00 358 THR A C 1
ATOM 2951 O O . THR A 1 358 ? -10.023 19.998 12.817 1.00 94.00 358 THR A O 1
ATOM 2954 N N . ASN A 1 359 ? -11.250 19.862 10.950 1.00 95.31 359 ASN A N 1
ATOM 2955 C CA . ASN A 1 359 ? -11.590 18.457 11.136 1.00 95.31 359 ASN A CA 1
ATOM 2956 C C . ASN A 1 359 ? -10.579 17.567 10.411 1.00 95.31 359 ASN A C 1
ATOM 2958 O O . ASN A 1 359 ? -10.677 17.345 9.200 1.00 95.31 359 ASN A O 1
ATOM 2962 N N . ALA A 1 360 ? -9.591 17.076 11.164 1.00 96.06 360 ALA A N 1
ATOM 2963 C CA . ALA A 1 360 ? -8.533 16.216 10.645 1.00 96.06 360 ALA A CA 1
ATOM 2964 C C . ALA A 1 360 ? -9.079 14.895 10.072 1.00 96.06 360 ALA A C 1
ATOM 2966 O O . ALA A 1 360 ? -8.557 14.414 9.06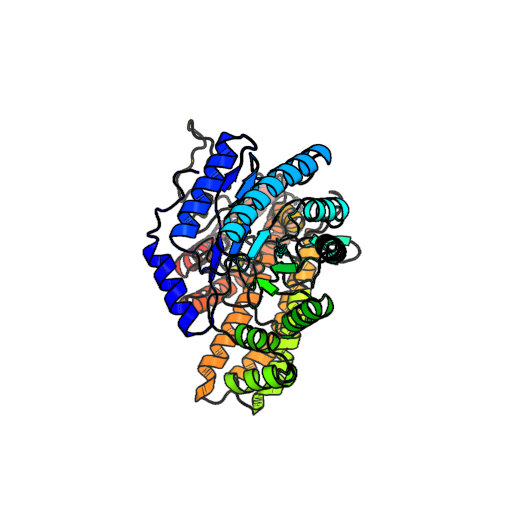5 1.00 96.06 360 ALA A O 1
ATOM 2967 N N . ALA A 1 361 ? -10.156 14.344 10.644 1.00 97.62 361 ALA A N 1
ATOM 2968 C CA . ALA A 1 361 ? -10.794 13.128 10.141 1.00 97.62 361 ALA A CA 1
ATOM 2969 C C . ALA A 1 361 ? -11.479 13.350 8.781 1.00 97.62 361 ALA A C 1
ATOM 2971 O O . ALA A 1 361 ? -11.316 12.550 7.860 1.00 97.62 361 ALA A O 1
ATOM 2972 N N . GLU A 1 362 ? -12.177 14.474 8.608 1.00 97.31 362 GLU A N 1
ATOM 2973 C CA . GLU A 1 362 ? -12.761 14.876 7.322 1.00 97.31 362 GLU A CA 1
ATOM 2974 C C . GLU A 1 362 ? -11.684 15.114 6.255 1.00 97.31 362 GLU A C 1
ATOM 2976 O O . GLU A 1 362 ? -11.823 14.666 5.113 1.00 97.31 362 GLU A O 1
ATOM 2981 N N . ASN A 1 363 ? -10.585 15.776 6.625 1.00 95.94 363 ASN A N 1
ATOM 2982 C CA . ASN A 1 363 ? -9.449 15.991 5.730 1.00 95.94 363 ASN A CA 1
ATOM 2983 C C . ASN A 1 363 ? -8.798 14.664 5.320 1.00 95.94 363 ASN A C 1
ATOM 2985 O O . ASN A 1 363 ? -8.475 14.478 4.142 1.00 95.94 363 ASN A O 1
ATOM 2989 N N . TYR A 1 364 ? -8.655 13.728 6.265 1.00 96.75 364 TYR A N 1
ATOM 2990 C CA . TYR A 1 364 ? -8.157 12.389 5.979 1.00 96.75 364 TYR A CA 1
ATOM 2991 C C . TYR A 1 364 ? -9.061 11.652 4.993 1.00 96.75 364 TYR A C 1
ATOM 2993 O O . TYR A 1 364 ? -8.578 11.219 3.948 1.00 96.75 364 TYR A O 1
ATOM 3001 N N . ALA A 1 365 ? -10.369 11.582 5.265 1.00 96.69 365 ALA A N 1
ATOM 3002 C CA . ALA A 1 365 ? -11.334 10.929 4.384 1.00 96.69 365 ALA A CA 1
ATOM 3003 C C . ALA A 1 365 ? -11.250 11.483 2.950 1.00 96.69 365 ALA A C 1
ATOM 3005 O O . ALA A 1 365 ? -11.158 10.714 1.992 1.00 96.69 365 ALA A O 1
ATOM 3006 N N . ARG A 1 366 ? -11.186 12.811 2.770 1.00 94.75 366 ARG A N 1
ATOM 3007 C CA . ARG A 1 366 ? -11.019 13.445 1.443 1.00 94.75 366 ARG A CA 1
ATOM 3008 C C . ARG A 1 366 ? -9.718 13.062 0.747 1.00 94.75 366 ARG A C 1
ATOM 3010 O O . ARG A 1 366 ? -9.720 12.748 -0.447 1.00 94.75 366 ARG A O 1
ATOM 3017 N N . GLY A 1 367 ? -8.606 13.088 1.475 1.00 93.00 367 GLY A N 1
ATOM 3018 C CA . GLY A 1 367 ? -7.298 12.735 0.929 1.00 93.00 367 GLY A CA 1
ATOM 3019 C C . GLY A 1 367 ? -7.227 11.266 0.516 1.00 93.00 367 GLY A C 1
ATOM 3020 O O . GLY A 1 367 ? -6.900 10.959 -0.633 1.00 93.00 367 GLY A O 1
ATOM 3021 N N . ALA A 1 368 ? -7.583 10.376 1.439 1.00 94.19 368 ALA A N 1
ATOM 3022 C CA . ALA A 1 368 ? -7.428 8.931 1.330 1.00 94.19 368 ALA A CA 1
ATOM 3023 C C . ALA A 1 368 ? -8.401 8.279 0.336 1.00 94.19 368 ALA A C 1
ATOM 3025 O O . ALA A 1 368 ? -8.021 7.341 -0.366 1.00 94.19 368 ALA A O 1
ATOM 3026 N N . THR A 1 369 ? -9.636 8.789 0.223 1.00 94.12 369 THR A N 1
ATOM 3027 C CA . THR A 1 369 ? -10.642 8.146 -0.641 1.00 94.12 369 THR A CA 1
ATOM 3028 C C . THR A 1 369 ? -10.308 8.266 -2.118 1.00 94.12 369 THR A C 1
ATOM 3030 O O . THR A 1 369 ? -10.464 7.311 -2.864 1.00 94.12 369 THR A O 1
ATOM 3033 N N . GLY A 1 370 ? -9.890 9.452 -2.567 1.00 92.88 370 GLY A N 1
ATOM 3034 C CA . GLY A 1 370 ? -9.787 9.732 -4.004 1.00 92.88 370 GLY A CA 1
ATOM 3035 C C . GLY A 1 370 ? -11.036 10.341 -4.638 1.00 92.88 370 GLY A C 1
ATOM 3036 O O . GLY A 1 370 ? -10.967 10.775 -5.785 1.00 92.88 370 GLY A O 1
ATOM 3037 N N . VAL A 1 371 ? -12.149 10.428 -3.903 1.00 95.50 371 VAL A N 1
ATOM 3038 C CA . VAL A 1 371 ? -13.375 11.109 -4.348 1.00 95.50 371 VAL A CA 1
ATOM 3039 C C . VAL A 1 371 ? -13.129 12.609 -4.527 1.00 95.50 371 VAL A C 1
ATOM 3041 O O . VAL A 1 371 ? -12.499 13.259 -3.690 1.00 95.50 371 VAL A O 1
ATOM 3044 N N . VAL A 1 372 ? -13.646 13.158 -5.626 1.00 93.62 372 VAL A N 1
ATOM 3045 C CA . VAL A 1 372 ? -13.521 14.570 -5.998 1.00 93.62 372 VAL A CA 1
ATOM 3046 C C . VAL A 1 372 ? -14.888 15.236 -5.878 1.00 93.62 372 VAL A C 1
ATOM 3048 O O . VAL A 1 372 ? -15.733 15.122 -6.761 1.00 93.62 372 VAL A O 1
ATOM 3051 N N . VAL A 1 373 ? -15.094 15.950 -4.775 1.00 94.88 373 VAL A N 1
ATOM 3052 C CA . VAL A 1 373 ? -16.299 16.745 -4.494 1.00 94.88 373 VAL A CA 1
ATOM 3053 C C . VAL A 1 373 ? -15.912 18.103 -3.919 1.00 94.88 373 VAL A C 1
ATOM 3055 O O . VAL A 1 373 ? -14.796 18.273 -3.417 1.00 94.88 373 VAL A O 1
ATOM 3058 N N . GLY A 1 374 ? -16.824 19.074 -3.994 1.00 93.19 374 GLY A N 1
ATOM 3059 C CA . GLY A 1 374 ? -16.605 20.397 -3.421 1.00 93.19 374 GLY A CA 1
ATOM 3060 C C . GLY A 1 374 ? -16.502 20.377 -1.885 1.00 93.19 374 GLY A C 1
ATOM 3061 O O . GLY A 1 374 ? -16.891 19.399 -1.226 1.00 93.19 374 GLY A O 1
ATOM 3062 N N . PRO A 1 375 ? -15.932 21.439 -1.285 1.00 90.19 375 PRO A N 1
ATOM 3063 C CA . PRO A 1 375 ? -15.725 21.536 0.162 1.00 90.19 375 PRO A CA 1
ATOM 3064 C C . PRO A 1 375 ? -17.032 21.502 0.973 1.00 90.19 375 PRO A C 1
ATOM 3066 O O . PRO A 1 375 ? -17.018 21.123 2.142 1.00 90.19 375 PRO A O 1
ATOM 3069 N N . GLU A 1 376 ? -18.164 21.850 0.363 1.00 92.31 376 GLU A N 1
ATOM 3070 C CA . GLU A 1 376 ? -19.497 21.811 0.969 1.00 92.31 376 GLU A CA 1
ATOM 3071 C C . GLU A 1 376 ? -20.015 20.389 1.237 1.00 92.31 376 GLU A C 1
ATOM 3073 O O . GLU A 1 376 ? -20.812 20.181 2.151 1.00 92.31 376 GLU A O 1
ATOM 3078 N N . THR A 1 377 ? -19.546 19.396 0.477 1.00 95.25 377 THR A N 1
ATOM 3079 C CA . THR A 1 377 ? -20.009 18.007 0.597 1.00 95.25 377 THR A CA 1
ATOM 3080 C C . THR A 1 377 ? -19.119 17.243 1.567 1.00 95.25 377 THR A C 1
ATOM 3082 O O . THR A 1 377 ? -17.962 16.992 1.243 1.00 95.25 377 THR A O 1
ATOM 3085 N N . LYS A 1 378 ? -19.624 16.869 2.750 1.00 95.00 378 LYS A N 1
ATOM 3086 C CA . LYS A 1 378 ? -18.879 16.087 3.758 1.00 95.00 378 LYS A CA 1
ATOM 3087 C C . LYS A 1 378 ? -18.632 14.655 3.287 1.00 95.00 378 LYS A C 1
ATOM 3089 O O . LYS A 1 378 ? -19.584 13.953 2.950 1.00 95.00 378 LYS A O 1
ATOM 3094 N N . LEU A 1 379 ? -17.376 14.211 3.312 1.00 97.06 379 LEU A N 1
ATOM 3095 C CA . LEU A 1 379 ? -17.002 12.875 2.849 1.00 97.06 379 LEU A CA 1
ATOM 3096 C C . LEU A 1 379 ? -16.842 11.865 3.989 1.00 97.06 379 LEU A C 1
ATOM 3098 O O . LEU A 1 379 ? -17.083 10.676 3.775 1.00 97.06 379 LEU A O 1
ATOM 3102 N N . LEU A 1 380 ? -16.499 12.310 5.202 1.00 98.00 380 LEU A N 1
ATOM 3103 C CA . LEU A 1 380 ? -16.293 11.421 6.345 1.00 98.00 380 LEU A CA 1
ATOM 3104 C C . LEU A 1 380 ? -17.479 10.477 6.621 1.00 98.00 380 LEU A C 1
ATOM 3106 O O . LEU A 1 380 ? -17.233 9.286 6.813 1.00 98.00 380 LEU A O 1
ATOM 3110 N N . PRO A 1 381 ? -18.759 10.906 6.569 1.00 97.81 381 PRO A N 1
ATOM 3111 C CA . PRO A 1 381 ? -19.879 9.988 6.787 1.00 97.81 381 PRO A CA 1
ATOM 3112 C C . PRO A 1 381 ? -19.938 8.846 5.764 1.00 97.81 381 PRO A C 1
ATOM 3114 O O . PRO A 1 381 ? -20.234 7.703 6.120 1.00 97.81 381 PRO A O 1
ATOM 3117 N N . VAL A 1 382 ? -19.630 9.135 4.495 1.00 97.69 382 VAL A N 1
ATOM 3118 C CA . VAL A 1 382 ? -19.594 8.126 3.426 1.00 97.69 382 VAL A CA 1
ATOM 3119 C C . VAL A 1 382 ? -18.400 7.197 3.625 1.00 97.69 382 VAL A C 1
ATOM 3121 O O . VAL A 1 382 ? -18.555 5.979 3.547 1.00 97.69 382 VAL A O 1
ATOM 3124 N N . PHE A 1 383 ? -17.237 7.750 3.971 1.00 98.06 383 PHE A N 1
ATOM 3125 C CA . PHE A 1 383 ? -16.048 6.971 4.302 1.00 98.06 383 PHE A CA 1
ATOM 3126 C C . PHE A 1 383 ? -16.324 5.971 5.434 1.00 98.06 383 PHE A C 1
ATOM 3128 O O . PHE A 1 383 ? -16.184 4.764 5.250 1.00 98.06 383 PHE A O 1
ATOM 3135 N N . LEU A 1 384 ? -16.835 6.444 6.574 1.00 98.62 384 LEU A N 1
ATOM 3136 C CA . LEU A 1 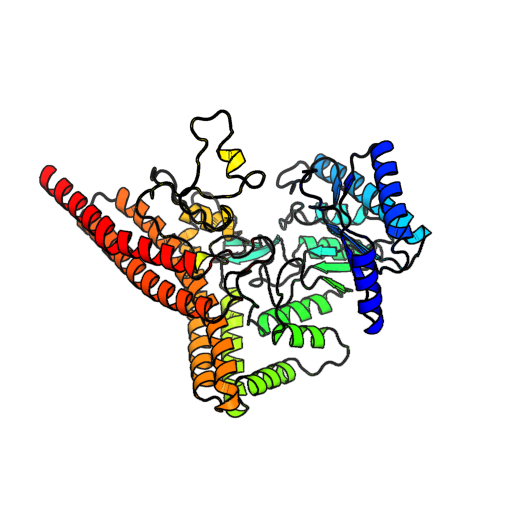384 ? -17.164 5.594 7.721 1.00 98.62 384 LEU A CA 1
ATOM 3137 C C . LEU A 1 384 ? -18.227 4.540 7.378 1.00 98.62 384 LEU A C 1
ATOM 3139 O O . LEU A 1 384 ? -18.108 3.388 7.795 1.00 98.62 384 LEU A O 1
ATOM 3143 N N . LYS A 1 385 ? -19.250 4.897 6.589 1.00 98.38 385 LYS A N 1
ATOM 3144 C CA . LYS A 1 385 ? -20.276 3.954 6.109 1.00 98.38 385 LYS A CA 1
ATOM 3145 C C . LYS A 1 385 ? -19.648 2.789 5.344 1.00 98.38 385 LYS A C 1
ATOM 3147 O O . LYS A 1 385 ? -19.972 1.635 5.621 1.00 98.38 385 LYS A O 1
ATOM 3152 N N . TYR A 1 386 ? -18.787 3.070 4.371 1.00 98.44 386 TYR A N 1
ATOM 3153 C CA . TYR A 1 386 ? -18.185 2.034 3.529 1.00 98.44 386 TYR A CA 1
ATOM 3154 C C . TYR A 1 386 ? -17.133 1.213 4.272 1.00 98.44 386 TYR A C 1
ATOM 3156 O O . TYR A 1 386 ? -17.125 -0.011 4.152 1.00 98.44 386 TYR A O 1
ATOM 3164 N N . LEU A 1 387 ? -16.341 1.853 5.128 1.00 98.19 387 LEU A N 1
ATOM 3165 C CA . LEU A 1 387 ? -15.358 1.174 5.962 1.00 98.19 387 LEU A CA 1
ATOM 3166 C C . LEU A 1 387 ? -16.012 0.197 6.954 1.00 98.19 387 LEU A C 1
ATOM 3168 O O . LEU A 1 387 ? -15.581 -0.951 7.069 1.00 98.19 387 LEU A O 1
ATOM 3172 N N . ARG A 1 388 ? -17.119 0.593 7.600 1.00 98.69 388 ARG A N 1
ATOM 3173 C CA . ARG A 1 388 ? -17.909 -0.306 8.461 1.00 98.69 388 ARG A CA 1
ATOM 3174 C C . ARG A 1 388 ? -18.536 -1.451 7.664 1.00 98.69 388 ARG A C 1
ATOM 3176 O O . ARG A 1 388 ? -18.450 -2.598 8.088 1.00 98.69 388 ARG A O 1
ATOM 3183 N N . ARG A 1 389 ? -19.078 -1.182 6.468 1.00 98.75 389 ARG A N 1
ATOM 3184 C CA . ARG A 1 389 ? -19.590 -2.242 5.574 1.00 98.75 389 ARG A CA 1
ATOM 3185 C C . ARG A 1 389 ? -18.499 -3.232 5.163 1.00 98.75 389 ARG A C 1
ATOM 3187 O O . ARG A 1 389 ? -18.783 -4.424 5.081 1.00 98.75 389 ARG A O 1
ATOM 3194 N N . ALA A 1 390 ? -17.277 -2.763 4.912 1.00 98.75 390 ALA A N 1
ATOM 3195 C CA . ALA A 1 390 ? -16.132 -3.628 4.639 1.00 98.75 390 ALA A CA 1
ATOM 3196 C C . ALA A 1 390 ? -15.809 -4.513 5.856 1.00 98.75 390 ALA A C 1
ATOM 3198 O O . ALA A 1 390 ? -15.703 -5.730 5.712 1.00 98.75 390 ALA A O 1
ATOM 3199 N N . ALA A 1 391 ? -15.750 -3.935 7.061 1.00 98.75 391 ALA A N 1
ATOM 3200 C CA . ALA A 1 391 ? -15.514 -4.679 8.301 1.00 98.75 391 ALA A CA 1
ATOM 3201 C C . ALA A 1 391 ? -16.616 -5.718 8.604 1.00 98.75 391 ALA A C 1
ATOM 3203 O O . ALA A 1 391 ? -16.313 -6.846 9.004 1.00 98.75 391 ALA A O 1
ATOM 3204 N N . ASP A 1 392 ? -17.885 -5.379 8.360 1.00 98.88 392 ASP A N 1
ATOM 3205 C CA . ASP A 1 392 ? -19.026 -6.293 8.506 1.00 98.88 392 ASP A CA 1
ATOM 3206 C C . ASP A 1 392 ? -18.970 -7.437 7.489 1.00 98.88 392 ASP A C 1
ATOM 3208 O O . ASP A 1 392 ? -19.282 -8.591 7.794 1.00 98.88 392 ASP A O 1
ATOM 3212 N N . GLN A 1 393 ? -18.563 -7.129 6.258 1.00 98.88 393 GLN A N 1
ATOM 3213 C CA . GLN A 1 393 ? -18.408 -8.125 5.210 1.00 98.88 393 GLN A CA 1
ATOM 3214 C C . GLN A 1 393 ? -17.218 -9.057 5.498 1.00 98.88 393 GLN A C 1
ATOM 3216 O O . GLN A 1 393 ? -17.338 -10.268 5.300 1.00 98.88 393 GLN A O 1
ATOM 3221 N N . MET A 1 394 ? -16.121 -8.535 6.060 1.00 98.75 394 MET A N 1
ATOM 3222 C CA . MET A 1 394 ? -15.043 -9.353 6.628 1.00 98.75 394 MET A CA 1
ATOM 3223 C C . MET A 1 394 ? -15.561 -10.258 7.753 1.00 98.75 394 MET A C 1
ATOM 3225 O O . MET A 1 394 ? -15.245 -11.446 7.756 1.00 98.75 394 MET A O 1
ATOM 3229 N N . GLU A 1 395 ? -16.401 -9.752 8.667 1.00 98.81 395 GLU A N 1
ATOM 3230 C CA . GLU A 1 395 ? -16.945 -10.544 9.785 1.00 98.81 395 GLU A CA 1
ATOM 3231 C C . GLU A 1 395 ? -17.726 -11.769 9.303 1.00 98.81 395 GLU A C 1
ATOM 3233 O O . GLU A 1 395 ? -17.602 -12.860 9.863 1.00 98.81 395 GLU A O 1
ATOM 3238 N N . ARG A 1 396 ? -18.524 -11.614 8.239 1.00 98.88 396 ARG A N 1
ATOM 3239 C CA . ARG A 1 396 ? -19.283 -12.726 7.642 1.00 98.88 396 ARG A CA 1
ATOM 3240 C C . ARG A 1 396 ? -18.357 -13.849 7.183 1.00 98.88 396 ARG A C 1
ATOM 3242 O O . ARG A 1 396 ? -18.615 -15.011 7.493 1.00 98.88 396 ARG A O 1
ATOM 3249 N N . GLY A 1 397 ? -17.256 -13.504 6.515 1.00 98.81 397 GLY A N 1
ATOM 3250 C CA . GLY A 1 397 ? -16.231 -14.475 6.137 1.00 98.81 397 GLY A CA 1
ATOM 3251 C C . GLY A 1 397 ? -15.499 -15.055 7.349 1.00 98.81 397 GLY A C 1
ATOM 3252 O O . GLY A 1 397 ? -15.307 -16.266 7.430 1.00 98.81 397 GLY A O 1
ATOM 3253 N N . LEU A 1 398 ? -15.152 -14.224 8.336 1.00 98.88 398 LEU A N 1
ATOM 3254 C CA . LEU A 1 398 ? -14.405 -14.637 9.525 1.00 98.88 398 LEU A CA 1
ATOM 3255 C C . LEU A 1 398 ? -15.180 -15.626 10.394 1.00 98.88 398 LEU A C 1
ATOM 3257 O O . LEU A 1 398 ? -14.566 -16.540 10.935 1.00 98.88 398 LEU A O 1
ATOM 3261 N N . LYS A 1 399 ? -16.511 -15.521 10.480 1.00 98.88 399 LYS A N 1
ATOM 3262 C CA . LYS A 1 399 ? -17.349 -16.530 11.153 1.00 98.88 399 LYS A CA 1
ATOM 3263 C C . LYS A 1 399 ? -17.158 -17.921 10.546 1.00 98.88 399 LYS A C 1
ATOM 3265 O O . LYS A 1 399 ? -16.945 -18.891 11.273 1.00 98.88 399 LYS A O 1
ATOM 3270 N N . LEU A 1 400 ? -17.177 -18.011 9.216 1.00 98.81 400 LEU A N 1
ATOM 3271 C CA . LEU A 1 400 ? -16.937 -19.258 8.485 1.00 98.81 400 LEU A CA 1
ATOM 3272 C C . LEU A 1 400 ? -15.486 -19.731 8.651 1.00 98.81 400 LEU A C 1
ATOM 3274 O O . LEU A 1 400 ? -15.239 -20.919 8.854 1.00 98.81 400 LEU A O 1
ATOM 3278 N N . TYR A 1 401 ? -14.536 -18.798 8.604 1.00 98.56 401 TYR A N 1
ATOM 3279 C CA . TYR A 1 401 ? -13.104 -19.078 8.667 1.00 98.56 401 TYR A CA 1
ATOM 3280 C C . TYR A 1 401 ? -12.657 -19.571 10.051 1.00 98.56 401 TYR A C 1
ATOM 3282 O O . TYR A 1 401 ? -11.941 -20.567 10.152 1.00 98.56 401 TYR A O 1
ATOM 3290 N N . ARG A 1 402 ? -13.160 -18.949 11.127 1.00 98.75 402 ARG A N 1
ATOM 3291 C CA . ARG A 1 402 ? -12.972 -19.390 12.518 1.00 98.75 402 ARG A CA 1
ATOM 3292 C C . ARG A 1 402 ? -13.555 -20.785 12.738 1.00 98.75 402 ARG A C 1
ATOM 3294 O O . ARG A 1 402 ? -12.859 -21.654 13.257 1.00 98.75 402 ARG A O 1
ATOM 3301 N N . ALA A 1 403 ? -14.792 -21.029 12.294 1.00 98.69 403 ALA A N 1
ATOM 3302 C CA . ALA A 1 403 ? -15.418 -22.349 12.399 1.00 98.69 403 ALA A CA 1
ATOM 3303 C C . ALA A 1 403 ? -14.613 -23.423 11.645 1.00 98.69 403 ALA A C 1
ATOM 3305 O O . ALA A 1 403 ? -14.331 -24.487 12.193 1.00 98.69 403 ALA A O 1
ATOM 3306 N N . ALA A 1 404 ? -14.165 -23.121 10.420 1.00 98.56 404 ALA A N 1
ATOM 3307 C CA . ALA A 1 404 ? -13.292 -24.002 9.648 1.00 98.56 404 ALA A CA 1
ATOM 3308 C C . ALA A 1 404 ? -11.974 -24.308 10.377 1.00 98.56 404 ALA A C 1
ATOM 3310 O O . ALA A 1 404 ? -11.541 -25.459 10.388 1.00 98.56 404 ALA A O 1
ATOM 3311 N N . ALA A 1 405 ? -11.334 -23.313 11.000 1.00 98.31 405 ALA A N 1
ATOM 3312 C CA . ALA A 1 405 ? -10.095 -23.522 11.747 1.00 98.31 405 ALA A CA 1
ATOM 3313 C C . ALA A 1 405 ? -10.303 -24.418 12.975 1.00 98.31 405 ALA A C 1
ATOM 3315 O O . ALA A 1 405 ? -9.524 -25.343 13.201 1.00 98.31 405 ALA A O 1
ATOM 3316 N N . LEU A 1 406 ? -11.372 -24.197 13.743 1.00 97.94 406 LEU A N 1
ATOM 3317 C CA . LEU A 1 406 ? -11.682 -25.005 14.927 1.00 97.94 406 LEU A CA 1
ATOM 3318 C C . LEU A 1 406 ? -11.981 -26.466 14.560 1.00 97.94 406 LEU A C 1
ATOM 3320 O O . LEU A 1 406 ? -11.440 -27.385 15.179 1.00 97.94 406 LEU A O 1
ATOM 3324 N N . GLU A 1 407 ? -12.770 -26.676 13.506 1.00 98.06 407 GLU A N 1
ATOM 3325 C CA . GLU A 1 407 ? -13.133 -27.998 12.980 1.00 98.06 407 GLU A CA 1
ATOM 3326 C C . GLU A 1 407 ? -12.026 -28.637 12.122 1.00 98.06 407 GLU A C 1
ATOM 3328 O O . GLU A 1 407 ? -12.178 -29.762 11.643 1.00 98.06 407 GLU A O 1
ATOM 3333 N N . SER A 1 408 ? -10.901 -27.947 11.905 1.00 98.19 408 SER A N 1
ATOM 3334 C CA . SER A 1 408 ? -9.768 -28.510 11.168 1.00 98.19 408 SER A CA 1
ATOM 3335 C C . SER A 1 408 ? -9.176 -29.712 11.915 1.00 98.19 408 SER A C 1
ATOM 3337 O O . SER A 1 408 ? -9.141 -29.709 13.155 1.00 98.19 408 SER A O 1
ATOM 3339 N N . PRO A 1 409 ? -8.650 -30.722 11.189 1.00 97.69 409 PRO A N 1
ATOM 3340 C CA . PRO A 1 409 ? -7.875 -31.802 11.794 1.00 97.69 409 PRO A CA 1
ATOM 3341 C C . PRO A 1 409 ? -6.759 -31.247 12.681 1.00 97.69 409 PRO A C 1
ATOM 3343 O O . PRO A 1 409 ? -6.153 -30.232 12.338 1.00 97.69 409 PRO A O 1
ATOM 3346 N N . GLU A 1 410 ? -6.447 -31.929 13.783 1.00 97.06 410 GLU A N 1
ATOM 3347 C CA . GLU A 1 410 ? -5.480 -31.454 14.784 1.00 97.06 410 GLU A CA 1
ATOM 3348 C C . GLU A 1 410 ? -4.138 -31.035 14.161 1.00 97.06 410 GLU A C 1
ATOM 3350 O O . GLU A 1 410 ? -3.669 -29.925 14.399 1.00 97.06 410 GLU A O 1
ATOM 3355 N N . ALA A 1 411 ? -3.602 -31.851 13.247 1.00 97.25 411 ALA A N 1
ATOM 3356 C CA . ALA A 1 411 ? -2.350 -31.580 12.536 1.00 97.25 411 ALA A CA 1
ATOM 3357 C C . ALA A 1 411 ? -2.373 -30.329 11.627 1.00 97.25 411 ALA A C 1
ATOM 3359 O O . ALA A 1 411 ? -1.323 -29.881 11.176 1.00 97.25 411 ALA A O 1
ATOM 3360 N N . LYS A 1 412 ? -3.555 -29.782 11.312 1.00 97.00 412 LYS A N 1
ATOM 3361 C CA . LYS A 1 412 ? -3.746 -28.593 10.460 1.00 97.00 412 LYS A CA 1
ATOM 3362 C C . LYS A 1 412 ? -4.234 -27.369 11.233 1.00 97.00 412 LYS A C 1
ATOM 3364 O O . LYS A 1 412 ? -4.097 -26.252 10.739 1.00 97.00 412 LYS A O 1
ATOM 3369 N N . ARG A 1 413 ? -4.783 -27.562 12.436 1.00 97.12 413 ARG A N 1
ATOM 3370 C CA . ARG A 1 413 ? -5.449 -26.513 13.218 1.00 97.12 413 ARG A CA 1
ATOM 3371 C C . ARG A 1 413 ? -4.546 -25.316 13.492 1.00 97.12 413 ARG A C 1
ATOM 3373 O O . ARG A 1 413 ? -5.000 -24.189 13.344 1.00 97.12 413 ARG A O 1
ATOM 3380 N N . GLU A 1 414 ? -3.278 -25.536 13.837 1.00 95.88 414 GLU A N 1
ATOM 3381 C CA . GLU A 1 414 ? -2.341 -24.432 14.080 1.00 95.88 414 GLU A CA 1
ATOM 3382 C C . GLU A 1 414 ? -2.192 -23.537 12.844 1.00 95.88 414 GLU A C 1
ATOM 3384 O O . GLU A 1 414 ? -2.332 -22.318 12.935 1.00 95.88 414 GLU A O 1
ATOM 3389 N N . GLN A 1 415 ? -1.965 -24.135 11.673 1.00 95.19 415 GLN A N 1
ATOM 3390 C CA . GLN A 1 415 ? -1.836 -23.378 10.434 1.00 95.19 415 GLN A CA 1
ATOM 3391 C C . GLN A 1 415 ? -3.153 -22.683 10.063 1.00 95.19 415 GLN A C 1
ATOM 3393 O O . GLN A 1 415 ? -3.128 -21.515 9.692 1.00 95.19 415 GLN A O 1
ATOM 3398 N N . ALA A 1 416 ? -4.295 -23.360 10.208 1.00 97.69 416 ALA A N 1
ATOM 3399 C CA . ALA A 1 416 ? -5.608 -22.766 9.968 1.00 97.69 416 ALA A CA 1
ATOM 3400 C C . ALA A 1 416 ? -5.853 -21.527 10.850 1.00 97.69 416 ALA A C 1
ATOM 3402 O O . ALA A 1 416 ? -6.302 -20.492 10.359 1.00 97.69 416 ALA A O 1
ATOM 3403 N N . VAL A 1 417 ? -5.497 -21.601 12.138 1.00 97.44 417 VAL A N 1
ATOM 3404 C CA . VAL A 1 417 ? -5.595 -20.470 13.073 1.00 97.44 417 VAL A CA 1
ATOM 3405 C C . VAL A 1 417 ? -4.667 -19.326 12.663 1.00 97.44 417 VAL A C 1
ATOM 3407 O O . VAL A 1 417 ? -5.085 -18.173 12.719 1.00 97.44 417 VAL A O 1
ATOM 3410 N N . ARG A 1 418 ? -3.443 -19.605 12.193 1.00 95.56 418 ARG A N 1
ATOM 3411 C CA . ARG A 1 418 ? -2.543 -18.553 11.682 1.00 95.56 418 ARG A CA 1
ATOM 3412 C C . ARG A 1 418 ? -3.170 -17.776 10.526 1.00 95.56 418 ARG A C 1
ATOM 3414 O O . ARG A 1 418 ? -3.063 -16.555 10.495 1.00 95.56 418 ARG A O 1
ATOM 3421 N N . GLU A 1 419 ? -3.858 -18.458 9.611 1.00 96.75 419 GLU A N 1
ATOM 3422 C CA . GLU A 1 419 ? -4.553 -17.768 8.521 1.00 96.75 419 GLU A CA 1
ATOM 3423 C C . GLU A 1 419 ? -5.732 -16.926 9.024 1.00 96.75 419 GLU A C 1
ATOM 3425 O O . GLU A 1 419 ? -5.954 -15.818 8.532 1.00 96.75 419 GLU A O 1
ATOM 3430 N N . VAL A 1 420 ? -6.472 -17.417 10.026 1.00 98.19 420 VAL A N 1
ATOM 3431 C CA . VAL A 1 420 ? -7.546 -16.649 10.675 1.00 98.19 420 VAL A CA 1
ATOM 3432 C C . VAL A 1 420 ? -7.000 -15.365 11.295 1.00 98.19 420 VAL A C 1
ATOM 3434 O O . VAL A 1 420 ? -7.567 -14.305 11.055 1.00 98.19 420 VAL A O 1
ATOM 3437 N N . VAL A 1 421 ? -5.878 -15.429 12.018 1.00 97.81 421 VAL A N 1
ATOM 3438 C CA . VAL A 1 421 ? -5.267 -14.258 12.673 1.00 97.81 421 VAL A CA 1
ATOM 3439 C C . VAL A 1 421 ? -4.915 -13.158 11.665 1.00 97.81 421 VAL A C 1
ATOM 3441 O O . VAL A 1 421 ? -5.159 -11.985 11.944 1.00 97.81 421 VAL A O 1
ATOM 3444 N N . VAL A 1 422 ? -4.405 -13.515 10.479 1.00 96.81 422 VAL A N 1
ATOM 3445 C CA . VAL A 1 422 ? -4.118 -12.544 9.405 1.00 96.81 422 VAL A CA 1
ATOM 3446 C C . VAL A 1 422 ? -5.398 -11.834 8.945 1.00 96.81 422 VAL A C 1
ATOM 3448 O O . VAL A 1 422 ? -5.427 -10.606 8.857 1.00 96.81 422 VAL A O 1
ATOM 3451 N N . ALA A 1 423 ? -6.474 -12.587 8.695 1.00 98.25 423 ALA A N 1
ATOM 3452 C CA . ALA A 1 423 ? -7.757 -12.021 8.273 1.00 98.25 423 ALA A CA 1
ATOM 3453 C C . ALA A 1 423 ? -8.432 -11.184 9.379 1.00 98.25 423 ALA A C 1
ATOM 3455 O O . ALA A 1 423 ? -9.025 -10.144 9.093 1.00 98.25 423 ALA A O 1
ATOM 3456 N N . GLU A 1 424 ? -8.314 -11.594 10.644 1.00 98.50 424 GLU A N 1
ATOM 3457 C CA . GLU A 1 424 ? -8.813 -10.819 11.783 1.00 98.50 424 GLU A CA 1
ATOM 3458 C C . GLU A 1 424 ? -8.057 -9.501 11.946 1.00 98.50 424 GLU A C 1
ATOM 3460 O O . GLU A 1 424 ? -8.670 -8.478 12.239 1.00 98.50 424 GLU A O 1
ATOM 3465 N N . GLN A 1 425 ? -6.740 -9.486 11.722 1.00 98.12 425 GLN A N 1
ATOM 3466 C CA . GLN A 1 425 ? -5.962 -8.253 11.826 1.00 98.12 425 GLN A CA 1
ATOM 3467 C C . GLN A 1 425 ? -6.371 -7.218 10.767 1.00 98.12 425 GLN A C 1
ATOM 3469 O O . GLN A 1 425 ? -6.439 -6.029 11.077 1.00 98.12 425 GLN A O 1
ATOM 3474 N N . LEU A 1 426 ? -6.713 -7.657 9.550 1.00 98.06 426 LEU A N 1
ATOM 3475 C CA . LEU A 1 426 ? -7.282 -6.793 8.507 1.00 98.06 426 LEU A CA 1
ATOM 3476 C C . LEU A 1 426 ? -8.615 -6.173 8.943 1.00 98.06 426 LEU A C 1
ATOM 3478 O O . LEU A 1 426 ? -8.812 -4.968 8.798 1.00 98.06 426 LEU A O 1
ATOM 3482 N N . GLN A 1 427 ? -9.515 -6.975 9.517 1.00 98.62 427 GLN A N 1
ATOM 3483 C CA . GLN A 1 427 ? -10.784 -6.467 10.039 1.00 98.62 427 GLN A CA 1
ATOM 3484 C C . GLN A 1 427 ? -10.566 -5.470 11.186 1.00 98.62 427 GLN A C 1
ATOM 3486 O O . GLN A 1 427 ? -11.183 -4.406 11.190 1.00 98.62 427 GLN A O 1
ATOM 3491 N N . ARG A 1 428 ? -9.666 -5.777 12.131 1.00 98.69 428 ARG A N 1
ATOM 3492 C CA . ARG A 1 428 ? -9.313 -4.863 13.230 1.00 98.69 428 ARG A CA 1
ATOM 3493 C C . ARG A 1 428 ? -8.784 -3.538 12.692 1.00 98.69 428 ARG A C 1
ATOM 3495 O O . ARG A 1 428 ? -9.183 -2.500 13.198 1.00 98.69 428 ARG A O 1
ATOM 3502 N N . MET A 1 429 ? -7.965 -3.560 11.637 1.00 98.19 429 MET A N 1
ATOM 3503 C CA . MET A 1 429 ? -7.489 -2.346 10.967 1.00 98.19 429 MET A CA 1
ATOM 3504 C C . MET A 1 429 ? -8.652 -1.492 10.449 1.00 98.19 429 MET A C 1
ATOM 3506 O O . MET A 1 429 ? -8.706 -0.305 10.749 1.00 98.19 429 MET A O 1
ATOM 3510 N N . MET A 1 430 ? -9.622 -2.099 9.752 1.00 98.62 430 MET A N 1
ATOM 3511 C CA . MET A 1 430 ? -10.820 -1.397 9.262 1.00 98.62 430 MET A CA 1
ATOM 3512 C C . MET A 1 430 ? -11.641 -0.784 10.402 1.00 98.62 430 MET A C 1
ATOM 3514 O O . MET A 1 430 ? -12.103 0.350 10.308 1.00 98.62 430 MET A O 1
ATOM 3518 N N . GLN A 1 431 ? -11.831 -1.535 11.488 1.00 98.75 431 GLN A N 1
ATOM 3519 C CA . GLN A 1 431 ? -12.584 -1.066 12.649 1.00 98.75 431 GLN A CA 1
ATOM 3520 C C . GLN A 1 431 ? -11.847 0.066 13.373 1.00 98.75 431 GLN A C 1
ATOM 3522 O O . GLN A 1 431 ? -12.477 1.043 13.768 1.00 98.75 431 GLN A O 1
ATOM 3527 N N . SER A 1 432 ? -10.527 -0.051 13.555 1.00 98.75 432 SER A N 1
ATOM 3528 C CA . SER A 1 432 ? -9.717 0.957 14.253 1.00 98.75 432 SER A CA 1
ATOM 3529 C C . SER A 1 432 ? -9.657 2.251 13.465 1.00 98.75 432 SER A C 1
ATOM 3531 O O . SER A 1 432 ? -9.791 3.313 14.058 1.00 98.75 432 SER A O 1
ATOM 3533 N N . ASP A 1 433 ? -9.557 2.172 12.140 1.00 98.56 433 ASP A N 1
ATOM 3534 C CA . ASP A 1 433 ? -9.596 3.350 11.276 1.00 98.56 433 ASP A CA 1
ATOM 3535 C C . ASP A 1 433 ? -10.941 4.083 11.427 1.00 98.56 433 ASP A C 1
ATOM 3537 O O . ASP A 1 433 ? -10.981 5.276 11.728 1.00 98.56 433 ASP A O 1
ATOM 3541 N N . ALA A 1 434 ? -12.055 3.342 11.389 1.00 98.69 434 ALA A N 1
ATOM 3542 C CA . ALA A 1 434 ? -13.375 3.919 11.633 1.00 98.69 434 ALA A CA 1
ATOM 3543 C C . ALA A 1 434 ? -13.497 4.553 13.030 1.00 98.69 434 ALA A C 1
ATOM 3545 O O . ALA A 1 434 ? -14.063 5.637 13.154 1.00 98.69 434 ALA A O 1
ATOM 3546 N N . ALA A 1 435 ? -12.973 3.897 14.069 1.00 98.62 435 ALA A N 1
ATOM 3547 C CA . ALA A 1 435 ? -13.053 4.376 15.446 1.00 98.62 435 ALA A CA 1
ATOM 3548 C C . ALA A 1 435 ? -12.227 5.647 15.678 1.00 98.62 435 ALA A C 1
ATOM 3550 O O . ALA A 1 435 ? -12.722 6.573 16.311 1.00 98.62 435 ALA A O 1
ATOM 3551 N N . ILE A 1 436 ? -11.005 5.719 15.141 1.00 98.56 436 ILE A N 1
ATOM 3552 C CA . ILE A 1 436 ? -10.133 6.900 15.250 1.00 98.56 436 ILE A CA 1
ATOM 3553 C C . ILE A 1 436 ? -10.794 8.109 14.582 1.00 98.56 436 ILE A C 1
ATOM 3555 O O . ILE A 1 436 ? -10.885 9.183 15.178 1.00 98.56 436 ILE A O 1
ATOM 3559 N N . LEU A 1 437 ? -11.283 7.926 13.354 1.00 98.69 437 LEU A N 1
ATOM 3560 C CA . LEU A 1 437 ? -11.901 8.999 12.583 1.00 98.69 437 LEU A CA 1
ATOM 3561 C C . LEU A 1 437 ? -13.237 9.454 13.185 1.00 98.69 437 LEU A C 1
ATOM 3563 O O . LEU A 1 437 ? -13.511 10.651 13.231 1.00 98.69 437 LEU A O 1
ATOM 3567 N N . GLU A 1 438 ? -14.060 8.518 13.670 1.00 98.69 438 GLU A N 1
ATOM 3568 C CA . GLU A 1 438 ? -15.303 8.841 14.378 1.00 98.69 438 GLU A CA 1
ATOM 3569 C C . GLU A 1 438 ? -15.020 9.559 15.702 1.00 98.69 438 GLU A C 1
ATOM 3571 O O . GLU A 1 438 ? -15.686 10.543 16.009 1.00 98.69 438 GLU A O 1
ATOM 3576 N N . PHE A 1 439 ? -14.021 9.115 16.470 1.00 98.62 439 PHE A N 1
ATOM 3577 C CA . PHE A 1 439 ? -13.663 9.747 17.738 1.00 98.62 439 PHE A CA 1
ATOM 3578 C C . PHE A 1 439 ? -13.242 11.206 17.546 1.00 98.62 439 PHE A C 1
ATOM 3580 O O . PHE A 1 439 ? -13.702 12.069 18.289 1.00 98.62 439 PHE A O 1
ATOM 3587 N N . GLU A 1 440 ? -12.409 11.500 16.545 1.00 98.12 440 GLU A N 1
ATOM 3588 C CA . GLU A 1 440 ? -11.997 12.878 16.255 1.00 98.12 440 GLU A CA 1
ATOM 3589 C C . GLU A 1 440 ? -13.171 13.763 15.828 1.00 98.12 440 GLU A C 1
ATOM 3591 O O . GLU A 1 440 ? -13.294 14.904 16.278 1.00 98.12 440 GLU A O 1
ATOM 3596 N N . ASP A 1 441 ? -14.058 13.243 14.980 1.00 98.25 441 ASP A N 1
ATOM 3597 C CA . ASP A 1 441 ? -15.244 13.982 14.547 1.00 98.25 441 ASP A CA 1
ATOM 3598 C C . ASP A 1 441 ? -16.172 14.294 15.729 1.00 98.25 441 ASP A C 1
ATOM 3600 O O . ASP A 1 441 ? -16.638 15.425 15.878 1.00 98.25 441 ASP A O 1
ATOM 3604 N N . LEU A 1 442 ? -16.369 13.322 16.625 1.00 98.06 442 LEU A N 1
ATOM 3605 C CA . LEU A 1 442 ? -17.125 13.506 17.862 1.00 98.06 442 LEU A CA 1
ATOM 3606 C C . LEU A 1 442 ? -16.441 14.485 18.818 1.00 98.06 442 LEU A C 1
ATOM 3608 O O . LEU A 1 442 ? -17.135 15.294 19.424 1.00 98.06 442 LEU A O 1
ATOM 3612 N N . ARG A 1 443 ? -15.106 14.465 18.930 1.00 97.00 443 ARG A N 1
ATOM 3613 C CA . ARG A 1 443 ? -14.340 15.399 19.771 1.00 97.00 443 ARG A CA 1
ATOM 3614 C C . ARG A 1 443 ? -14.597 16.848 19.359 1.00 97.00 443 ARG A C 1
ATOM 3616 O O . ARG A 1 443 ? -14.863 17.692 20.213 1.00 97.00 443 ARG A O 1
ATOM 3623 N N . LEU A 1 444 ? -14.583 17.125 18.055 1.00 96.38 444 LEU A N 1
ATOM 3624 C CA . LEU A 1 444 ? -14.869 18.456 17.515 1.00 96.38 444 LEU A CA 1
ATOM 3625 C C . LEU A 1 444 ? -16.335 18.858 17.686 1.00 96.38 444 LEU A C 1
ATOM 3627 O O . LEU A 1 444 ? -16.618 19.995 18.058 1.00 96.38 444 LEU A O 1
ATOM 3631 N N . GLN A 1 445 ? -17.269 17.934 17.449 1.00 96.31 445 GLN A N 1
ATOM 3632 C CA . GLN A 1 445 ? -18.691 18.184 17.703 1.00 96.31 445 GLN A CA 1
ATOM 3633 C C . GLN A 1 445 ? -18.949 18.475 19.185 1.00 96.31 445 GLN A C 1
ATOM 3635 O O . GLN A 1 445 ? -19.706 19.385 19.505 1.00 96.31 445 GLN A O 1
ATOM 3640 N N . GLN A 1 446 ? -18.292 17.741 20.085 1.00 95.62 446 GLN A N 1
ATOM 3641 C CA . GLN A 1 446 ? -18.446 17.891 21.527 1.00 95.62 446 GLN A CA 1
ATOM 3642 C C . GLN A 1 446 ? -17.892 19.227 22.022 1.00 95.62 446 GLN A C 1
ATOM 3644 O O . GLN A 1 446 ? -18.522 19.841 22.875 1.00 95.62 446 GLN A O 1
ATOM 3649 N N . GLU A 1 447 ? -16.761 19.697 21.489 1.00 92.94 447 GLU A N 1
ATOM 3650 C CA . GLU A 1 447 ? -16.226 21.028 21.809 1.00 92.94 447 GLU A CA 1
ATOM 3651 C C . GLU A 1 447 ? -17.181 22.155 21.381 1.00 92.94 447 GLU A C 1
ATOM 3653 O O . GLU A 1 447 ? -17.322 23.151 22.085 1.00 92.94 447 GLU A O 1
ATOM 3658 N N . ALA A 1 448 ? -17.851 22.009 20.235 1.00 94.00 448 ALA A N 1
ATOM 3659 C CA . ALA A 1 448 ? -18.758 23.029 19.714 1.00 94.00 448 ALA A CA 1
ATOM 3660 C C . ALA A 1 448 ? -20.166 22.995 20.346 1.00 94.00 448 ALA A C 1
ATOM 3662 O O . ALA A 1 448 ? -20.899 23.987 20.263 1.00 94.00 448 ALA A O 1
ATOM 3663 N N . GLU A 1 449 ? -20.565 21.869 20.943 1.00 95.88 449 GLU A N 1
ATOM 3664 C CA . GLU A 1 449 ? -21.920 21.647 21.450 1.00 95.88 449 GLU A CA 1
ATOM 3665 C C . GLU A 1 449 ? -22.190 22.431 22.741 1.00 95.88 449 GLU A C 1
ATOM 3667 O O . GLU A 1 449 ? -21.455 22.345 23.721 1.00 95.88 449 GLU A O 1
ATOM 3672 N N . GLN A 1 450 ? -23.293 23.180 22.737 1.00 92.88 450 GLN A N 1
ATOM 3673 C CA . GLN A 1 450 ? -23.711 24.040 23.846 1.00 92.88 450 GLN A CA 1
ATOM 3674 C C . GLN A 1 450 ? -24.786 23.379 24.714 1.00 92.88 450 GLN A C 1
ATOM 3676 O O . GLN A 1 450 ? -24.969 23.760 25.868 1.00 92.88 450 GLN A O 1
ATOM 3681 N N . ASP A 1 451 ? -25.522 22.405 24.170 1.00 93.31 451 ASP A N 1
ATOM 3682 C CA . ASP A 1 451 ? -26.512 21.636 24.915 1.00 93.31 451 ASP A CA 1
ATOM 3683 C C . ASP A 1 451 ? -25.811 20.560 25.766 1.00 93.31 451 ASP A C 1
ATOM 3685 O O . ASP A 1 451 ? -25.225 19.621 25.216 1.00 93.31 451 ASP A O 1
ATOM 3689 N N . PRO A 1 452 ? -25.897 20.625 27.108 1.00 90.94 452 PRO A N 1
ATOM 3690 C CA . PRO A 1 452 ? -25.180 19.690 27.972 1.00 90.94 452 PRO A CA 1
ATOM 3691 C C . PRO A 1 452 ? -25.630 18.235 27.812 1.00 90.94 452 PRO A C 1
ATOM 3693 O O . PRO A 1 452 ? -24.832 17.315 27.998 1.00 90.94 452 PRO A O 1
ATOM 3696 N N . GLY A 1 453 ? -26.900 18.006 27.467 1.00 92.38 453 GLY A N 1
ATOM 3697 C CA . GLY A 1 453 ? -27.440 16.670 27.232 1.00 92.38 453 GLY A CA 1
ATOM 3698 C C . GLY A 1 453 ? -26.873 16.054 25.957 1.00 92.38 453 GLY A C 1
ATOM 3699 O O . GLY A 1 453 ? -26.436 14.902 25.970 1.00 92.38 453 GLY A O 1
ATOM 3700 N N . LYS A 1 454 ? -26.802 16.834 24.873 1.00 96.00 454 LYS A N 1
ATOM 3701 C CA . LYS A 1 454 ? -26.161 16.399 23.622 1.00 96.00 454 LYS A CA 1
ATOM 3702 C C . LYS A 1 454 ? -24.656 16.220 23.784 1.00 96.00 454 LYS A C 1
ATOM 3704 O O . LYS A 1 454 ? -24.131 15.197 23.353 1.00 96.00 454 LYS A O 1
ATOM 3709 N N . ALA A 1 455 ? -23.976 17.148 24.456 1.00 95.25 455 ALA A N 1
ATOM 3710 C CA . ALA A 1 455 ? -22.549 17.032 24.745 1.00 95.25 455 ALA A CA 1
ATOM 3711 C C . ALA A 1 455 ? -22.245 15.772 25.575 1.00 95.25 455 ALA A C 1
ATOM 3713 O O . ALA A 1 455 ? -21.295 15.052 25.277 1.00 95.25 455 ALA A O 1
ATOM 3714 N N . THR A 1 456 ? -23.093 15.448 26.558 1.00 95.75 456 THR A N 1
ATOM 3715 C CA . THR A 1 456 ? -22.982 14.203 27.336 1.00 95.75 456 THR A CA 1
ATOM 3716 C C . THR A 1 456 ? -23.158 12.967 26.454 1.00 95.75 456 THR A C 1
ATOM 3718 O O . THR A 1 456 ? -22.352 12.047 26.548 1.00 95.75 456 THR A O 1
ATOM 3721 N N . ALA A 1 457 ? -24.144 12.957 25.553 1.00 97.31 457 ALA A N 1
ATOM 3722 C CA . ALA A 1 457 ? -24.356 11.839 24.632 1.00 97.31 457 ALA A CA 1
ATOM 3723 C C . ALA A 1 457 ? -23.178 11.635 23.654 1.00 97.31 457 ALA A C 1
ATOM 3725 O O . ALA A 1 457 ? -22.827 10.497 23.339 1.00 97.31 457 ALA A O 1
ATOM 3726 N N . LEU A 1 458 ? -22.537 12.720 23.198 1.00 98.12 458 LEU A N 1
ATOM 3727 C CA . LEU A 1 458 ? -21.310 12.647 22.394 1.00 98.12 458 LEU A CA 1
ATOM 3728 C C . LEU A 1 458 ? -20.162 12.020 23.198 1.00 98.12 458 LEU A C 1
ATOM 3730 O O . LEU A 1 458 ? -19.501 11.107 22.702 1.00 98.12 458 LEU A O 1
ATOM 3734 N N . LEU A 1 459 ? -19.975 12.437 24.457 1.00 97.81 459 LEU A N 1
ATOM 3735 C CA . LEU A 1 459 ? -18.983 11.840 25.359 1.00 97.81 459 LEU A CA 1
ATOM 3736 C C . LEU A 1 459 ? -19.269 10.354 25.631 1.00 97.81 459 LEU A C 1
ATOM 3738 O O . LEU A 1 459 ? -18.333 9.559 25.642 1.00 97.81 459 LEU A O 1
ATOM 3742 N N . ASP A 1 460 ? -20.534 9.949 25.784 1.00 98.31 460 ASP A N 1
ATOM 3743 C CA . ASP A 1 460 ? -20.914 8.537 25.950 1.00 98.31 460 ASP A CA 1
ATOM 3744 C C . ASP A 1 460 ? -20.511 7.700 24.730 1.00 98.31 460 ASP A C 1
ATOM 3746 O O . ASP A 1 460 ? -19.984 6.592 24.871 1.00 98.31 460 ASP A O 1
ATOM 3750 N N . ARG A 1 461 ? -20.702 8.239 23.518 1.00 98.31 461 ARG A N 1
ATOM 3751 C CA . ARG A 1 461 ? -20.267 7.563 22.292 1.00 98.31 461 ARG A CA 1
ATOM 3752 C C . ARG A 1 461 ? -18.743 7.479 22.197 1.00 98.31 461 ARG A C 1
ATOM 3754 O O . ARG A 1 461 ? -18.229 6.420 21.839 1.00 98.31 461 ARG A O 1
ATOM 3761 N N . MET A 1 462 ? -18.029 8.553 22.531 1.00 98.62 462 MET A N 1
ATOM 3762 C CA . MET A 1 462 ? -16.561 8.563 22.577 1.00 98.62 462 MET A CA 1
ATOM 3763 C C . MET A 1 462 ? -16.021 7.535 23.581 1.00 98.62 462 MET A C 1
ATOM 3765 O O . MET A 1 462 ? -15.083 6.804 23.274 1.00 98.62 462 MET A O 1
ATOM 3769 N N . GLU A 1 463 ? -16.647 7.422 24.752 1.00 98.56 463 GLU A N 1
ATOM 3770 C CA . GLU A 1 463 ? -16.289 6.436 25.771 1.00 98.56 463 GLU A CA 1
ATOM 3771 C C . GLU A 1 463 ? -16.493 4.996 25.278 1.00 98.56 463 GLU A C 1
ATOM 3773 O O . GLU A 1 463 ? -15.620 4.145 25.461 1.00 98.56 463 GLU A O 1
ATOM 3778 N N . ALA A 1 464 ? -17.616 4.725 24.604 1.00 98.62 464 ALA A N 1
ATOM 3779 C CA . ALA A 1 464 ? -17.874 3.423 23.994 1.00 98.62 464 ALA A CA 1
ATOM 3780 C C . ALA A 1 464 ? -16.799 3.062 22.953 1.00 98.62 464 ALA A C 1
ATOM 3782 O O . ALA A 1 464 ? -16.262 1.955 22.990 1.00 98.62 464 ALA A O 1
ATOM 3783 N N . LEU A 1 465 ? -16.419 4.012 22.089 1.00 98.62 465 LEU A N 1
ATOM 3784 C CA . LEU A 1 465 ? -15.351 3.818 21.103 1.00 98.62 465 LEU A CA 1
ATOM 3785 C C . LEU A 1 465 ? -14.007 3.480 21.756 1.00 98.62 465 LEU A C 1
ATOM 3787 O O . LEU A 1 465 ? -13.314 2.584 21.278 1.00 98.62 465 LEU A O 1
ATOM 3791 N N . LEU A 1 466 ? -13.646 4.150 22.855 1.00 98.56 466 LEU A N 1
ATOM 3792 C CA . LEU A 1 466 ? -12.411 3.862 23.593 1.00 98.56 466 LEU A CA 1
ATOM 3793 C C . LEU A 1 466 ? -12.420 2.447 24.179 1.00 98.56 466 LEU A C 1
ATOM 3795 O O . LEU A 1 466 ? -11.431 1.730 24.045 1.00 98.56 466 LEU A O 1
ATOM 3799 N N . ARG A 1 467 ? -13.534 2.016 24.785 1.00 98.75 467 ARG A N 1
ATOM 3800 C CA . ARG A 1 467 ? -13.673 0.654 25.333 1.00 98.75 467 ARG A CA 1
ATOM 3801 C C . ARG A 1 467 ? -13.536 -0.405 24.236 1.00 98.75 467 ARG A C 1
ATOM 3803 O O . ARG A 1 467 ? -12.751 -1.339 24.381 1.00 98.75 467 ARG A O 1
ATOM 3810 N N . GLU A 1 468 ? -14.225 -0.209 23.114 1.00 98.56 468 GLU A N 1
ATOM 3811 C CA . GLU A 1 468 ? -14.130 -1.081 21.937 1.00 98.56 468 GLU A CA 1
ATOM 3812 C C . GLU A 1 468 ? -12.713 -1.090 21.328 1.00 98.56 468 GLU A C 1
ATOM 3814 O O . GLU A 1 468 ? -12.252 -2.117 20.826 1.00 98.56 468 GLU A O 1
ATOM 3819 N N . GLU A 1 469 ? -12.011 0.049 21.320 1.00 98.81 469 GLU A N 1
ATOM 3820 C CA . GLU A 1 469 ? -10.637 0.155 20.809 1.00 98.81 469 GLU A CA 1
ATOM 3821 C C . GLU A 1 469 ? -9.616 -0.504 21.743 1.00 98.81 469 GLU A C 1
ATOM 3823 O O . GLU A 1 469 ? -8.670 -1.117 21.249 1.00 98.81 469 GLU A O 1
ATOM 3828 N N . ILE A 1 470 ? -9.803 -0.436 23.065 1.00 98.81 470 ILE A N 1
ATOM 3829 C CA . ILE A 1 470 ? -8.956 -1.141 24.040 1.00 98.81 470 ILE A CA 1
ATOM 3830 C C . ILE A 1 470 ? -9.025 -2.649 23.791 1.00 98.81 470 ILE A C 1
ATOM 3832 O O . ILE A 1 470 ? -7.984 -3.273 23.589 1.00 98.81 470 ILE A O 1
ATOM 3836 N N . GLU A 1 471 ? -10.231 -3.221 23.701 1.00 98.56 471 GLU A N 1
ATOM 3837 C CA . GLU A 1 471 ? -10.408 -4.654 23.425 1.00 98.56 471 GLU A CA 1
ATOM 3838 C C . GLU A 1 471 ? -9.764 -5.064 22.091 1.00 98.56 471 GLU A C 1
ATOM 3840 O O . GLU A 1 471 ? -9.055 -6.073 22.003 1.00 98.56 471 GLU A O 1
ATOM 3845 N N . ARG A 1 472 ? -9.955 -4.259 21.038 1.00 98.38 472 ARG A N 1
ATOM 3846 C CA . ARG A 1 472 ? -9.332 -4.511 19.729 1.00 98.38 472 ARG A CA 1
ATOM 3847 C C . ARG A 1 472 ? -7.813 -4.392 19.771 1.00 98.38 472 ARG A C 1
ATOM 3849 O O . ARG A 1 472 ? -7.136 -5.206 19.140 1.00 98.38 472 ARG A O 1
ATOM 3856 N N . THR A 1 473 ? -7.276 -3.430 20.516 1.00 98.75 473 THR A N 1
ATOM 3857 C CA . THR A 1 473 ? -5.829 -3.226 20.658 1.00 98.75 473 THR A CA 1
ATOM 3858 C C . THR A 1 473 ? -5.189 -4.360 21.460 1.00 98.75 473 THR A C 1
ATOM 3860 O O . THR A 1 473 ? -4.119 -4.828 21.076 1.00 98.75 473 THR A O 1
ATOM 3863 N N . ASP A 1 474 ? -5.855 -4.888 22.492 1.00 98.62 474 ASP A N 1
ATOM 3864 C CA . ASP A 1 474 ? -5.402 -6.075 23.232 1.00 98.62 474 ASP A CA 1
ATOM 3865 C C . ASP A 1 474 ? -5.312 -7.311 22.316 1.00 98.62 474 ASP A C 1
ATOM 3867 O O . ASP A 1 474 ? -4.313 -8.040 22.320 1.00 98.62 474 ASP A O 1
ATOM 3871 N N . LEU A 1 475 ? -6.314 -7.527 21.455 1.00 98.44 475 LEU A N 1
ATOM 3872 C CA . LEU A 1 475 ? -6.289 -8.617 20.472 1.00 98.44 475 LEU A CA 1
ATOM 3873 C C . LEU A 1 475 ? -5.223 -8.407 19.385 1.00 98.44 475 LEU A C 1
ATOM 3875 O O . LEU A 1 475 ? -4.556 -9.364 18.985 1.00 98.44 475 LEU A O 1
ATOM 3879 N N . ALA A 1 476 ? -5.030 -7.169 18.922 1.00 98.50 476 ALA A N 1
ATOM 3880 C CA . ALA A 1 476 ? -3.966 -6.821 17.980 1.00 98.50 476 ALA A CA 1
ATOM 3881 C C . ALA A 1 476 ? -2.572 -7.037 18.594 1.00 98.50 476 ALA A C 1
ATOM 3883 O O . ALA A 1 476 ? -1.680 -7.560 17.923 1.00 98.50 476 ALA A O 1
ATOM 3884 N N . LEU A 1 477 ? -2.390 -6.698 19.874 1.00 98.56 477 LEU A N 1
ATOM 3885 C CA . LEU A 1 477 ? -1.171 -6.966 20.636 1.00 98.56 477 LEU A CA 1
ATOM 3886 C C . LEU A 1 477 ? -0.909 -8.468 20.739 1.00 98.56 477 LEU A C 1
ATOM 3888 O O . LEU A 1 477 ? 0.214 -8.912 20.486 1.00 98.56 477 LEU A O 1
ATOM 3892 N N . LEU A 1 478 ? -1.934 -9.263 21.056 1.00 98.31 478 LEU A N 1
ATOM 3893 C CA . LEU A 1 478 ? -1.807 -10.716 21.089 1.00 98.31 478 LEU A CA 1
ATOM 3894 C C . LEU A 1 478 ? -1.368 -11.260 19.722 1.00 98.31 478 LEU A C 1
ATOM 3896 O O . LEU A 1 478 ? -0.403 -12.023 19.667 1.00 98.31 478 LEU A O 1
ATOM 3900 N N . ALA A 1 479 ? -2.008 -10.828 18.633 1.00 98.00 479 ALA A N 1
ATOM 3901 C CA . ALA A 1 479 ? -1.655 -11.238 17.275 1.00 98.00 479 ALA A CA 1
ATOM 3902 C C . ALA A 1 479 ? -0.200 -10.877 16.925 1.00 98.00 479 ALA A C 1
ATOM 3904 O O . ALA A 1 479 ? 0.585 -11.761 16.580 1.00 98.00 479 ALA A O 1
ATOM 3905 N N . ALA A 1 480 ? 0.196 -9.613 17.100 1.00 97.19 480 ALA A N 1
ATOM 3906 C CA . ALA A 1 480 ? 1.548 -9.138 16.795 1.00 97.19 480 ALA A CA 1
ATOM 3907 C C . ALA A 1 480 ? 2.631 -9.773 17.691 1.00 97.19 480 ALA A C 1
ATOM 3909 O O . ALA A 1 480 ? 3.780 -9.907 17.281 1.00 97.19 480 ALA A O 1
ATOM 3910 N N . SER A 1 481 ? 2.284 -10.208 18.910 1.00 97.19 481 SER A N 1
ATOM 3911 C CA . SER A 1 481 ? 3.214 -10.944 19.783 1.00 97.19 481 SER A CA 1
ATOM 3912 C C . SER A 1 481 ? 3.491 -12.379 19.316 1.00 97.19 481 SER A C 1
ATOM 3914 O O . SER A 1 481 ? 4.481 -12.982 19.730 1.00 97.19 481 SER A O 1
ATOM 3916 N N . ARG A 1 482 ? 2.608 -12.942 18.479 1.00 95.50 482 ARG A N 1
ATOM 3917 C CA . ARG A 1 482 ? 2.675 -14.327 17.985 1.00 95.50 482 ARG A CA 1
ATOM 3918 C C . ARG A 1 482 ? 3.048 -14.423 16.510 1.00 95.50 482 ARG A C 1
ATOM 3920 O O . ARG A 1 482 ? 3.502 -15.480 16.082 1.00 95.50 482 ARG A O 1
ATOM 3927 N N . ASP A 1 483 ? 2.882 -13.342 15.758 1.00 94.50 483 ASP A N 1
ATOM 3928 C CA . ASP A 1 483 ? 3.240 -13.248 14.350 1.00 94.50 483 ASP A CA 1
ATOM 3929 C C . ASP A 1 483 ? 4.026 -11.960 14.088 1.00 94.50 483 ASP A C 1
ATOM 3931 O O . ASP A 1 483 ? 3.459 -10.878 13.940 1.00 94.50 483 ASP A O 1
ATOM 3935 N N . SER A 1 484 ? 5.351 -12.092 13.994 1.00 92.75 484 SER A N 1
ATOM 3936 C CA . SER A 1 484 ? 6.260 -10.967 13.756 1.00 92.75 484 SER A CA 1
ATOM 3937 C C . SER A 1 484 ? 6.087 -10.324 12.381 1.00 92.75 484 SER A C 1
ATOM 3939 O O . SER A 1 484 ? 6.712 -9.312 12.102 1.00 92.75 484 SER A O 1
ATOM 3941 N N . ARG A 1 485 ? 5.298 -10.908 11.475 1.00 92.44 485 ARG A N 1
ATOM 3942 C CA . ARG A 1 485 ? 5.070 -10.312 10.154 1.00 92.44 485 ARG A CA 1
ATOM 3943 C C . ARG A 1 485 ? 4.073 -9.155 10.216 1.00 92.44 485 ARG A C 1
ATOM 3945 O O . ARG A 1 485 ? 4.048 -8.343 9.298 1.00 92.44 485 ARG A O 1
ATOM 3952 N N . LEU A 1 486 ? 3.239 -9.096 11.257 1.00 95.19 486 LEU A N 1
ATOM 3953 C CA . LEU A 1 486 ? 2.248 -8.037 11.435 1.00 95.19 486 LEU A CA 1
ATOM 3954 C C . LEU A 1 486 ? 2.940 -6.749 11.887 1.00 95.19 486 LEU A C 1
ATOM 3956 O O . LEU A 1 486 ? 3.683 -6.747 12.867 1.00 95.19 486 LEU A O 1
ATOM 3960 N N . GLY A 1 487 ? 2.680 -5.656 11.174 1.00 94.75 487 GLY A N 1
ATOM 3961 C CA . GLY A 1 487 ? 3.252 -4.340 11.463 1.00 94.75 487 GLY A CA 1
ATOM 3962 C C . GLY A 1 487 ? 4.508 -4.015 10.671 1.00 94.75 487 GLY A C 1
ATOM 3963 O O . GLY A 1 487 ? 4.862 -2.844 10.592 1.00 94.75 487 GLY A O 1
ATOM 3964 N N . PHE A 1 488 ? 5.150 -4.998 10.039 1.00 93.38 488 PHE A N 1
ATOM 3965 C CA . PHE A 1 488 ? 6.331 -4.769 9.211 1.00 93.38 488 PHE A CA 1
ATOM 3966 C C . PHE A 1 488 ? 5.952 -4.316 7.796 1.00 93.38 488 PHE A C 1
ATOM 3968 O O . PHE A 1 488 ? 5.181 -4.989 7.113 1.00 93.38 488 PHE A O 1
ATOM 3975 N N . GLN A 1 489 ? 6.551 -3.219 7.330 1.00 89.62 489 GLN A N 1
ATOM 3976 C CA . GLN A 1 489 ? 6.482 -2.752 5.947 1.00 89.62 489 GLN A CA 1
ATOM 3977 C C . GLN A 1 489 ? 7.895 -2.358 5.496 1.00 89.62 489 GLN A C 1
ATOM 3979 O O . GLN A 1 489 ? 8.590 -1.610 6.166 1.00 89.62 489 GLN A O 1
ATOM 3984 N N . PHE A 1 490 ? 8.369 -2.864 4.362 1.00 83.12 490 PHE A N 1
ATOM 3985 C CA . PHE A 1 490 ? 9.797 -2.798 4.016 1.00 83.12 490 PHE A CA 1
ATOM 3986 C C . PHE A 1 490 ? 10.375 -1.394 3.823 1.00 83.12 490 PHE A C 1
ATOM 3988 O O . PHE A 1 490 ? 11.551 -1.177 4.105 1.00 83.12 490 PHE A O 1
ATOM 3995 N N . GLU A 1 491 ? 9.580 -0.444 3.340 1.00 82.62 491 GLU A N 1
ATOM 3996 C CA . GLU A 1 491 ? 10.023 0.943 3.180 1.00 82.62 491 GLU A CA 1
ATOM 3997 C C . GLU A 1 491 ? 9.987 1.734 4.494 1.00 82.62 491 GLU A C 1
ATOM 3999 O O . GLU A 1 491 ? 10.572 2.813 4.559 1.00 82.62 491 GLU A O 1
ATOM 4004 N N . GLN A 1 492 ? 9.285 1.237 5.517 1.00 84.56 492 GLN A N 1
ATOM 4005 C CA . GLN A 1 492 ? 9.034 1.939 6.782 1.00 84.56 492 GLN A CA 1
ATOM 4006 C C . GLN A 1 492 ? 9.517 1.169 8.020 1.00 84.56 492 GLN A C 1
ATOM 4008 O O . GLN A 1 492 ? 9.372 1.667 9.133 1.00 84.56 492 GLN A O 1
ATOM 4013 N N . ASP A 1 493 ? 10.097 -0.018 7.830 1.00 88.12 493 ASP A N 1
ATOM 4014 C CA . ASP A 1 493 ? 10.355 -0.998 8.888 1.00 88.12 493 ASP A CA 1
ATOM 4015 C C . ASP A 1 493 ? 9.049 -1.365 9.638 1.00 88.12 493 ASP A C 1
ATOM 4017 O O . ASP A 1 493 ? 7.960 -1.387 9.053 1.00 88.12 493 ASP A O 1
ATOM 4021 N N . TYR A 1 494 ? 9.115 -1.700 10.924 1.00 93.06 494 TYR A N 1
ATOM 4022 C CA . TYR A 1 494 ? 7.920 -1.876 11.746 1.00 93.06 494 TYR A CA 1
ATOM 4023 C C . TYR A 1 494 ? 7.184 -0.550 11.974 1.00 93.06 494 TYR A C 1
ATOM 4025 O O . TYR A 1 494 ? 7.635 0.324 12.711 1.00 93.06 494 TYR A O 1
ATOM 4033 N N . VAL A 1 495 ? 5.988 -0.451 11.399 1.00 94.62 495 VAL A N 1
ATOM 4034 C CA . VAL A 1 495 ? 5.029 0.639 11.606 1.00 94.62 495 VAL A CA 1
ATOM 4035 C C . VAL A 1 495 ? 4.337 0.522 12.969 1.00 94.62 495 VAL A C 1
ATOM 4037 O O . VAL A 1 495 ? 4.048 1.526 13.615 1.00 94.62 495 VAL A O 1
ATOM 4040 N N . TYR A 1 496 ? 4.121 -0.707 13.440 1.00 96.62 496 TYR A N 1
ATOM 4041 C CA . TYR A 1 496 ? 3.738 -0.990 14.820 1.00 96.62 496 TYR A CA 1
ATOM 4042 C C . TYR A 1 496 ? 4.419 -2.260 15.324 1.00 96.62 496 TYR A C 1
ATOM 4044 O O . TYR A 1 496 ? 4.771 -3.156 14.559 1.00 96.62 496 TYR A O 1
ATOM 4052 N N . THR A 1 497 ? 4.593 -2.343 16.639 1.00 97.25 497 THR A N 1
ATOM 4053 C CA . THR A 1 497 ? 5.199 -3.479 17.340 1.00 97.25 497 THR A CA 1
ATOM 4054 C C . THR A 1 497 ? 4.389 -3.807 18.594 1.00 97.25 497 THR A C 1
ATOM 4056 O O . THR A 1 497 ? 3.593 -2.981 19.050 1.00 97.25 497 THR A O 1
ATOM 4059 N N . PRO A 1 498 ? 4.625 -4.960 19.249 1.00 98.12 498 PRO A N 1
ATOM 4060 C CA . PRO A 1 498 ? 4.058 -5.213 20.571 1.00 98.12 498 PRO A CA 1
ATOM 4061 C C . PRO A 1 498 ? 4.378 -4.118 21.599 1.00 98.12 498 PRO A C 1
ATOM 4063 O O . PRO A 1 498 ? 3.611 -3.922 22.535 1.00 98.12 498 PRO A O 1
ATOM 4066 N N . TYR A 1 499 ? 5.504 -3.411 21.450 1.00 97.56 499 TYR A N 1
ATOM 4067 C CA . TYR A 1 499 ? 5.839 -2.283 22.314 1.00 97.56 499 TYR A CA 1
ATOM 4068 C C . TYR A 1 499 ? 4.926 -1.079 22.047 1.00 97.56 499 TYR A C 1
ATOM 4070 O O . TYR A 1 499 ? 4.242 -0.641 22.965 1.00 97.56 499 TYR A O 1
ATOM 4078 N N . SER A 1 500 ? 4.816 -0.612 20.800 1.00 96.88 500 SER A N 1
ATOM 4079 C CA . SER A 1 500 ? 3.963 0.545 20.477 1.00 96.88 500 SER A CA 1
ATOM 4080 C C . SER A 1 500 ? 2.470 0.282 20.727 1.00 96.88 500 SER A C 1
ATOM 4082 O O . SER A 1 500 ? 1.730 1.204 21.053 1.00 96.88 500 SER A O 1
ATOM 4084 N N . LEU A 1 501 ? 2.018 -0.973 20.622 1.00 98.50 501 LEU A N 1
ATOM 4085 C CA . LEU A 1 501 ? 0.648 -1.365 20.975 1.00 98.50 501 LEU A CA 1
ATOM 4086 C C . LEU A 1 501 ? 0.385 -1.294 22.487 1.00 98.50 501 LEU A C 1
ATOM 4088 O O . LEU A 1 501 ? -0.706 -0.902 22.890 1.00 98.50 501 LEU A O 1
ATOM 4092 N N . ARG A 1 502 ? 1.376 -1.618 23.333 1.00 98.50 502 ARG A N 1
ATOM 4093 C CA . ARG A 1 502 ? 1.268 -1.404 24.788 1.00 98.50 502 ARG A CA 1
ATOM 4094 C C . ARG A 1 502 ? 1.193 0.078 25.131 1.00 98.50 502 ARG A C 1
ATOM 4096 O O . ARG A 1 502 ? 0.336 0.468 25.910 1.00 98.50 502 ARG A O 1
ATOM 4103 N N . GLU A 1 503 ? 2.014 0.894 24.481 1.00 97.75 503 GLU A N 1
ATOM 4104 C CA . GLU A 1 503 ? 1.975 2.350 24.648 1.00 97.75 503 GLU A CA 1
ATOM 4105 C C . GLU A 1 503 ? 0.609 2.919 24.238 1.00 97.75 503 GLU A C 1
ATOM 4107 O O . GLU A 1 503 ? 0.058 3.774 24.928 1.00 97.75 503 GLU A O 1
ATOM 4112 N N . LYS A 1 504 ? 0.018 2.417 23.140 1.00 97.69 504 LYS A N 1
ATOM 4113 C CA . LYS A 1 504 ? -1.351 2.774 22.736 1.00 97.69 504 LYS A CA 1
ATOM 4114 C C . LYS A 1 504 ? -2.373 2.389 23.808 1.00 97.69 504 LYS A C 1
ATOM 4116 O O . LYS A 1 504 ? -3.249 3.191 24.104 1.00 97.69 504 LYS A O 1
ATOM 4121 N N . LEU A 1 505 ? -2.278 1.193 24.393 1.00 98.56 505 LEU A N 1
ATOM 4122 C CA . LEU A 1 505 ? -3.185 0.761 25.466 1.00 98.56 505 LEU A CA 1
ATOM 4123 C C . LEU A 1 505 ? -3.088 1.651 26.705 1.00 98.56 505 LEU A C 1
ATOM 4125 O O . LEU A 1 505 ? -4.116 1.978 27.291 1.00 98.56 505 LEU A O 1
ATOM 4129 N N . GLU A 1 506 ? -1.876 2.042 27.098 1.00 97.56 506 GLU A N 1
ATOM 4130 C CA . GLU A 1 506 ? -1.664 2.965 28.217 1.00 97.56 506 GLU A CA 1
ATOM 4131 C C . GLU A 1 506 ? -2.327 4.317 27.946 1.00 97.56 506 GLU A C 1
ATOM 4133 O O . GLU A 1 506 ? -3.100 4.784 28.779 1.00 97.56 506 GLU A O 1
ATOM 4138 N N . LEU A 1 507 ? -2.125 4.879 26.749 1.00 97.31 507 LEU A N 1
ATOM 4139 C CA . LEU A 1 507 ? -2.786 6.113 26.324 1.00 97.31 507 LEU A CA 1
ATOM 4140 C C . LEU A 1 507 ? -4.317 5.980 26.329 1.00 97.31 507 LEU A C 1
ATOM 4142 O O . LEU A 1 507 ? -5.004 6.833 26.878 1.00 97.31 507 LEU A O 1
ATOM 4146 N N . LEU A 1 508 ? -4.868 4.915 25.736 1.00 98.38 508 LEU A N 1
ATOM 4147 C CA . LEU A 1 508 ? -6.319 4.710 25.670 1.00 98.38 508 LEU A CA 1
ATOM 4148 C C . LEU A 1 508 ? -6.944 4.602 27.065 1.00 98.38 508 LEU A C 1
ATOM 4150 O O . LEU A 1 508 ? -8.032 5.131 27.287 1.00 98.38 508 LEU A O 1
ATOM 4154 N N . ARG A 1 509 ? -6.259 3.936 28.003 1.00 98.44 509 ARG A N 1
ATOM 4155 C CA . ARG A 1 509 ? -6.693 3.837 29.404 1.00 98.44 509 ARG A CA 1
ATOM 4156 C C . ARG A 1 509 ? -6.587 5.174 30.120 1.00 98.44 509 ARG A C 1
ATOM 4158 O O . ARG A 1 509 ? -7.522 5.544 30.810 1.00 98.44 509 ARG A O 1
ATOM 4165 N N . GLU A 1 510 ? -5.516 5.934 29.913 1.00 97.62 510 GLU A N 1
ATOM 4166 C CA . GLU A 1 510 ? -5.410 7.297 30.445 1.00 97.62 510 GLU A CA 1
ATOM 4167 C C . GLU A 1 510 ? -6.563 8.179 29.939 1.00 97.62 510 GLU A C 1
ATOM 4169 O O . GLU A 1 510 ? -7.239 8.851 30.723 1.00 97.62 510 GLU A O 1
ATOM 4174 N N . THR A 1 511 ? -6.851 8.131 28.636 1.00 97.62 511 THR A N 1
ATOM 4175 C CA . THR A 1 511 ? -7.965 8.876 28.052 1.00 97.62 511 THR A CA 1
ATOM 4176 C C . THR A 1 511 ? -9.307 8.431 28.633 1.00 97.62 511 THR A C 1
ATOM 4178 O O . THR A 1 511 ? -10.106 9.280 29.020 1.00 97.62 511 THR A O 1
ATOM 4181 N N . LEU A 1 512 ? -9.555 7.124 28.742 1.00 98.25 512 LEU A N 1
ATOM 4182 C CA . LEU A 1 512 ? -10.813 6.579 29.256 1.00 98.25 512 LEU A CA 1
ATOM 4183 C C . LEU A 1 512 ? -11.015 6.840 30.756 1.00 98.25 512 LEU A C 1
ATOM 4185 O O . LEU A 1 512 ? -12.095 7.257 31.166 1.00 98.25 512 LEU A O 1
ATOM 4189 N N . ASP A 1 513 ? -9.992 6.578 31.565 1.00 97.94 513 ASP A N 1
ATOM 4190 C CA . ASP A 1 513 ? -10.109 6.501 33.022 1.00 97.94 513 ASP A CA 1
ATOM 4191 C C . ASP A 1 513 ? -9.796 7.837 33.710 1.00 97.94 513 ASP A C 1
ATOM 4193 O O . ASP A 1 513 ? -10.160 8.028 34.869 1.00 97.94 513 ASP A O 1
ATOM 4197 N N . THR A 1 514 ? -9.126 8.767 33.020 1.00 97.25 514 THR A N 1
ATOM 4198 C CA . THR A 1 514 ? -8.747 10.083 33.567 1.00 97.25 514 THR A CA 1
ATOM 4199 C C . THR A 1 514 ? -9.322 11.229 32.738 1.00 97.25 514 THR A C 1
ATOM 4201 O O . THR A 1 514 ? -10.159 11.984 33.234 1.00 97.25 514 THR A O 1
ATOM 4204 N N . GLN A 1 515 ? -8.950 11.330 31.459 1.00 96.94 515 GLN A N 1
ATOM 4205 C CA . GLN A 1 515 ? -9.260 12.523 30.657 1.00 96.94 515 GLN A CA 1
ATOM 4206 C C . GLN A 1 515 ? -10.770 12.653 30.360 1.00 96.94 515 GLN A C 1
ATOM 4208 O O . GLN A 1 515 ? -11.329 13.749 30.413 1.00 96.94 515 GLN A O 1
ATOM 4213 N N . MET A 1 516 ? -11.469 11.543 30.093 1.00 96.62 516 MET A N 1
ATOM 4214 C CA . MET A 1 516 ? -12.922 11.530 29.863 1.00 96.62 516 MET A CA 1
ATOM 4215 C C . MET A 1 516 ? -13.726 11.938 31.117 1.00 96.62 516 MET A C 1
ATOM 4217 O O . MET A 1 516 ? -14.587 12.818 31.002 1.00 96.62 516 MET A O 1
ATOM 4221 N N . PRO A 1 517 ? -13.472 11.378 32.321 1.00 96.69 517 PRO A N 1
ATOM 4222 C CA . PRO A 1 517 ? -14.076 11.866 33.561 1.00 96.69 517 PRO A CA 1
ATOM 4223 C C . PRO A 1 517 ? -13.835 13.354 33.833 1.00 96.69 517 PRO A C 1
ATOM 4225 O O . PRO A 1 517 ? -14.785 14.061 34.174 1.00 96.69 517 PRO A O 1
ATOM 4228 N N . GLU A 1 518 ? -12.608 13.850 33.650 1.00 95.56 518 GLU A N 1
ATOM 4229 C CA . GLU A 1 518 ? -12.282 15.275 33.813 1.00 95.56 518 GLU A CA 1
ATOM 4230 C 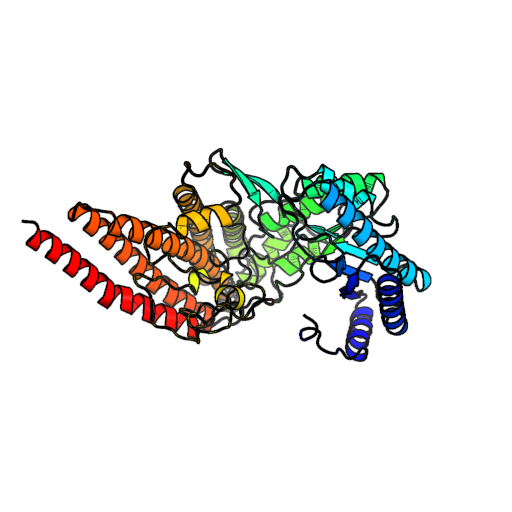C . GLU A 1 518 ? -13.085 16.146 32.841 1.00 95.56 518 GLU A C 1
ATOM 4232 O O . GLU A 1 518 ? -13.712 17.133 33.237 1.00 95.56 518 GLU A O 1
ATOM 4237 N N . ARG A 1 519 ? -13.167 15.732 31.573 1.00 93.88 519 ARG A N 1
ATOM 4238 C CA . ARG A 1 519 ? -13.966 16.416 30.553 1.00 93.88 519 ARG A CA 1
ATOM 4239 C C . ARG A 1 519 ? -15.446 16.505 30.941 1.00 93.88 519 ARG A C 1
ATOM 4241 O O . ARG A 1 519 ? -16.055 17.564 30.786 1.00 93.88 519 ARG A O 1
ATOM 4248 N N . ARG A 1 520 ? -16.020 15.432 31.501 1.00 94.00 520 ARG A N 1
ATOM 4249 C CA . ARG A 1 520 ? -17.404 15.423 32.018 1.00 94.00 520 ARG A CA 1
ATOM 4250 C C . ARG A 1 520 ? -17.582 16.352 33.220 1.00 94.00 520 ARG A C 1
ATOM 4252 O O . ARG A 1 520 ? -18.608 17.023 33.323 1.00 94.00 520 ARG A O 1
ATOM 4259 N N . GLN A 1 521 ? -16.611 16.404 34.131 1.00 92.38 521 GLN A N 1
ATOM 4260 C CA . GLN A 1 521 ? -16.666 17.308 35.284 1.00 92.38 521 GLN A CA 1
ATOM 4261 C C . GLN A 1 521 ? -16.672 18.776 34.844 1.00 92.38 521 GLN A C 1
ATOM 4263 O O . GLN A 1 521 ? -17.513 19.539 35.317 1.00 92.38 521 GLN A O 1
ATOM 4268 N N . ASN A 1 522 ? -15.820 19.144 33.885 1.00 88.44 522 ASN A N 1
ATOM 4269 C CA . ASN A 1 522 ? -15.759 20.501 33.332 1.00 88.44 522 ASN A CA 1
ATOM 4270 C C . ASN A 1 522 ? -17.079 20.906 32.646 1.00 88.44 522 ASN A C 1
ATOM 4272 O O . ASN A 1 522 ? -17.560 22.032 32.811 1.00 88.44 522 ASN A O 1
ATOM 4276 N N . LEU A 1 523 ? -17.720 19.971 31.937 1.00 87.44 523 LEU A N 1
ATOM 4277 C CA . LEU A 1 523 ? -19.046 20.189 31.351 1.00 87.44 523 LEU A CA 1
ATOM 4278 C C . LEU A 1 523 ? -20.111 20.455 32.432 1.00 87.44 523 LEU A C 1
ATOM 4280 O O . LEU A 1 523 ? -20.926 21.358 32.295 1.00 87.44 523 LEU A O 1
ATOM 4284 N N . ASN A 1 524 ? -20.086 19.727 33.549 1.00 79.00 524 ASN A N 1
ATOM 4285 C CA . ASN A 1 524 ? -21.048 19.936 34.637 1.00 79.00 524 ASN A CA 1
ATOM 4286 C C . ASN A 1 524 ? -20.805 21.241 35.419 1.00 79.00 524 ASN A C 1
ATOM 4288 O O . ASN A 1 524 ? -21.759 21.879 35.873 1.00 79.00 524 ASN A O 1
ATOM 4292 N N . GLN A 1 525 ? -19.544 21.656 35.574 1.00 76.56 525 GLN A N 1
ATOM 4293 C CA . GLN A 1 525 ? -19.189 22.915 36.239 1.00 76.56 525 GLN A CA 1
ATOM 4294 C C . GLN A 1 525 ? -19.648 24.130 35.424 1.00 76.56 525 GLN A C 1
ATOM 4296 O O . GLN A 1 525 ? -20.331 24.994 35.969 1.00 76.56 525 GLN A O 1
ATOM 4301 N N . SER A 1 526 ? -19.399 24.142 34.111 1.00 67.94 526 SER A N 1
ATOM 4302 C CA . SER A 1 526 ? -19.865 25.220 33.219 1.00 67.94 526 SER A CA 1
ATOM 4303 C C . SER A 1 526 ? -21.395 25.380 33.208 1.00 67.94 526 SER A C 1
ATOM 4305 O O . SER A 1 526 ? -21.908 26.499 33.190 1.00 67.94 526 SER A O 1
ATOM 4307 N N . VAL A 1 527 ? -22.153 24.284 33.330 1.00 62.91 527 VAL A N 1
ATOM 4308 C CA . VAL A 1 527 ? -23.623 24.326 33.480 1.00 62.91 527 VAL A CA 1
ATOM 4309 C C . VAL A 1 527 ? -24.065 24.941 34.808 1.00 62.91 527 VAL A C 1
ATOM 4311 O O . VAL A 1 527 ? -25.121 25.569 34.872 1.00 62.91 527 VAL A O 1
ATOM 4314 N N . THR A 1 528 ? -23.281 24.749 35.869 1.00 60.38 528 THR A N 1
ATOM 4315 C CA . THR A 1 528 ? -23.596 25.254 37.212 1.00 60.38 528 THR A CA 1
ATOM 4316 C C . THR A 1 528 ? -23.269 26.744 37.349 1.00 60.38 528 THR A C 1
ATOM 4318 O O . THR A 1 528 ? -23.960 27.435 38.083 1.00 60.38 528 THR A O 1
ATOM 4321 N N . GLU A 1 529 ? -22.273 27.253 36.618 1.00 58.12 529 GLU A N 1
ATOM 4322 C CA . GLU A 1 529 ? -21.906 28.681 36.599 1.00 58.12 529 GLU A CA 1
ATOM 4323 C C . GLU A 1 529 ? -22.789 29.541 35.674 1.00 58.12 529 GLU A C 1
ATOM 4325 O O . GLU A 1 529 ? -22.840 30.759 35.830 1.00 58.12 529 GLU A O 1
ATOM 4330 N N . THR A 1 530 ? -23.499 28.923 34.721 1.00 53.56 530 THR A N 1
ATOM 4331 C CA . THR A 1 530 ? -24.370 29.625 33.751 1.00 53.56 530 THR A CA 1
ATOM 4332 C C . THR A 1 530 ? -25.852 29.662 34.180 1.00 53.56 530 THR A C 1
ATOM 4334 O O . THR A 1 530 ? -26.672 30.302 33.520 1.00 53.56 530 THR A O 1
ATOM 4337 N N . LYS A 1 531 ? -26.214 28.977 35.274 1.00 45.06 531 LYS A N 1
ATOM 4338 C CA . LYS A 1 531 ? -27.537 29.036 35.924 1.00 45.06 531 LYS A CA 1
ATOM 4339 C C . LYS A 1 531 ? -27.495 29.949 37.138 1.00 45.06 531 LYS A C 1
ATOM 4341 O O . LYS A 1 531 ? -28.517 30.637 37.360 1.00 45.06 531 LYS A O 1
#

pLDDT: mean 93.61, std 7.98, range [34.06, 98.88]

Foldseek 3Di:
DVVPDDDDDLVVVVVVQVVLVVVVHADEEEDAAEAALDPVRLVVLLVVLLVNCVSPLPHQEYEHAQVRQFYPDGDLCVPPDLVVLLVRLLRSLVSLVSNQVSNVVSPLRYEYEYEPPNNPLALVCLVSLLSSLVNHDLSHAYAYEAAANAWDDFPNFIFGFHFWALLDAGRRNSRLSSLVSNVVSVHAYEYANAWQATLQLQLFLGQLQLVSRVVNLVVCVVSVHPYYDHDDFGRDDDDLRVVLVVQSPDDPRPDSLVSQLVNQCQQLNNVLSVLLVVLSNLLNVLSNLQQFNDSAQLRAPLLLEAADLAQADFPDDAQPPHPDDRCCQCDPNHVQADRSQRLFGVRNYQDADNVLPDQSLQVNQCVGRRGDDDPPDGRNVSNLVSLVVSLVSLVVSLVSLVVSLVPGDPVNNVSSVLVSLSSLLSSLSSLSSSLSSLLSVLSSVLVVDPDLVVNVVSLVVNLVSLVVSLVSLVSVLVSQVVDVSRQQTRVIGRNDHNVSSVVSNVNSCCCNVPVSVVVNVVSVVVVVVVD

Radius of gyration: 25.32 Å; chains: 1; bounding box: 59×61×69 Å

Secondary structure (DSSP, 8-state):
-GGG-PPPPHHHHHHHHHHHHTTT---EEE--EEE-SSHHHHHHHHHHHHHHHHH-TT--EEEEETTTEEESS----TT--HHHHHHHHHHHHHHHHHHHHHHHHH-TTPEEEEE-TTS---GGGHHHHHHHHHHS-TTS--EEESSTT-EEEETTEEEE--SS-TTS-S--HHHHHHHHHHHHTT---EEE---S--STTTTSS----HHHHHHHHHHHHHTT--EEE--SS---S--HHHHHHHHHTSTTPPPHHHHHHHHHHHHH-GGGHHHHHHHHHHHHHHHTT----SSSHHHHHGGG----SSPPPP-S---TTSSS-HHHHHSTTTT-B-TTSTTSBGGGS----TTSSS-HHHHHHHHHH-B---TTS--HHHHHHHHHHHHHHHHHHHHHHHHHHHTS-HHHHHHHHHHHHHHHHHHHHHHHHHHHHHHHHHHHHHHH---HHHHHHHHHHHHHHHHHHHHHHHHHHHHHHH-TTTTEETTTEESS-HHHHHHHHHHHHHIIIIIHHHHHHHHHHHHHH--

Sequence (531 aa):
MLFLTRRQDPARLRDVIDRAARYGLKVYAPVIYRYMGTPESEEGLRLLMRDILKNFPDIRGYILLTEGFWYKQWGGYHGASREIVEDWARNWSRAVAVVAEECHAVNPAIEVLPWEYNIDFRPQNADMKRYFIRQLPADSIPLLTWENGKSFELDGMQGYLRDYSLNQIGPAEVTEAQMDEARQRGMKVYSKADAFASWQYGTIPYLPFPYQWQERYEALEKHGVNGTLESWSSGYTPNFMTHLRAWACWTGAPPFEELLGAHAARYFGTTNRDRVLQAWKHFSEAIRLVPDTGPNFGTNNAVGNPIFLQEPPLRTVTFQYSWTDFDKWKGYLGAQINPCWPFTVTRMVFYPDFTNQTNAAENYARGATGVVVGPETKLLPVFLKYLRRAADQMERGLKLYRAAALESPEAKREQAVREVVVAEQLQRMMQSDAAILEFEDLRLQQEAEQDPGKATALLDRMEALLREEIERTDLALLAASRDSRLGFQFEQDYVYTPYSLREKLELLRETLDTQMPERRQNLNQSVTETK